Protein AF-D2VI15-F1 (afdb_monomer_lite)

Sequence (487 aa):
MPDLSQISKNSEQLMQEIFPANFMSKESIDTDSQDDSLWMDELLNYICVHLYPSFGLDERIPDGLSNHLPMVLSALFHIKANFEQPIINRKVYLENVNHHLKKLVPIDPNAKYQNTELRKWEEETYQPFLSQLKKDFSKERLDHFIKEELSWIFDKIFMGRISVNRPDFLFYRRFMHILVYLHVIQHDQSKVMNSSQQGDSEEEILPMHLEKELFENIMSHESVVELLSGISGGAFHPIILLGYSILQNFHTLMVVNSLAYQAYSYQNIEPKLESLGKKSLSDDSKPQSLLEILQRTEKNHPEYLTDEFRQDLLKKGGFLIHNLMREARDVIDQKEFAVQCSMILGDHNQLLFELEDLCQAALTLYLKCDKMDIATLHAITGCFAVRLVSEHVKNNVVKQSLIGYLWESVILMYIILGGTKALNQDFSDSIPDWKTIISHLEKDVEEHDIKLVYTCCEEAKVYPKLEHLYRKSAAKRLKLLNNKQSQ

Organism: Naegleria gruberi (NCBI:txid5762)

pLDDT: mean 76.87, std 15.11, range [37.09, 98.25]

InterPro domains:
  IPR025337 Questin oxidase-like [PF14027] (66-456)
  IPR025337 Questin oxidase-like [PTHR35870] (222-466)

Structure (mmCIF, N/CA/C/O backbone):
data_AF-D2VI15-F1
#
_entry.id   AF-D2VI15-F1
#
loop_
_atom_site.group_PDB
_atom_site.id
_atom_site.type_symbol
_atom_site.label_atom_id
_atom_site.label_alt_id
_atom_site.label_comp_id
_atom_site.label_asym_id
_atom_site.label_entity_id
_atom_site.label_seq_id
_atom_site.pdbx_PDB_ins_code
_atom_site.Cartn_x
_atom_site.Cartn_y
_atom_site.Cartn_z
_atom_site.occupancy
_atom_site.B_iso_or_equiv
_atom_site.auth_seq_id
_atom_site.auth_comp_id
_atom_site.auth_asym_id
_atom_site.auth_atom_id
_atom_site.pdbx_PDB_model_num
ATOM 1 N N . MET A 1 1 ? -1.165 -10.780 29.066 1.00 37.38 1 MET A N 1
ATOM 2 C CA . MET A 1 1 ? -0.400 -11.153 27.856 1.00 37.38 1 MET A CA 1
ATOM 3 C C . MET A 1 1 ? 0.423 -12.397 28.158 1.00 37.38 1 MET A C 1
ATOM 5 O O . MET A 1 1 ? 0.897 -12.488 29.288 1.00 37.38 1 MET A O 1
ATOM 9 N N . PRO A 1 2 ? 0.565 -13.350 27.220 1.00 41.47 2 PRO A N 1
ATOM 10 C CA . PRO A 1 2 ? 1.505 -14.461 27.365 1.00 41.47 2 PRO A CA 1
ATOM 11 C C . PRO A 1 2 ? 2.938 -13.930 27.509 1.00 41.47 2 PRO A C 1
ATOM 13 O O . PRO A 1 2 ? 3.290 -12.932 26.880 1.00 41.47 2 PRO A O 1
ATOM 16 N N . ASP A 1 3 ? 3.757 -14.577 28.337 1.00 49.28 3 ASP A N 1
ATOM 17 C CA . ASP A 1 3 ? 5.185 -14.272 28.446 1.00 49.28 3 ASP A CA 1
ATOM 18 C C . ASP A 1 3 ? 5.904 -14.756 27.177 1.00 49.28 3 ASP A C 1
ATOM 20 O O . ASP A 1 3 ? 6.244 -15.933 27.046 1.00 49.28 3 ASP A O 1
ATOM 24 N N . LEU A 1 4 ? 6.120 -13.838 26.227 1.00 45.97 4 LEU A N 1
ATOM 25 C CA . LEU A 1 4 ? 6.773 -14.127 24.945 1.00 45.97 4 LEU A CA 1
ATOM 26 C C . LEU A 1 4 ? 8.221 -14.628 25.111 1.00 45.97 4 LEU A C 1
ATOM 28 O O . LEU A 1 4 ? 8.778 -15.190 24.171 1.00 45.97 4 LEU A O 1
ATOM 32 N N . SER A 1 5 ? 8.832 -14.478 26.297 1.00 47.06 5 SER A N 1
ATOM 33 C CA . SER A 1 5 ? 10.175 -15.004 26.572 1.00 47.06 5 SER A CA 1
ATOM 34 C C . SER A 1 5 ? 10.215 -16.529 26.731 1.00 47.06 5 SER A C 1
ATOM 36 O O . SER A 1 5 ? 11.287 -17.125 26.612 1.00 47.06 5 SER A O 1
ATOM 38 N N . GLN A 1 6 ? 9.063 -17.173 26.959 1.00 48.28 6 GLN A N 1
ATOM 39 C CA . GLN A 1 6 ? 8.948 -18.632 27.086 1.00 48.28 6 GLN A CA 1
ATOM 40 C C . GLN A 1 6 ? 8.605 -19.341 25.777 1.00 48.28 6 GLN A C 1
ATOM 42 O O . GLN A 1 6 ? 8.463 -20.564 25.761 1.00 48.28 6 GLN A O 1
ATOM 47 N N . ILE A 1 7 ? 8.502 -18.585 24.687 1.00 53.50 7 ILE A N 1
ATOM 48 C CA . ILE A 1 7 ? 8.140 -19.113 23.384 1.00 53.50 7 ILE A CA 1
ATOM 49 C C . ILE A 1 7 ? 9.132 -20.192 22.929 1.00 53.50 7 ILE A C 1
ATOM 51 O O . ILE A 1 7 ? 10.349 -19.979 22.867 1.00 53.50 7 ILE A O 1
ATOM 55 N N . SER A 1 8 ? 8.606 -21.370 22.597 1.00 50.06 8 SER A N 1
ATOM 56 C CA . SER A 1 8 ? 9.431 -22.515 22.211 1.00 50.06 8 SER A CA 1
ATOM 57 C C . SER A 1 8 ? 10.117 -22.317 20.847 1.00 50.06 8 SER A C 1
ATOM 59 O O . SER A 1 8 ? 9.605 -21.646 19.953 1.00 50.06 8 SER A O 1
ATOM 61 N N . LYS A 1 9 ? 11.248 -23.005 20.623 1.00 56.72 9 LYS A N 1
ATOM 62 C CA . LYS A 1 9 ? 11.952 -23.031 19.322 1.00 56.72 9 LYS A CA 1
ATOM 63 C C . LYS A 1 9 ? 11.227 -23.824 18.217 1.00 56.72 9 LYS A C 1
ATOM 65 O O . LYS A 1 9 ? 11.743 -23.896 17.103 1.00 56.72 9 LYS A O 1
ATOM 70 N N . ASN A 1 10 ? 10.089 -24.461 18.501 1.00 62.09 10 ASN A N 1
ATOM 71 C CA . ASN A 1 10 ? 9.310 -25.209 17.513 1.00 62.09 10 ASN A CA 1
ATOM 72 C C . ASN A 1 10 ? 8.162 -24.340 16.970 1.00 62.09 10 ASN A C 1
ATOM 74 O O . ASN A 1 10 ? 7.312 -23.897 17.737 1.00 62.09 10 ASN A O 1
ATOM 78 N N . SER A 1 11 ? 8.104 -24.147 15.648 1.00 56.16 11 SER A N 1
ATOM 79 C CA . SER A 1 11 ? 7.070 -23.345 14.980 1.00 56.16 11 SER A CA 1
ATOM 80 C C . SER A 1 11 ? 5.643 -23.850 15.207 1.00 56.16 11 SER A C 1
ATOM 82 O O . SER A 1 11 ? 4.724 -23.044 15.252 1.00 56.16 11 SER A O 1
ATOM 84 N N . GLU A 1 12 ? 5.436 -25.161 15.367 1.00 60.59 12 GLU A N 1
ATOM 85 C CA . GLU A 1 12 ? 4.099 -25.707 15.655 1.00 60.59 12 GLU A CA 1
ATOM 86 C C . GLU A 1 12 ? 3.631 -25.354 17.066 1.00 60.59 12 GLU A C 1
ATOM 88 O O . GLU A 1 12 ? 2.471 -25.011 17.275 1.00 60.59 12 GLU A O 1
ATOM 93 N N . GLN A 1 13 ? 4.543 -25.398 18.033 1.00 65.81 13 GLN A N 1
ATOM 94 C CA . GLN A 1 13 ? 4.247 -25.006 19.403 1.00 65.81 13 GLN A CA 1
ATOM 95 C C . GLN A 1 13 ? 4.113 -23.479 19.511 1.00 65.81 13 GLN A C 1
ATOM 97 O O . GLN A 1 13 ? 3.199 -23.006 20.169 1.00 65.81 13 GLN A O 1
ATOM 102 N N . LEU A 1 14 ? 4.927 -22.712 18.777 1.00 61.41 14 LEU A N 1
ATOM 103 C CA . LEU A 1 14 ? 4.772 -21.263 18.617 1.00 61.41 14 LEU A CA 1
ATOM 104 C C . LEU A 1 14 ? 3.388 -20.906 18.056 1.00 61.41 14 LEU A C 1
ATOM 106 O O . LEU A 1 14 ? 2.740 -20.009 18.573 1.00 61.41 14 LEU A O 1
ATOM 110 N N . MET A 1 15 ? 2.898 -21.626 17.042 1.00 63.97 15 MET A N 1
ATOM 111 C CA . MET A 1 15 ? 1.531 -21.448 16.537 1.00 63.97 15 MET A CA 1
ATOM 112 C C . MET A 1 15 ? 0.474 -21.720 17.605 1.00 63.97 15 MET A C 1
ATOM 114 O O . MET A 1 15 ? -0.516 -21.006 17.648 1.00 63.97 15 MET A O 1
ATOM 118 N N . GLN A 1 16 ? 0.663 -22.740 18.444 1.00 68.25 16 GLN A N 1
ATOM 119 C CA . GLN A 1 16 ? -0.265 -23.077 19.532 1.00 68.25 16 GLN A CA 1
ATOM 120 C C . GLN A 1 16 ? -0.191 -22.092 20.711 1.00 68.25 16 GLN A C 1
ATOM 122 O O . GLN A 1 16 ? -1.171 -21.923 21.430 1.00 68.25 16 GLN A O 1
ATOM 127 N N . GLU A 1 17 ? 0.968 -21.467 20.924 1.00 65.44 17 GLU A N 1
ATOM 128 C CA . GLU A 1 17 ? 1.204 -20.454 21.959 1.00 65.44 17 GLU A CA 1
ATOM 129 C C . GLU A 1 17 ? 0.717 -19.067 21.519 1.00 65.44 17 GLU A C 1
ATOM 131 O O . GLU A 1 17 ? 0.203 -18.302 22.335 1.00 65.44 17 GLU A O 1
ATOM 136 N N . ILE A 1 18 ? 0.860 -18.751 20.228 1.00 64.00 18 ILE A N 1
ATOM 137 C CA . ILE A 1 18 ? 0.382 -17.513 19.613 1.00 64.00 18 ILE A CA 1
ATOM 138 C C . ILE A 1 18 ? -1.129 -17.614 19.381 1.00 64.00 18 ILE A C 1
ATOM 140 O O . ILE A 1 18 ? -1.898 -16.846 19.953 1.00 64.00 18 ILE A O 1
ATOM 144 N N . PHE A 1 19 ? -1.587 -18.574 18.582 1.00 66.81 19 PHE A N 1
ATOM 145 C CA . PHE A 1 19 ? -3.000 -18.690 18.238 1.00 66.81 19 PHE A CA 1
ATOM 146 C C . PHE A 1 19 ? -3.730 -19.571 19.249 1.00 66.81 19 PHE A C 1
ATOM 148 O O . PHE A 1 19 ? -3.300 -20.701 19.496 1.00 66.81 19 PHE A O 1
ATOM 155 N N . PRO A 1 20 ? -4.857 -19.109 19.821 1.00 66.19 20 PRO A N 1
ATOM 156 C CA . PRO A 1 20 ? -5.581 -19.929 20.774 1.00 66.19 20 PRO A CA 1
ATOM 157 C C . PRO A 1 20 ? -6.029 -21.251 20.127 1.00 66.19 20 PRO A C 1
ATOM 159 O O . PRO A 1 20 ? -6.328 -21.317 18.937 1.00 66.19 20 PRO A O 1
ATOM 162 N N . ALA A 1 21 ? -6.025 -22.344 20.898 1.00 66.31 21 ALA A N 1
ATOM 163 C CA . ALA A 1 21 ? -6.146 -23.712 20.369 1.00 66.31 21 ALA A CA 1
ATOM 164 C C . ALA A 1 21 ? -7.404 -23.952 19.507 1.00 66.31 21 ALA A C 1
ATOM 166 O O . ALA A 1 21 ? -7.398 -24.783 18.594 1.00 66.31 21 ALA A O 1
ATOM 167 N N . ASN A 1 22 ? -8.472 -23.189 19.756 1.00 63.31 22 ASN A N 1
ATOM 168 C CA . ASN A 1 22 ? -9.682 -23.180 18.937 1.00 63.31 22 ASN A CA 1
ATOM 169 C C . ASN A 1 22 ? -9.400 -22.758 17.482 1.00 63.31 22 ASN A C 1
ATOM 171 O O . ASN A 1 22 ? -9.955 -23.383 16.576 1.00 63.31 22 ASN A O 1
ATOM 175 N N . PHE A 1 23 ? -8.488 -21.805 17.241 1.00 64.50 23 PHE A N 1
ATOM 176 C CA . PHE A 1 23 ? -8.097 -21.376 15.895 1.00 64.50 23 PHE A CA 1
ATOM 177 C C . PHE A 1 23 ? -7.526 -22.515 15.085 1.00 64.50 23 PHE A C 1
ATOM 179 O O . PHE A 1 23 ? -7.847 -22.594 13.907 1.00 64.50 23 PHE A O 1
ATOM 186 N N . MET A 1 24 ? -6.722 -23.391 15.694 1.00 62.31 24 MET A N 1
ATOM 187 C CA . MET A 1 24 ? -5.947 -24.430 15.006 1.00 62.31 24 MET A CA 1
ATOM 188 C C . MET A 1 24 ? -6.732 -25.724 14.744 1.00 62.31 24 MET A C 1
ATOM 190 O O . MET A 1 24 ? -6.369 -26.471 13.841 1.00 62.31 24 MET A O 1
ATOM 194 N N . SER A 1 25 ? -7.828 -25.961 15.470 1.00 63.81 25 SER A N 1
ATOM 195 C CA . SER A 1 25 ? -8.539 -27.253 15.496 1.00 63.81 25 SER A CA 1
ATOM 196 C C . SER A 1 25 ? -9.538 -27.535 14.355 1.00 63.81 25 SER A C 1
ATOM 198 O O . SER A 1 25 ? -9.934 -28.685 14.183 1.00 63.81 25 SER A O 1
ATOM 200 N N . LYS A 1 26 ? -9.956 -26.538 13.558 1.00 59.00 26 LYS A N 1
ATOM 201 C CA . LYS A 1 26 ? -10.901 -26.742 12.435 1.00 59.00 26 LYS A CA 1
ATOM 202 C C . LYS A 1 26 ? -10.156 -27.130 11.144 1.00 59.00 26 LYS A C 1
ATOM 204 O O . LYS A 1 26 ? -9.446 -26.312 10.578 1.00 59.00 26 LYS A O 1
ATOM 209 N N . GLU A 1 27 ? -10.312 -28.352 10.635 1.00 56.88 27 GLU A N 1
ATOM 210 C CA . GLU A 1 27 ? -9.602 -28.800 9.414 1.00 56.88 27 GLU A CA 1
ATOM 211 C C . GLU A 1 27 ? -10.152 -28.206 8.095 1.00 56.88 27 GLU A C 1
ATOM 213 O O . GLU A 1 27 ? -9.442 -28.201 7.089 1.00 56.88 27 GLU A O 1
ATOM 218 N N . SER A 1 28 ? -11.366 -27.638 8.080 1.00 52.41 28 SER A N 1
ATOM 219 C CA . SER A 1 28 ? -11.993 -27.054 6.881 1.00 52.41 28 SER A CA 1
ATOM 220 C C . SER A 1 28 ? -12.557 -25.646 7.122 1.00 52.41 28 SER A C 1
ATOM 222 O O . SER A 1 28 ? -13.145 -25.388 8.167 1.00 52.41 28 SER A O 1
ATOM 224 N N . ILE A 1 29 ? -12.371 -24.767 6.130 1.00 53.38 29 ILE A N 1
ATOM 225 C CA . ILE A 1 29 ? -12.913 -23.396 6.021 1.00 53.38 29 ILE A CA 1
ATOM 226 C C . ILE A 1 29 ? -14.182 -23.514 5.150 1.00 53.38 29 ILE A C 1
ATOM 228 O O . ILE A 1 29 ? -14.063 -23.936 3.992 1.00 53.38 29 ILE A O 1
ATOM 232 N N . ASP A 1 30 ? -15.367 -23.232 5.695 1.00 58.25 30 ASP A N 1
ATOM 233 C CA . ASP A 1 30 ? -16.662 -23.198 4.983 1.00 58.25 30 ASP A CA 1
ATOM 234 C C . ASP A 1 30 ? -17.103 -21.744 4.712 1.00 58.25 30 ASP A C 1
ATOM 236 O O . ASP A 1 30 ? -17.633 -21.072 5.595 1.00 58.25 30 ASP A O 1
ATOM 240 N N . THR A 1 31 ? -16.856 -21.230 3.501 1.00 50.84 31 THR A N 1
ATOM 241 C CA . THR A 1 31 ? -16.953 -19.783 3.196 1.00 50.84 31 THR A CA 1
ATOM 242 C C . THR A 1 31 ? -18.372 -19.238 3.190 1.00 50.84 31 THR A C 1
ATOM 244 O O . THR A 1 31 ? -18.544 -18.026 3.294 1.00 50.84 31 THR A O 1
ATOM 247 N N . ASP A 1 32 ? -19.372 -20.113 3.081 1.00 53.25 32 ASP A N 1
ATOM 248 C CA . ASP A 1 32 ? -20.782 -19.732 3.184 1.00 53.25 32 ASP A CA 1
ATOM 249 C C . ASP A 1 32 ? -21.266 -19.750 4.641 1.00 53.25 32 ASP A C 1
ATOM 251 O O . ASP A 1 32 ? -22.370 -19.292 4.954 1.00 53.25 32 ASP A O 1
ATOM 255 N N . SER A 1 33 ? -20.436 -20.253 5.558 1.00 63.78 33 SER A N 1
ATOM 256 C CA . SER A 1 33 ? -20.698 -20.188 6.984 1.00 63.78 33 SER A CA 1
ATOM 257 C C . SER A 1 33 ? -20.245 -18.836 7.539 1.00 63.78 33 SER A C 1
ATOM 259 O O . SER A 1 33 ? -19.132 -18.367 7.297 1.00 63.78 33 SER A O 1
ATOM 261 N N . GLN A 1 34 ? -21.102 -18.211 8.348 1.00 68.94 34 GLN A N 1
ATOM 262 C CA . GLN A 1 34 ? -20.739 -17.025 9.134 1.00 68.94 34 GLN A CA 1
ATOM 263 C C . GLN A 1 34 ? -19.476 -17.250 9.994 1.00 68.94 34 GLN A C 1
ATOM 265 O O . GLN A 1 34 ? -18.797 -16.288 10.348 1.00 68.94 34 GLN A O 1
ATOM 270 N N . ASP A 1 35 ? -19.139 -18.510 10.285 1.00 74.12 35 ASP A N 1
ATOM 271 C CA . ASP A 1 35 ? -17.969 -18.911 11.063 1.00 74.12 35 ASP A CA 1
ATOM 272 C C . ASP A 1 35 ? -16.635 -18.515 10.409 1.00 74.12 35 ASP A C 1
ATOM 274 O O . ASP A 1 35 ? -15.681 -18.223 11.127 1.00 74.12 35 ASP A O 1
ATOM 278 N N . ASP A 1 36 ? -16.541 -18.497 9.077 1.00 72.81 36 ASP A N 1
ATOM 279 C CA . ASP A 1 36 ? -15.274 -18.240 8.379 1.00 72.81 36 ASP A CA 1
ATOM 280 C C . ASP A 1 36 ? -14.898 -16.759 8.341 1.00 72.81 36 ASP A C 1
ATOM 282 O O . ASP A 1 36 ? -13.731 -16.412 8.533 1.00 72.81 36 ASP A O 1
ATOM 286 N N . SER A 1 37 ? -15.881 -15.884 8.108 1.00 81.38 37 SER A N 1
ATOM 287 C CA . SER A 1 37 ? -15.672 -14.434 8.178 1.00 81.38 37 SER A CA 1
ATOM 288 C C . SER A 1 37 ? -15.279 -14.029 9.595 1.00 81.38 37 SER A C 1
ATOM 290 O O . SER A 1 37 ? -14.329 -13.273 9.771 1.00 81.38 37 SER A O 1
ATOM 292 N N . LEU A 1 38 ? -15.959 -14.586 10.605 1.00 83.50 38 LEU A N 1
ATOM 293 C CA . LEU A 1 38 ? -15.623 -14.340 12.005 1.00 83.50 38 LEU A CA 1
ATOM 294 C C . LEU A 1 38 ? -14.208 -14.835 12.330 1.00 83.50 38 LEU A C 1
ATOM 296 O O . LEU A 1 38 ? -13.431 -14.114 12.945 1.00 83.50 38 LEU A O 1
ATOM 300 N N . TRP A 1 39 ? -13.843 -16.037 11.875 1.00 83.06 39 TRP A N 1
ATOM 301 C CA . TRP A 1 39 ? -12.498 -16.577 12.073 1.00 83.06 39 TRP A CA 1
ATOM 302 C C . TRP A 1 39 ? -11.413 -15.703 11.431 1.00 83.06 39 TRP A C 1
ATOM 304 O O . TRP A 1 39 ? -10.368 -15.476 12.044 1.00 83.06 39 TRP A O 1
ATOM 314 N N . MET A 1 40 ? -11.652 -15.208 10.211 1.00 85.00 40 MET A N 1
ATOM 315 C CA . MET A 1 40 ? -10.742 -14.287 9.526 1.00 85.00 40 MET A CA 1
ATOM 316 C C . MET A 1 40 ? -10.567 -12.996 10.326 1.00 85.00 40 MET A C 1
ATOM 318 O O . MET A 1 40 ? -9.434 -12.583 10.572 1.00 85.00 40 MET A O 1
ATOM 322 N N . ASP A 1 41 ? -11.668 -12.398 10.778 1.00 87.56 41 ASP A N 1
ATOM 323 C CA . ASP A 1 41 ? -11.641 -11.160 11.551 1.00 87.56 41 ASP A CA 1
ATOM 324 C C . ASP A 1 41 ? -10.899 -11.327 12.879 1.00 87.56 41 ASP A C 1
ATOM 326 O O . ASP A 1 41 ? -10.020 -10.532 13.208 1.00 87.56 41 ASP A O 1
ATOM 330 N N . GLU A 1 42 ? -11.185 -12.386 13.639 1.00 84.94 42 GLU A N 1
ATOM 331 C CA . GLU A 1 42 ? -10.502 -12.617 14.910 1.00 84.94 42 GLU A CA 1
ATOM 332 C C . GLU A 1 42 ? -8.997 -12.871 14.711 1.00 84.94 42 GLU A C 1
ATOM 334 O O . GLU A 1 42 ? -8.172 -12.418 15.511 1.00 84.94 42 GLU A O 1
ATOM 339 N N . LEU A 1 43 ? -8.619 -13.557 13.628 1.00 83.19 43 LEU A N 1
ATOM 340 C CA . LEU A 1 43 ? -7.222 -13.788 13.277 1.00 83.19 43 LEU A CA 1
ATOM 341 C C . LEU A 1 43 ? -6.512 -12.487 12.870 1.00 83.19 43 LEU A C 1
ATOM 343 O O . LEU A 1 43 ? -5.399 -12.220 13.333 1.00 83.19 43 LEU A O 1
ATOM 347 N N . LEU A 1 44 ? -7.138 -11.667 12.023 1.00 87.31 44 LEU A N 1
ATOM 348 C CA . LEU A 1 44 ? -6.616 -10.356 11.637 1.00 87.31 44 LEU A CA 1
ATOM 349 C C . LEU A 1 44 ? -6.484 -9.437 12.850 1.00 87.31 44 LEU A C 1
ATOM 351 O O . LEU A 1 44 ? -5.456 -8.772 12.999 1.00 87.31 44 LEU A O 1
ATOM 355 N N . ASN A 1 45 ? -7.476 -9.442 13.740 1.00 85.88 45 ASN A N 1
ATOM 356 C CA . ASN A 1 45 ? -7.447 -8.718 15.001 1.00 85.88 45 ASN A CA 1
ATOM 357 C C . ASN A 1 45 ? -6.252 -9.164 15.851 1.00 85.88 45 ASN A C 1
ATOM 359 O O . ASN A 1 45 ? -5.429 -8.336 16.239 1.00 85.88 45 ASN A O 1
ATOM 363 N N . TYR A 1 46 ? -6.076 -10.474 16.041 1.00 82.69 46 TYR A N 1
ATOM 364 C CA . TYR A 1 46 ? -4.940 -11.027 16.772 1.00 82.69 46 TYR A CA 1
ATOM 365 C C . TYR A 1 46 ? -3.596 -10.558 16.184 1.00 82.69 46 TYR A C 1
ATOM 367 O O . TYR A 1 46 ? -2.736 -10.052 16.908 1.00 82.69 46 TYR A O 1
ATOM 375 N N . ILE A 1 47 ? -3.412 -10.673 14.864 1.00 81.88 47 ILE A N 1
ATOM 376 C CA . ILE A 1 47 ? -2.183 -10.241 14.179 1.00 81.88 47 ILE A CA 1
ATOM 377 C C . ILE A 1 47 ? -1.959 -8.737 14.380 1.00 81.88 47 ILE A C 1
ATOM 379 O O . ILE A 1 47 ? -0.860 -8.306 14.736 1.00 81.88 47 ILE A O 1
ATOM 383 N N . CYS A 1 48 ? -3.004 -7.929 14.207 1.00 82.31 48 CYS A N 1
ATOM 384 C CA . CYS A 1 48 ? -2.928 -6.480 14.347 1.00 82.31 48 CYS A CA 1
ATOM 385 C C . CYS A 1 48 ? -2.644 -6.017 15.784 1.00 82.31 48 CYS A C 1
ATOM 387 O O . CYS A 1 48 ? -2.037 -4.958 15.963 1.00 82.31 48 CYS A O 1
ATOM 389 N N . VAL A 1 49 ? -3.093 -6.769 16.793 1.00 77.88 49 VAL A N 1
ATOM 390 C CA . VAL A 1 49 ? -2.878 -6.463 18.216 1.00 77.88 49 VAL A CA 1
ATOM 391 C C . VAL A 1 49 ? -1.522 -6.943 18.703 1.00 77.88 49 VAL A C 1
ATOM 393 O O . VAL A 1 49 ? -0.881 -6.228 19.463 1.00 77.88 49 VAL A O 1
ATOM 396 N N . HIS A 1 50 ? -1.075 -8.127 18.291 1.00 73.38 50 HIS A N 1
ATOM 397 C CA . HIS A 1 50 ? 0.083 -8.776 18.909 1.00 73.38 50 HIS A CA 1
ATOM 398 C C . HIS A 1 50 ? 1.350 -8.738 18.058 1.00 73.38 50 HIS A C 1
ATOM 400 O O . HIS A 1 50 ? 2.446 -8.722 18.612 1.00 73.38 50 HIS A O 1
ATOM 406 N N . LEU A 1 51 ? 1.222 -8.703 16.729 1.00 72.19 51 LEU A N 1
ATOM 407 C CA . LEU A 1 51 ? 2.363 -8.785 15.809 1.00 72.19 51 LEU A CA 1
ATOM 408 C C . LEU A 1 51 ? 2.688 -7.443 15.156 1.00 72.19 51 LEU A C 1
ATOM 410 O O . LEU A 1 51 ? 3.844 -7.153 14.883 1.00 72.19 51 LEU A O 1
ATOM 414 N N . TYR A 1 52 ? 1.684 -6.604 14.912 1.00 69.25 52 TYR A N 1
ATOM 415 C CA . TYR A 1 52 ? 1.899 -5.274 14.341 1.00 69.25 52 TYR A CA 1
ATOM 416 C C . TYR A 1 52 ? 2.573 -4.248 15.273 1.00 69.25 52 TYR A C 1
ATOM 418 O O . TYR A 1 52 ? 3.376 -3.461 14.783 1.00 69.25 52 TYR A O 1
ATOM 426 N N . PRO A 1 53 ? 2.308 -4.207 16.596 1.00 62.81 53 PRO A N 1
ATOM 427 C CA . PRO A 1 53 ? 2.929 -3.213 17.467 1.00 62.81 53 PRO A CA 1
ATOM 428 C C . PRO A 1 53 ? 4.451 -3.330 17.541 1.00 62.81 53 PRO A C 1
ATOM 430 O O . PRO A 1 53 ? 5.103 -2.364 17.898 1.00 62.81 53 PRO A O 1
ATOM 433 N N . SER A 1 54 ? 5.012 -4.488 17.207 1.00 58.00 54 SER A N 1
ATOM 434 C CA . SER A 1 54 ? 6.450 -4.734 17.198 1.00 58.00 54 SER A CA 1
ATOM 435 C C . SER A 1 54 ? 7.115 -4.409 15.847 1.00 58.00 54 SER A C 1
ATOM 437 O O . SER A 1 54 ? 8.324 -4.579 15.680 1.00 58.00 54 SER A O 1
ATOM 439 N N . PHE A 1 55 ? 6.341 -3.883 14.892 1.00 58.47 55 PHE A N 1
ATOM 440 C CA . PHE A 1 55 ? 6.829 -3.386 13.613 1.00 58.47 55 PHE A CA 1
ATOM 441 C C . PHE A 1 55 ? 7.813 -2.218 13.785 1.00 58.47 55 PHE A C 1
ATOM 443 O O . PHE A 1 55 ? 7.574 -1.300 14.566 1.00 58.47 55 PHE A O 1
ATOM 450 N N . GLY A 1 56 ? 8.927 -2.242 13.044 1.00 52.88 56 GLY A N 1
ATOM 451 C CA . GLY A 1 56 ? 9.933 -1.167 13.033 1.00 52.88 56 GLY A CA 1
ATOM 452 C C . GLY A 1 56 ? 10.726 -0.997 14.337 1.00 52.88 56 GLY A C 1
ATOM 453 O O . GLY A 1 56 ? 11.641 -0.177 14.388 1.00 52.88 56 GLY A O 1
ATOM 454 N N . LEU A 1 57 ? 10.390 -1.768 15.372 1.00 46.88 57 LEU A N 1
ATOM 455 C CA . LEU A 1 57 ? 11.046 -1.758 16.677 1.00 46.88 57 LEU A CA 1
ATOM 456 C C . LEU A 1 57 ? 12.209 -2.724 16.792 1.00 46.88 57 LEU A C 1
ATOM 458 O O . LEU A 1 57 ? 13.103 -2.542 17.618 1.00 46.88 57 LEU A O 1
ATOM 462 N N . ASP A 1 58 ? 12.160 -3.778 15.993 1.00 51.06 58 ASP A N 1
ATOM 463 C CA . ASP A 1 58 ? 13.077 -4.884 16.096 1.00 51.06 58 ASP A CA 1
ATOM 464 C C . ASP A 1 58 ? 13.371 -5.418 14.699 1.00 51.06 58 ASP A C 1
ATOM 466 O O . ASP A 1 58 ? 12.492 -5.967 14.036 1.00 51.06 58 ASP A O 1
ATOM 470 N N . GLU A 1 59 ? 14.624 -5.286 14.257 1.00 52.31 59 GLU A N 1
ATOM 471 C CA . GLU A 1 59 ? 15.101 -5.855 12.987 1.00 52.31 59 GLU A CA 1
ATOM 472 C C . GLU A 1 59 ? 14.865 -7.374 12.904 1.00 52.31 59 GLU A C 1
ATOM 474 O O . GLU A 1 59 ? 14.905 -7.960 11.821 1.00 52.31 59 GLU A O 1
ATOM 479 N N . ARG A 1 60 ? 14.609 -8.025 14.048 1.00 50.50 60 ARG A N 1
ATOM 480 C CA . ARG A 1 60 ? 14.312 -9.452 14.153 1.00 50.50 60 ARG A CA 1
ATOM 481 C C . ARG A 1 60 ? 12.875 -9.826 13.796 1.00 50.50 60 ARG A C 1
ATOM 483 O O . ARG A 1 60 ? 12.595 -11.021 13.689 1.00 50.50 60 ARG A O 1
ATOM 490 N N . ILE A 1 61 ? 11.968 -8.862 13.638 1.00 55.75 61 ILE A N 1
ATOM 491 C CA . ILE A 1 61 ? 10.613 -9.115 13.141 1.00 55.75 61 ILE A CA 1
ATOM 492 C C . ILE A 1 61 ? 10.613 -8.765 11.663 1.00 55.75 61 ILE A C 1
ATOM 494 O O . ILE A 1 61 ? 10.672 -7.587 11.309 1.00 55.75 61 ILE A O 1
ATOM 498 N N . PRO A 1 62 ? 10.587 -9.773 10.778 1.00 60.16 62 PRO A N 1
ATOM 499 C CA . PRO A 1 62 ? 10.650 -9.515 9.355 1.00 60.16 62 PRO A CA 1
ATOM 500 C C . PRO A 1 62 ? 9.450 -8.673 8.931 1.00 60.16 62 PRO A C 1
ATOM 502 O O . PRO A 1 62 ? 8.320 -8.989 9.302 1.00 60.16 62 PRO A O 1
ATOM 505 N N . ASP A 1 63 ? 9.702 -7.685 8.072 1.00 64.81 63 ASP A N 1
ATOM 506 C CA . ASP A 1 63 ? 8.703 -6.852 7.378 1.00 64.81 63 ASP A CA 1
ATOM 507 C C . ASP A 1 63 ? 7.503 -7.687 6.870 1.00 64.81 63 ASP A C 1
ATOM 509 O O . ASP A 1 63 ? 6.336 -7.323 7.013 1.00 64.81 63 ASP A O 1
ATOM 513 N N . GLY A 1 64 ? 7.799 -8.906 6.400 1.00 64.19 64 GLY A N 1
ATOM 514 C CA . GLY A 1 64 ? 6.829 -9.906 5.959 1.00 64.19 64 GLY A CA 1
ATOM 515 C C . GLY A 1 64 ? 5.710 -10.233 6.957 1.00 64.19 64 GLY A C 1
ATOM 516 O O . GLY A 1 64 ? 4.579 -10.461 6.543 1.00 64.19 64 GLY A O 1
ATOM 517 N N . LEU A 1 65 ? 5.974 -10.272 8.265 1.00 67.00 65 LEU A N 1
ATOM 518 C CA . LEU A 1 65 ? 5.019 -10.862 9.208 1.00 67.00 65 LEU A CA 1
ATOM 519 C C . LEU A 1 65 ? 3.923 -9.893 9.658 1.00 67.00 65 LEU A C 1
ATOM 521 O O . LEU A 1 65 ? 2.753 -10.264 9.665 1.00 67.00 65 LEU A O 1
ATOM 525 N N . SER A 1 66 ? 4.279 -8.660 10.013 1.00 68.94 66 SER A N 1
ATOM 526 C CA . SER A 1 66 ? 3.297 -7.655 10.432 1.00 68.94 66 SER A CA 1
ATOM 527 C C . SER A 1 66 ? 2.567 -7.048 9.236 1.00 68.94 66 SER A C 1
ATOM 529 O O . SER A 1 66 ? 1.355 -6.852 9.297 1.00 68.94 66 SER A O 1
ATOM 531 N N . ASN A 1 67 ? 3.280 -6.792 8.134 1.00 76.44 67 ASN A N 1
ATOM 532 C CA . ASN A 1 67 ? 2.719 -6.068 6.999 1.00 76.44 67 ASN A CA 1
ATOM 533 C C . ASN A 1 67 ? 2.059 -7.006 5.993 1.00 76.44 67 ASN A C 1
ATOM 535 O O . ASN A 1 67 ? 0.922 -6.768 5.591 1.00 76.44 67 ASN A O 1
ATOM 539 N N . HIS A 1 68 ? 2.740 -8.075 5.570 1.00 84.19 68 HIS A N 1
ATOM 540 C CA . HIS A 1 68 ? 2.256 -8.887 4.448 1.00 84.19 68 HIS A CA 1
ATOM 541 C C . HIS A 1 68 ? 1.169 -9.846 4.885 1.00 84.19 68 HIS A C 1
ATOM 543 O O . HIS A 1 68 ? 0.246 -10.067 4.105 1.00 84.19 68 HIS A O 1
ATOM 549 N N . LEU A 1 69 ? 1.246 -10.378 6.109 1.00 84.94 69 LEU A N 1
ATOM 550 C CA . LEU A 1 69 ? 0.312 -11.403 6.544 1.00 84.94 69 LEU A CA 1
ATOM 551 C C . LEU A 1 69 ? -1.145 -10.923 6.424 1.00 84.94 69 LEU A C 1
ATOM 553 O O . LEU A 1 69 ? -1.850 -11.528 5.622 1.00 84.94 69 LEU A O 1
ATOM 557 N N . PRO A 1 70 ? -1.593 -9.800 7.027 1.00 88.81 70 PRO A N 1
ATOM 558 C CA . PRO A 1 70 ? -2.972 -9.326 6.852 1.00 88.81 70 PRO A CA 1
ATOM 559 C C . PRO A 1 70 ? -3.415 -9.185 5.385 1.00 88.81 70 PRO A C 1
ATOM 561 O O . PRO A 1 70 ? -4.539 -9.541 5.033 1.00 88.81 70 PRO A O 1
ATOM 564 N N . MET A 1 71 ? -2.521 -8.713 4.508 1.00 91.00 71 MET A N 1
ATOM 565 C CA . MET A 1 71 ? -2.806 -8.574 3.076 1.00 91.00 71 MET A CA 1
ATOM 566 C C . MET A 1 71 ? -2.975 -9.934 2.387 1.00 91.00 71 MET A C 1
ATOM 568 O O . MET A 1 71 ? -3.902 -10.117 1.607 1.00 91.00 71 MET A O 1
ATOM 572 N N . VAL A 1 72 ? -2.087 -10.893 2.670 1.00 88.56 72 VAL A N 1
ATOM 573 C CA . VAL A 1 72 ? -2.142 -12.254 2.117 1.00 88.56 72 VAL A CA 1
ATOM 574 C C . VAL A 1 72 ? -3.417 -12.945 2.562 1.00 88.56 72 VAL A C 1
ATOM 576 O O . VAL A 1 72 ? -4.127 -13.496 1.731 1.00 88.56 72 VAL A O 1
ATOM 579 N N . LEU A 1 73 ? -3.727 -12.886 3.857 1.00 87.06 73 LEU A N 1
ATOM 580 C CA . LEU A 1 73 ? -4.926 -13.503 4.415 1.00 87.06 73 LEU A CA 1
ATOM 581 C C . LEU A 1 73 ? -6.190 -12.969 3.733 1.00 87.06 73 LEU A C 1
ATOM 583 O O . LEU A 1 73 ? -7.035 -13.747 3.288 1.00 87.06 73 LEU A O 1
ATOM 587 N N . SER A 1 74 ? -6.248 -11.650 3.549 1.00 90.81 74 SER A N 1
ATOM 588 C CA . SER A 1 74 ? -7.328 -10.988 2.828 1.00 90.81 74 SER A CA 1
ATOM 589 C C . SER A 1 74 ? -7.378 -11.387 1.344 1.00 90.81 74 SER A C 1
ATOM 591 O O . SER A 1 74 ? -8.441 -11.760 0.851 1.00 90.81 74 SER A O 1
ATOM 593 N N . ALA A 1 75 ? -6.245 -11.413 0.633 1.00 91.19 75 ALA A N 1
ATOM 594 C CA . ALA A 1 75 ? -6.180 -11.872 -0.760 1.00 91.19 75 ALA A CA 1
ATOM 595 C C . ALA A 1 75 ? -6.672 -13.321 -0.916 1.00 91.19 75 ALA A C 1
ATOM 597 O O . ALA A 1 75 ? -7.465 -13.615 -1.807 1.00 91.19 75 ALA A O 1
ATOM 598 N N . LEU A 1 76 ? -6.235 -14.226 -0.035 1.00 86.56 76 LEU A N 1
ATOM 599 C CA . LEU A 1 76 ? -6.640 -15.633 -0.046 1.00 86.56 76 LEU A CA 1
ATOM 600 C C . LEU A 1 76 ? -8.143 -15.800 0.175 1.00 86.56 76 LEU A C 1
ATOM 602 O O . LEU A 1 76 ? -8.778 -16.585 -0.532 1.00 86.56 76 LEU A O 1
ATOM 606 N N . PHE A 1 77 ? -8.707 -15.048 1.123 1.00 87.12 77 PHE A N 1
ATOM 607 C CA . PHE A 1 77 ? -10.144 -15.034 1.390 1.00 87.12 77 PHE A CA 1
ATOM 608 C C . PHE A 1 77 ? -10.942 -14.659 0.134 1.00 87.12 77 PHE A C 1
ATOM 610 O O . PHE A 1 77 ? -11.863 -15.377 -0.260 1.00 87.12 77 PHE A O 1
ATOM 617 N N . HIS A 1 78 ? -10.527 -13.593 -0.554 1.00 89.31 78 HIS A N 1
ATOM 618 C CA . HIS A 1 78 ? -11.198 -13.111 -1.763 1.00 89.31 78 HIS A CA 1
ATOM 619 C C . HIS A 1 78 ? -10.957 -13.984 -2.996 1.00 89.31 78 HIS A C 1
ATOM 621 O O . HIS A 1 78 ? -11.871 -14.153 -3.801 1.00 89.31 78 HIS A O 1
ATOM 627 N N . ILE A 1 79 ? -9.777 -14.595 -3.153 1.00 87.62 79 ILE A N 1
ATOM 628 C CA . ILE A 1 79 ? -9.561 -15.602 -4.204 1.00 87.62 79 ILE A CA 1
ATOM 629 C C . ILE A 1 79 ? -10.527 -16.769 -3.987 1.00 87.62 79 ILE A C 1
ATOM 631 O O . ILE A 1 79 ? -11.225 -17.168 -4.913 1.00 87.62 79 ILE A O 1
ATOM 635 N N . LYS A 1 80 ? -10.622 -17.304 -2.766 1.00 82.00 80 LYS A N 1
ATOM 636 C CA . LYS A 1 80 ? -11.512 -18.438 -2.497 1.00 82.00 80 LYS A CA 1
ATOM 637 C C . LYS A 1 80 ? -12.977 -18.108 -2.814 1.00 82.00 80 LYS A C 1
ATOM 639 O O . LYS A 1 80 ? -13.654 -18.933 -3.417 1.00 82.00 80 LYS A O 1
ATOM 644 N N . ALA A 1 81 ? -13.448 -16.915 -2.448 1.00 82.00 81 ALA A N 1
ATOM 645 C CA . ALA A 1 81 ? -14.828 -16.493 -2.694 1.00 82.00 81 ALA A CA 1
ATOM 646 C C . ALA A 1 81 ? -15.185 -16.378 -4.191 1.00 82.00 81 ALA A C 1
ATOM 648 O O . ALA A 1 81 ? -16.344 -16.542 -4.562 1.00 82.00 81 ALA A O 1
ATOM 649 N N . ASN A 1 82 ? -14.202 -16.107 -5.055 1.00 83.06 82 ASN A N 1
ATOM 650 C CA . ASN A 1 82 ? -14.429 -15.805 -6.470 1.00 83.06 82 ASN A CA 1
ATOM 651 C C . ASN A 1 82 ? -14.167 -16.980 -7.434 1.00 83.06 82 ASN A C 1
ATOM 653 O O . ASN A 1 82 ? -14.435 -16.842 -8.629 1.00 83.06 82 ASN A O 1
ATOM 657 N N . PHE A 1 83 ? -13.647 -18.119 -6.962 1.00 80.94 83 PHE A N 1
ATOM 658 C CA . PHE A 1 83 ? -13.271 -19.254 -7.816 1.00 80.94 83 PHE A CA 1
ATOM 659 C C . PHE A 1 83 ? -13.853 -20.583 -7.295 1.00 80.94 83 PHE A C 1
ATOM 661 O O . PHE A 1 83 ? -13.613 -20.980 -6.157 1.00 80.94 83 PHE A O 1
ATOM 668 N N . GLU A 1 84 ? -14.619 -21.291 -8.138 1.00 70.12 84 GLU A N 1
ATOM 669 C CA . GLU A 1 84 ? -15.255 -22.573 -7.789 1.00 70.12 84 GLU A CA 1
ATOM 670 C C . GLU A 1 84 ? -14.221 -23.711 -7.615 1.00 70.12 84 GLU A C 1
ATOM 672 O O . GLU A 1 84 ? -13.592 -24.127 -8.588 1.00 70.12 84 GLU A O 1
ATOM 677 N N . GLN A 1 85 ? -14.147 -24.280 -6.399 1.00 58.22 85 GLN A N 1
ATOM 678 C CA . GLN A 1 85 ? -13.461 -25.542 -6.026 1.00 58.22 85 GLN A CA 1
ATOM 679 C C . GLN A 1 85 ? -11.913 -25.524 -6.071 1.00 58.22 85 GLN A C 1
ATOM 681 O O . GLN A 1 85 ? -11.302 -24.743 -6.792 1.00 58.22 85 GLN A O 1
ATOM 686 N N . PRO A 1 86 ? -11.253 -26.286 -5.171 1.00 53.47 86 PRO A N 1
ATOM 687 C CA . PRO A 1 86 ? -10.280 -25.725 -4.249 1.00 53.47 86 PRO A CA 1
ATOM 688 C C . PRO A 1 86 ? -8.954 -25.457 -4.939 1.00 53.47 86 PRO A C 1
ATOM 690 O O . PRO A 1 86 ? -8.274 -26.391 -5.343 1.00 53.47 86 PRO A O 1
ATOM 693 N N . ILE A 1 87 ? -8.560 -24.189 -4.962 1.00 60.53 87 ILE A N 1
ATOM 694 C CA . ILE A 1 87 ? -7.196 -23.809 -5.326 1.00 60.53 87 ILE A CA 1
ATOM 695 C C . ILE A 1 87 ? -6.411 -23.342 -4.093 1.00 60.53 87 ILE A C 1
ATOM 697 O O . ILE A 1 87 ? -5.197 -23.468 -4.017 1.00 60.53 87 ILE A O 1
ATOM 701 N N . ILE A 1 88 ? -7.085 -22.850 -3.053 1.00 65.81 88 ILE A N 1
ATOM 702 C CA . ILE A 1 88 ? -6.410 -22.425 -1.825 1.00 65.81 88 ILE A CA 1
ATOM 703 C C . ILE A 1 88 ? -7.196 -22.959 -0.637 1.00 65.81 88 ILE A C 1
ATOM 705 O O . ILE A 1 88 ? -8.290 -22.495 -0.320 1.00 65.81 88 ILE A O 1
ATOM 709 N N . ASN A 1 89 ? -6.644 -23.987 0.003 1.00 67.88 89 ASN A N 1
ATOM 710 C CA . ASN A 1 89 ? -7.189 -24.537 1.234 1.00 67.88 89 ASN A CA 1
ATOM 711 C C . ASN A 1 89 ? -6.481 -23.926 2.455 1.00 67.88 89 ASN A C 1
ATOM 713 O O . ASN A 1 89 ? -5.444 -23.267 2.360 1.00 67.88 89 ASN A O 1
ATOM 717 N N . ARG A 1 90 ? -7.037 -24.189 3.639 1.00 66.56 90 ARG A N 1
ATOM 718 C CA . ARG A 1 90 ? -6.489 -23.735 4.921 1.00 66.56 90 ARG A CA 1
ATOM 719 C C . ARG A 1 90 ? -5.031 -24.140 5.146 1.00 66.56 90 ARG A C 1
ATOM 721 O O . ARG A 1 90 ? -4.311 -23.454 5.863 1.00 66.56 90 ARG A O 1
ATOM 728 N N . LYS A 1 91 ? -4.581 -25.243 4.547 1.00 72.94 91 LYS A N 1
ATOM 729 C CA . LYS A 1 91 ? -3.196 -25.693 4.673 1.00 72.94 91 LYS A CA 1
ATOM 730 C C . LYS A 1 91 ? -2.233 -24.697 4.022 1.00 72.94 91 LYS A C 1
ATOM 732 O O . LYS A 1 91 ? -1.304 -24.292 4.705 1.00 72.94 91 LYS A O 1
ATOM 737 N N . VAL A 1 92 ? -2.500 -24.221 2.801 1.00 72.06 92 VAL A N 1
ATOM 738 C CA . VAL A 1 92 ? -1.676 -23.182 2.135 1.00 72.06 92 VAL A CA 1
ATOM 739 C C . VAL A 1 92 ? -1.575 -21.926 3.005 1.00 72.06 92 VAL A C 1
ATOM 741 O O . VAL A 1 92 ? -0.506 -21.337 3.173 1.00 72.06 92 VAL A O 1
ATOM 744 N N . TYR A 1 93 ? -2.694 -21.551 3.618 1.00 70.50 93 TYR A N 1
ATOM 745 C CA . TYR A 1 93 ? -2.794 -20.416 4.526 1.00 70.50 93 TYR A CA 1
ATOM 746 C C . TYR A 1 93 ? -1.917 -20.593 5.779 1.00 70.50 93 TYR A C 1
ATOM 748 O O . TYR A 1 93 ? -1.096 -19.736 6.106 1.00 70.50 93 TYR A O 1
ATOM 756 N N . LEU A 1 94 ? -2.041 -21.735 6.460 1.00 73.06 94 LEU A N 1
ATOM 757 C CA . LEU A 1 94 ? -1.250 -22.056 7.649 1.00 73.06 94 LEU A CA 1
ATOM 758 C C . LEU A 1 94 ? 0.230 -22.270 7.323 1.00 73.06 94 LEU A C 1
ATOM 760 O O . LEU A 1 94 ? 1.078 -21.937 8.142 1.00 73.06 94 LEU A O 1
ATOM 764 N N . GLU A 1 95 ? 0.563 -22.810 6.153 1.00 77.31 95 GLU A N 1
ATOM 765 C CA . GLU A 1 95 ? 1.944 -22.959 5.685 1.00 77.31 95 GLU A CA 1
ATOM 766 C C . GLU A 1 95 ? 2.611 -21.599 5.482 1.00 77.31 95 GLU A C 1
ATOM 768 O O . GLU A 1 95 ? 3.748 -21.426 5.919 1.00 77.31 95 GLU A O 1
ATOM 773 N N . ASN A 1 96 ? 1.889 -20.614 4.937 1.00 71.50 96 ASN A N 1
ATOM 774 C CA . ASN A 1 96 ? 2.366 -19.234 4.831 1.00 71.50 96 ASN A CA 1
ATOM 775 C C . ASN A 1 96 ? 2.580 -18.597 6.213 1.00 71.50 96 ASN A C 1
ATOM 777 O O . ASN A 1 96 ? 3.667 -18.091 6.495 1.00 71.50 96 ASN A O 1
ATOM 781 N N . VAL A 1 97 ? 1.596 -18.691 7.119 1.00 72.12 97 VAL A N 1
ATOM 782 C CA . VAL A 1 97 ? 1.746 -18.207 8.507 1.00 72.12 97 VAL A CA 1
ATOM 783 C C . VAL A 1 97 ? 2.962 -18.864 9.172 1.00 72.12 97 VAL A C 1
ATOM 785 O O . VAL A 1 97 ? 3.833 -18.176 9.700 1.00 72.12 97 VAL A O 1
ATOM 788 N N . ASN A 1 98 ? 3.076 -20.192 9.088 1.00 75.25 98 ASN A N 1
ATOM 789 C CA . ASN A 1 98 ? 4.187 -20.961 9.647 1.00 75.25 98 ASN A CA 1
ATOM 790 C C . ASN A 1 98 ? 5.539 -20.557 9.057 1.00 75.25 98 ASN A C 1
ATOM 792 O O . ASN A 1 98 ? 6.524 -20.448 9.789 1.00 75.25 98 ASN A O 1
ATOM 796 N N . HIS A 1 99 ? 5.606 -20.360 7.740 1.00 76.25 99 HIS A N 1
ATOM 797 C CA . HIS A 1 99 ? 6.815 -19.924 7.052 1.00 76.25 99 HIS A CA 1
ATOM 798 C C . HIS A 1 99 ? 7.307 -18.583 7.606 1.00 76.25 99 HIS A C 1
ATOM 800 O O . HIS A 1 99 ? 8.501 -18.426 7.868 1.00 76.25 99 HIS A O 1
ATOM 806 N N . HIS A 1 100 ? 6.392 -17.644 7.846 1.00 70.31 100 HIS A N 1
ATOM 807 C CA . HIS A 1 100 ? 6.713 -16.351 8.436 1.00 70.31 100 HIS A CA 1
ATOM 808 C C . HIS A 1 100 ? 7.076 -16.456 9.916 1.00 70.31 100 HIS A C 1
ATOM 810 O O . HIS A 1 100 ? 8.090 -15.898 10.331 1.00 70.31 100 HIS A O 1
ATOM 816 N N . LEU A 1 101 ? 6.320 -17.211 10.711 1.00 71.00 101 LEU A N 1
ATOM 817 C CA . LEU A 1 101 ? 6.597 -17.364 12.139 1.00 71.00 101 LEU A CA 1
ATOM 818 C C . LEU A 1 101 ? 7.954 -18.012 12.419 1.00 71.00 101 LEU A C 1
ATOM 820 O O . LEU A 1 101 ? 8.619 -17.637 13.377 1.00 71.00 101 LEU A O 1
ATOM 824 N N . LYS A 1 102 ? 8.415 -18.930 11.558 1.00 72.81 102 LYS A N 1
ATOM 825 C CA . LYS A 1 102 ? 9.772 -19.506 11.639 1.00 72.81 102 LYS A CA 1
ATOM 826 C C . LYS A 1 102 ? 10.884 -18.459 11.538 1.00 72.81 102 LYS A C 1
ATOM 828 O O . LYS A 1 102 ? 12.009 -18.742 11.942 1.00 72.81 102 LYS A O 1
ATOM 833 N N . LYS A 1 103 ? 10.592 -17.283 10.977 1.00 68.25 103 LYS A N 1
ATOM 834 C CA . LYS A 1 103 ? 11.533 -16.164 10.862 1.00 68.25 103 LYS A CA 1
ATOM 835 C C . LYS A 1 103 ? 11.517 -15.250 12.096 1.00 68.25 103 LYS A C 1
ATOM 837 O O . LYS A 1 103 ? 12.381 -14.384 12.183 1.00 68.25 103 LYS A O 1
ATOM 842 N N . LEU A 1 104 ? 10.577 -15.420 13.035 1.00 63.53 104 LEU A N 1
ATOM 843 C CA . LEU A 1 104 ? 10.560 -14.646 14.277 1.00 63.53 104 LEU A CA 1
ATOM 844 C C . LEU A 1 104 ? 11.693 -15.091 15.198 1.00 63.53 104 LEU A C 1
ATOM 846 O O . LEU A 1 104 ? 11.813 -16.267 15.546 1.00 63.53 104 LEU A O 1
ATOM 850 N N . VAL A 1 105 ? 12.487 -14.129 15.657 1.00 59.19 105 VAL A N 1
ATOM 851 C CA . VAL A 1 105 ? 13.310 -14.317 16.853 1.00 59.19 105 VAL A CA 1
ATOM 852 C C . VAL A 1 105 ? 12.466 -13.893 18.060 1.00 59.19 105 VAL A C 1
ATOM 854 O O . VAL A 1 105 ? 11.824 -12.844 17.985 1.00 59.19 105 VAL A O 1
ATOM 857 N N . PRO A 1 106 ? 12.452 -14.656 19.169 1.00 54.88 106 PRO A N 1
ATOM 858 C CA . PRO A 1 106 ? 11.733 -14.266 20.376 1.00 54.88 106 PRO A CA 1
ATOM 859 C C . PRO A 1 106 ? 12.111 -12.847 20.816 1.00 54.88 106 PRO A C 1
ATOM 861 O O . PRO A 1 106 ? 13.293 -12.522 20.980 1.00 54.88 106 PRO A O 1
ATOM 864 N N . ILE A 1 107 ? 11.094 -12.005 20.987 1.00 51.62 107 ILE A N 1
ATOM 865 C CA . ILE A 1 107 ? 11.234 -10.658 21.543 1.00 51.62 107 ILE A CA 1
ATOM 866 C C . ILE A 1 107 ? 11.457 -10.821 23.046 1.00 51.62 107 ILE A C 1
ATOM 868 O O . ILE A 1 107 ? 10.782 -11.632 23.676 1.00 51.62 107 ILE A O 1
ATOM 872 N N . ASP A 1 108 ? 12.377 -10.055 23.634 1.00 50.59 108 ASP A N 1
ATOM 873 C CA . ASP A 1 108 ? 12.441 -9.943 25.092 1.00 50.59 108 ASP A CA 1
ATOM 874 C C . ASP A 1 108 ? 11.297 -9.018 25.547 1.00 50.59 108 ASP A C 1
ATOM 876 O O . ASP A 1 108 ? 11.376 -7.812 25.304 1.00 50.59 108 ASP A O 1
ATOM 880 N N . PRO A 1 109 ? 10.235 -9.527 26.200 1.00 46.28 109 PRO A N 1
ATOM 881 C CA . PRO A 1 109 ? 9.143 -8.694 26.699 1.00 46.28 109 PRO A CA 1
ATOM 882 C C . PRO A 1 109 ? 9.608 -7.700 27.778 1.00 46.28 109 PRO A C 1
ATOM 884 O O . PRO A 1 109 ? 8.890 -6.749 28.082 1.00 46.28 109 PRO A O 1
ATOM 887 N N . ASN A 1 110 ? 10.810 -7.886 28.340 1.00 43.59 110 ASN A N 1
ATOM 888 C CA . ASN A 1 110 ? 11.450 -6.974 29.285 1.00 43.59 110 ASN A CA 1
ATOM 889 C C . ASN A 1 110 ? 12.443 -6.008 28.631 1.00 43.59 110 ASN A C 1
ATOM 891 O O . ASN A 1 110 ? 13.101 -5.257 29.363 1.00 43.59 110 ASN A O 1
ATOM 895 N N . ALA A 1 111 ? 12.558 -5.987 27.297 1.00 52.97 111 ALA A N 1
ATOM 896 C CA . ALA A 1 111 ? 13.264 -4.927 26.592 1.00 52.97 111 ALA A CA 1
ATOM 897 C C . ALA A 1 111 ? 12.564 -3.601 26.916 1.00 52.97 111 ALA A C 1
ATOM 899 O O . ALA A 1 111 ? 11.573 -3.213 26.302 1.00 52.97 111 ALA A O 1
ATOM 900 N N . LYS A 1 112 ? 13.031 -2.931 27.974 1.00 47.94 112 LYS A N 1
ATOM 901 C CA . LYS A 1 112 ? 12.463 -1.671 28.440 1.00 47.94 112 LYS A CA 1
ATOM 902 C C . LYS A 1 112 ? 12.594 -0.662 27.311 1.00 47.94 112 LYS A C 1
ATOM 904 O O . LYS A 1 112 ? 13.705 -0.237 27.005 1.00 47.94 112 LYS A O 1
ATOM 909 N N . TYR A 1 113 ? 11.460 -0.261 26.746 1.00 53.19 113 TYR A N 1
ATOM 910 C CA . TYR A 1 113 ? 11.331 0.914 25.894 1.00 53.19 113 TYR A CA 1
ATOM 911 C C . TYR A 1 113 ? 12.018 2.098 26.586 1.00 53.19 113 TYR A C 1
ATOM 913 O O . TYR A 1 113 ? 11.560 2.578 27.624 1.00 53.19 113 TYR A O 1
ATOM 921 N N . GLN A 1 114 ? 13.169 2.525 26.063 1.00 50.81 114 GLN A N 1
ATOM 922 C CA . GLN A 1 114 ? 13.983 3.575 26.686 1.00 50.81 114 GLN A CA 1
ATOM 923 C C . GLN A 1 114 ? 13.569 4.989 26.264 1.00 50.81 114 GLN A C 1
ATOM 925 O O . GLN A 1 114 ? 14.210 5.950 26.685 1.00 50.81 114 GLN A O 1
ATOM 930 N N . ASN A 1 115 ? 12.510 5.153 25.462 1.00 59.38 115 ASN A N 1
ATOM 931 C CA . ASN A 1 115 ? 12.050 6.483 25.078 1.00 59.38 115 ASN A CA 1
ATOM 932 C C . ASN A 1 115 ? 11.247 7.123 26.227 1.00 59.38 115 ASN A C 1
ATOM 934 O O . ASN A 1 115 ? 10.018 7.072 26.283 1.00 59.38 115 ASN A O 1
ATOM 938 N N . THR A 1 116 ? 11.977 7.680 27.191 1.00 65.69 116 THR A N 1
ATOM 939 C CA . THR A 1 116 ? 11.439 8.344 28.384 1.00 65.69 116 THR A CA 1
ATOM 940 C C . THR A 1 116 ? 10.565 9.549 28.047 1.00 65.69 116 THR A C 1
ATOM 942 O O . THR A 1 116 ? 9.634 9.831 28.795 1.00 65.69 116 THR A O 1
ATOM 945 N N . GLU A 1 117 ? 10.815 10.233 26.927 1.00 65.00 117 GLU A N 1
ATOM 946 C CA . GLU A 1 117 ? 10.007 11.373 26.476 1.00 65.00 117 GLU A CA 1
ATOM 947 C C . GLU A 1 117 ? 8.621 10.938 25.997 1.00 65.00 117 GLU A C 1
ATOM 949 O O . GLU A 1 117 ? 7.624 11.547 26.378 1.00 65.00 117 GLU A O 1
ATOM 954 N N . LEU A 1 118 ? 8.551 9.845 25.230 1.00 62.44 118 LEU A N 1
ATOM 955 C CA . LEU A 1 118 ? 7.290 9.267 24.770 1.00 62.44 118 LEU A CA 1
ATOM 956 C C . LEU A 1 118 ? 6.406 8.852 25.948 1.00 62.44 118 LEU A C 1
ATOM 958 O O . LEU A 1 118 ? 5.256 9.274 26.052 1.00 62.44 118 LEU A O 1
ATOM 962 N N . ARG A 1 119 ? 6.965 8.060 26.865 1.00 67.88 119 ARG A N 1
ATOM 963 C CA . ARG A 1 119 ? 6.240 7.608 28.054 1.00 67.88 119 ARG A CA 1
ATOM 964 C C . ARG A 1 119 ? 5.743 8.789 28.889 1.00 67.88 119 ARG A C 1
ATOM 966 O O . ARG A 1 119 ? 4.618 8.775 29.372 1.00 67.88 119 ARG A O 1
ATOM 973 N N . LYS A 1 120 ? 6.568 9.829 29.016 1.00 72.62 120 LYS A N 1
ATOM 974 C CA . LYS A 1 120 ? 6.202 11.059 29.713 1.00 72.62 120 LYS A CA 1
ATOM 975 C C . LYS A 1 120 ? 5.036 11.776 29.029 1.00 72.62 120 LYS A C 1
ATOM 977 O O . LYS A 1 120 ? 4.101 12.164 29.714 1.00 72.62 120 LYS A O 1
ATOM 982 N N . TRP A 1 121 ? 5.040 11.914 27.703 1.00 73.56 121 TRP A N 1
ATOM 983 C CA . TRP A 1 121 ? 3.897 12.483 26.977 1.00 73.56 121 TRP A CA 1
ATOM 984 C C . TRP A 1 121 ? 2.625 11.647 27.168 1.00 73.56 121 TRP A C 1
ATOM 986 O O . TRP A 1 121 ? 1.549 12.205 27.396 1.00 73.56 121 TRP A O 1
ATOM 996 N N . GLU A 1 122 ? 2.743 10.317 27.125 1.00 68.38 122 GLU A N 1
ATOM 997 C CA . GLU A 1 122 ? 1.602 9.428 27.340 1.00 68.38 122 GLU A CA 1
ATOM 998 C C . GLU A 1 122 ? 0.990 9.622 28.732 1.00 68.38 122 GLU A C 1
ATOM 1000 O O . GLU A 1 122 ? -0.221 9.782 28.871 1.00 68.38 122 GLU A O 1
ATOM 1005 N N . GLU A 1 123 ? 1.834 9.649 29.760 1.00 77.12 123 GLU A N 1
ATOM 1006 C CA . GLU A 1 123 ? 1.419 9.806 31.153 1.00 77.12 123 GLU A CA 1
ATOM 1007 C C . GLU A 1 123 ? 0.908 11.228 31.458 1.00 77.12 123 GLU A C 1
ATOM 1009 O O . GLU A 1 123 ? -0.067 11.384 32.192 1.00 77.12 123 GLU A O 1
ATOM 1014 N N . GLU A 1 124 ? 1.530 12.271 30.898 1.00 80.56 124 GLU A N 1
ATOM 1015 C CA . GLU A 1 124 ? 1.254 13.673 31.253 1.00 80.56 124 GLU A CA 1
ATOM 1016 C C . GLU A 1 124 ? 0.214 14.359 30.359 1.00 80.56 124 GLU A C 1
ATOM 1018 O O . GLU A 1 124 ? -0.427 15.312 30.798 1.00 80.56 124 GLU A O 1
ATOM 1023 N N . THR A 1 125 ? 0.041 13.911 29.113 1.00 72.12 125 THR A N 1
ATOM 1024 C CA . THR A 1 125 ? -0.853 14.556 28.132 1.00 72.12 125 THR A CA 1
ATOM 1025 C C . THR A 1 125 ? -1.976 13.622 27.706 1.00 72.12 125 THR A C 1
ATOM 1027 O O . THR A 1 125 ? -3.155 13.946 27.866 1.00 72.12 125 THR A O 1
ATOM 1030 N N . TYR A 1 126 ? -1.627 12.433 27.213 1.00 71.12 126 TYR A N 1
ATOM 1031 C CA . TYR A 1 126 ? -2.591 11.522 26.601 1.00 71.12 126 TYR A CA 1
ATOM 1032 C C . TYR A 1 126 ? -3.573 10.907 27.603 1.00 71.12 126 TYR A C 1
ATOM 1034 O O . TYR A 1 126 ? -4.788 11.065 27.460 1.00 71.12 126 TYR A O 1
ATOM 1042 N N . GLN A 1 127 ? -3.066 10.232 28.636 1.00 75.69 127 GLN A N 1
ATOM 1043 C CA . GLN A 1 127 ? -3.906 9.574 29.637 1.00 75.69 127 GLN A CA 1
ATOM 1044 C C . GLN A 1 127 ? -4.827 10.566 30.372 1.00 75.69 127 GLN A C 1
ATOM 1046 O O . GLN A 1 127 ? -6.015 10.263 30.551 1.00 75.69 127 GLN A O 1
ATOM 1051 N N . PRO A 1 128 ? -4.368 11.782 30.740 1.00 78.56 128 PRO A N 1
ATOM 1052 C CA . PRO A 1 128 ? -5.245 12.818 31.273 1.00 78.56 128 PRO A CA 1
ATOM 1053 C C . PRO A 1 128 ? -6.328 13.268 30.291 1.00 78.56 128 PRO A C 1
ATOM 1055 O O . PRO A 1 128 ? -7.477 13.420 30.710 1.00 78.56 128 PRO A O 1
ATOM 1058 N N . PHE A 1 129 ? -6.004 13.453 29.007 1.00 71.50 129 PHE A N 1
ATOM 1059 C CA . PHE A 1 129 ? -6.986 13.828 27.987 1.00 71.50 129 PHE A CA 1
ATOM 1060 C C . PHE A 1 129 ? -8.064 12.755 27.812 1.00 71.50 129 PHE A C 1
ATOM 1062 O O . PHE A 1 129 ? -9.250 13.074 27.902 1.00 71.50 129 PHE A O 1
ATOM 1069 N N . LEU A 1 130 ? -7.683 11.481 27.668 1.00 71.38 130 LEU A N 1
ATOM 1070 C CA . LEU A 1 130 ? -8.646 10.375 27.615 1.00 71.38 130 LEU A CA 1
ATOM 1071 C C . LEU A 1 130 ? -9.512 10.311 28.870 1.00 71.38 130 LEU A C 1
ATOM 1073 O O . LEU A 1 130 ? -10.732 10.173 28.790 1.00 71.38 130 LEU A O 1
ATOM 1077 N N . SER A 1 131 ? -8.893 10.446 30.042 1.00 76.12 131 SER A N 1
ATOM 1078 C CA . SER A 1 131 ? -9.608 10.466 31.318 1.00 76.12 131 SER A CA 1
ATOM 1079 C C . SER A 1 131 ? -10.609 11.620 31.399 1.00 76.12 131 SER A C 1
ATOM 1081 O O . SER A 1 131 ? -11.660 11.486 32.022 1.00 76.12 131 SER A O 1
ATOM 1083 N N . GLN A 1 132 ? -10.293 12.765 30.790 1.00 72.81 132 GLN A N 1
ATOM 1084 C CA . GLN A 1 132 ? -11.183 13.919 30.711 1.00 72.81 132 GLN A CA 1
ATOM 1085 C C . GLN A 1 132 ? -12.308 13.715 29.692 1.00 72.81 132 GLN A C 1
ATOM 1087 O O . GLN A 1 132 ? -13.454 13.997 30.030 1.00 72.81 132 GLN A O 1
ATOM 1092 N N . LEU A 1 133 ? -12.013 13.181 28.502 1.00 67.12 133 LEU A N 1
ATOM 1093 C CA . LEU A 1 133 ? -13.022 12.804 27.505 1.00 67.12 133 LEU A CA 1
ATOM 1094 C C . LEU A 1 133 ? -14.045 11.822 28.078 1.00 67.12 133 LEU A C 1
ATOM 1096 O O . LEU A 1 133 ? -15.238 11.979 27.848 1.00 67.12 133 LEU A O 1
ATOM 1100 N N . LYS A 1 134 ? -13.587 10.846 28.873 1.00 70.00 134 LYS A N 1
ATOM 1101 C CA . LYS A 1 134 ? -14.451 9.869 29.558 1.00 70.00 134 LYS A CA 1
ATOM 1102 C C . LYS A 1 134 ? -15.386 10.513 30.585 1.00 70.00 134 LYS A C 1
ATOM 1104 O O . LYS A 1 134 ? -16.460 9.984 30.846 1.00 70.00 134 LYS A O 1
ATOM 1109 N N . LYS A 1 135 ? -14.976 11.629 31.196 1.00 75.44 135 LYS A N 1
ATOM 1110 C CA . LYS A 1 135 ? -15.762 12.334 32.223 1.00 75.44 135 LYS A CA 1
ATOM 1111 C C . LYS A 1 135 ? -16.748 13.333 31.630 1.00 75.44 135 LYS A C 1
ATOM 1113 O O . LYS A 1 135 ? -17.822 13.509 32.194 1.00 75.44 135 LYS A O 1
ATOM 1118 N N . ASP A 1 136 ? -16.355 14.012 30.558 1.00 69.69 136 ASP A N 1
ATOM 1119 C CA . ASP A 1 136 ? -17.115 15.108 29.964 1.00 69.69 136 ASP A CA 1
ATOM 1120 C C . ASP A 1 136 ? -16.826 15.189 28.460 1.00 69.69 136 ASP A C 1
ATOM 1122 O O . ASP A 1 136 ? -15.869 15.840 28.012 1.00 69.69 136 ASP A O 1
ATOM 1126 N N . PHE A 1 137 ? -17.637 14.454 27.696 1.00 68.81 137 PHE A N 1
ATOM 1127 C CA . PHE A 1 137 ? -17.587 14.435 26.243 1.00 68.81 137 PHE A CA 1
ATOM 1128 C C . PHE A 1 137 ? -18.443 15.574 25.682 1.00 68.81 137 PHE A C 1
ATOM 1130 O O . PHE A 1 137 ? -19.672 15.495 25.674 1.00 68.81 137 PHE A O 1
ATOM 1137 N N . SER A 1 138 ? -17.794 16.617 25.163 1.00 75.12 138 SER A N 1
ATOM 1138 C CA . SER A 1 138 ? -18.447 17.633 24.338 1.00 75.12 138 SER A CA 1
ATOM 1139 C C . SER A 1 138 ? -17.808 17.687 22.956 1.00 75.12 138 SER A C 1
ATOM 1141 O O . SER A 1 138 ? -16.589 17.547 22.803 1.00 75.12 138 SER A O 1
ATOM 1143 N N . LYS A 1 139 ? -18.642 17.902 21.936 1.00 70.94 139 LYS A N 1
ATOM 1144 C CA . LYS A 1 139 ? -18.188 18.039 20.550 1.00 70.94 139 LYS A CA 1
ATOM 1145 C C . LYS A 1 139 ? -17.196 19.197 20.417 1.00 70.94 139 LYS A C 1
ATOM 1147 O O . LYS A 1 139 ? -16.190 19.064 19.739 1.00 70.94 139 LYS A O 1
ATOM 1152 N N . GLU A 1 140 ? -17.424 20.292 21.136 1.00 75.38 140 GLU A N 1
ATOM 1153 C CA . GLU A 1 140 ? -16.562 21.474 21.127 1.00 75.38 140 GLU A CA 1
ATOM 1154 C C . GLU A 1 140 ? -15.154 21.170 21.654 1.00 75.38 140 GLU A C 1
ATOM 1156 O O . GLU A 1 140 ? -14.166 21.669 21.115 1.00 75.38 140 GLU A O 1
ATOM 1161 N N . ARG A 1 141 ? -15.040 20.335 22.696 1.00 73.38 141 ARG A N 1
ATOM 1162 C CA . ARG A 1 141 ? -13.743 19.918 23.244 1.00 73.38 141 ARG A CA 1
ATOM 1163 C C . ARG A 1 141 ? -13.006 18.990 22.287 1.00 73.38 141 ARG A C 1
ATOM 1165 O O . ARG A 1 141 ? -11.789 19.098 22.156 1.00 73.38 141 ARG A O 1
ATOM 1172 N N . LEU A 1 142 ? -13.745 18.099 21.630 1.00 69.31 142 LEU A N 1
ATOM 1173 C CA . LEU A 1 142 ? -13.203 17.211 20.614 1.00 69.31 142 LEU A CA 1
ATOM 1174 C C . LEU A 1 142 ? -12.666 18.000 19.418 1.00 69.31 142 LEU A C 1
ATOM 1176 O O . LEU A 1 142 ? -11.516 17.816 19.035 1.00 69.31 142 LEU A O 1
ATOM 1180 N N . ASP A 1 143 ? -13.471 18.918 18.886 1.00 70.25 143 ASP A N 1
ATOM 1181 C CA . ASP A 1 143 ? -13.094 19.775 17.764 1.00 70.25 143 ASP A CA 1
ATOM 1182 C C . ASP A 1 143 ? -11.875 20.647 18.128 1.00 70.25 143 ASP A C 1
ATOM 1184 O O . ASP A 1 143 ? -10.969 20.812 17.314 1.00 70.25 143 ASP A O 1
ATOM 1188 N N . HIS A 1 144 ? -11.797 21.157 19.366 1.00 77.75 144 HIS A N 1
ATOM 1189 C CA . HIS A 1 144 ? -10.627 21.894 19.855 1.00 77.75 144 HIS A CA 1
ATOM 1190 C C . HIS A 1 144 ? -9.365 21.024 19.918 1.00 77.75 144 HIS A C 1
ATOM 1192 O O . HIS A 1 144 ? -8.321 21.442 19.424 1.00 77.75 144 HIS A O 1
ATOM 1198 N N . PHE A 1 145 ? -9.454 19.813 20.476 1.00 73.19 145 PHE A N 1
ATOM 1199 C CA . PHE A 1 145 ? -8.323 18.885 20.504 1.00 73.19 145 PHE A CA 1
ATOM 1200 C C . PHE A 1 145 ? -7.874 18.518 19.089 1.00 73.19 145 PHE A C 1
ATOM 1202 O O . PHE A 1 145 ? -6.681 18.543 18.798 1.00 73.19 145 PHE A O 1
ATOM 1209 N N . ILE A 1 146 ? -8.824 18.235 18.191 1.00 68.06 146 ILE A N 1
ATOM 1210 C CA . ILE A 1 146 ? -8.503 17.883 16.810 1.00 68.06 146 ILE A CA 1
ATOM 1211 C C . ILE A 1 146 ? -7.813 19.040 16.092 1.00 68.06 146 ILE A C 1
ATOM 1213 O O . ILE A 1 146 ? -6.842 18.846 15.366 1.00 68.06 146 ILE A O 1
ATOM 1217 N N . LYS A 1 147 ? -8.304 20.259 16.290 1.00 68.75 147 LYS A N 1
ATOM 1218 C CA . LYS A 1 147 ? -7.800 21.416 15.565 1.00 68.75 147 LYS A CA 1
ATOM 1219 C C . LYS A 1 147 ? -6.479 21.943 16.116 1.00 68.75 147 LYS A C 1
ATOM 1221 O O . LYS A 1 147 ? -5.613 22.306 15.334 1.00 68.75 147 LYS A O 1
ATOM 1226 N N . GLU A 1 148 ? -6.337 22.035 17.431 1.00 74.00 148 GLU A N 1
ATOM 1227 C CA . GLU A 1 148 ? -5.205 22.737 18.045 1.00 74.00 148 GLU A CA 1
ATOM 1228 C C . GLU A 1 148 ? -4.132 21.749 18.517 1.00 74.00 148 GLU A C 1
ATOM 1230 O O . GLU A 1 148 ? -2.971 21.863 18.130 1.00 74.00 148 GLU A O 1
ATOM 1235 N N . GLU A 1 149 ? -4.516 20.735 19.296 1.00 71.06 149 GLU A N 1
ATOM 1236 C CA . GLU A 1 149 ? -3.568 19.799 19.914 1.00 71.06 149 GLU A CA 1
ATOM 1237 C C . GLU A 1 149 ? -3.042 18.775 18.907 1.00 71.06 149 GLU A C 1
ATOM 1239 O O . GLU A 1 149 ? -1.832 18.587 18.800 1.00 71.06 149 GLU A O 1
ATOM 1244 N N . LEU A 1 150 ? -3.914 18.146 18.110 1.00 66.62 150 LEU A N 1
ATOM 1245 C CA . LEU A 1 150 ? -3.444 17.250 17.056 1.00 66.62 150 LEU A CA 1
ATOM 1246 C C . LEU A 1 150 ? -2.648 18.010 16.013 1.00 66.62 150 LEU A C 1
ATOM 1248 O O . LEU A 1 150 ? -1.572 17.550 15.669 1.00 66.62 150 LEU A O 1
ATOM 1252 N N . SER A 1 151 ? -3.128 19.158 15.525 1.00 64.88 151 SER A N 1
ATOM 1253 C CA . SER A 1 151 ? -2.364 19.936 14.543 1.00 64.88 151 SER A CA 1
ATOM 1254 C C . SER A 1 151 ? -0.985 20.299 15.090 1.00 64.88 151 SER A C 1
ATOM 1256 O O . SER A 1 151 ? 0.006 20.151 14.384 1.00 64.88 151 SER A O 1
ATOM 1258 N N . TRP A 1 152 ? -0.887 20.674 16.369 1.00 71.00 152 TRP A N 1
ATOM 1259 C CA . TRP A 1 152 ? 0.401 20.897 17.021 1.00 71.00 152 TRP A CA 1
ATOM 1260 C C . TRP A 1 152 ? 1.258 19.627 17.083 1.00 71.00 152 TRP A C 1
ATOM 1262 O O . TRP A 1 152 ? 2.450 19.686 16.786 1.00 71.00 152 TRP A O 1
ATOM 1272 N N . ILE A 1 153 ? 0.680 18.472 17.431 1.00 65.50 153 ILE A N 1
ATOM 1273 C CA . ILE A 1 153 ? 1.386 17.182 17.428 1.00 65.50 153 ILE A CA 1
ATOM 1274 C C . ILE A 1 153 ? 1.883 16.868 16.016 1.00 65.50 153 ILE A C 1
ATOM 1276 O O . ILE A 1 153 ? 3.047 16.511 15.848 1.00 65.50 153 ILE A O 1
ATOM 1280 N N . PHE A 1 154 ? 1.037 17.045 15.003 1.00 64.69 154 PHE A N 1
ATOM 1281 C CA . PHE A 1 154 ? 1.392 16.828 13.611 1.00 64.69 154 PHE A CA 1
ATOM 1282 C C . PHE A 1 154 ? 2.561 17.741 13.204 1.00 64.69 154 PHE A C 1
ATOM 1284 O O . PHE A 1 154 ? 3.585 17.263 12.717 1.00 64.69 154 PHE A O 1
ATOM 1291 N N . ASP A 1 155 ? 2.484 19.030 13.525 1.00 63.69 155 ASP A N 1
ATOM 1292 C CA . ASP A 1 155 ? 3.538 20.005 13.243 1.00 63.69 155 ASP A CA 1
ATOM 1293 C C . ASP A 1 155 ? 4.845 19.700 13.988 1.00 63.69 155 ASP A C 1
ATOM 1295 O O . ASP A 1 155 ? 5.939 19.910 13.463 1.00 63.69 155 ASP A O 1
ATOM 1299 N N . LYS A 1 156 ? 4.780 19.219 15.232 1.00 63.75 156 LYS A N 1
ATOM 1300 C CA . LYS A 1 156 ? 5.977 18.945 16.040 1.00 63.75 156 LYS A CA 1
ATOM 1301 C C . LYS A 1 156 ? 6.616 17.602 15.744 1.00 63.75 156 LYS A C 1
ATOM 1303 O O . LYS A 1 156 ? 7.839 17.518 15.809 1.00 63.75 156 LYS A O 1
ATOM 1308 N N . ILE A 1 157 ? 5.817 16.590 15.428 1.00 61.59 157 ILE A N 1
ATOM 1309 C CA . ILE A 1 157 ? 6.281 15.215 15.241 1.00 61.59 157 ILE A CA 1
ATOM 1310 C C . ILE A 1 157 ? 6.547 14.915 13.768 1.00 61.59 157 ILE A C 1
ATOM 1312 O O . ILE A 1 157 ? 7.557 14.283 13.465 1.00 61.59 157 ILE A O 1
ATOM 1316 N N . PHE A 1 158 ? 5.696 15.384 12.852 1.00 59.03 158 PHE A N 1
ATOM 1317 C CA . PHE A 1 158 ? 5.891 15.170 11.414 1.00 59.03 158 PHE A CA 1
ATOM 1318 C C . PHE A 1 158 ? 6.689 16.303 10.762 1.00 59.03 158 PHE A C 1
ATOM 1320 O O . PHE A 1 158 ? 7.574 16.033 9.950 1.00 59.03 158 PHE A O 1
ATOM 1327 N N . MET A 1 159 ? 6.444 17.569 11.131 1.00 55.09 159 MET A N 1
ATOM 1328 C CA . MET A 1 159 ? 7.132 18.718 10.508 1.00 55.09 159 MET A CA 1
ATOM 1329 C C . MET A 1 159 ? 8.337 19.246 11.313 1.00 55.09 159 MET A C 1
ATOM 1331 O O . MET A 1 159 ? 9.170 19.993 10.789 1.00 55.09 159 MET A O 1
ATOM 1335 N N . GLY A 1 160 ? 8.460 18.870 12.588 1.00 42.41 160 GLY A N 1
ATOM 1336 C CA . GLY A 1 160 ? 9.443 19.404 13.523 1.00 42.41 160 GLY A CA 1
ATOM 1337 C C . GLY A 1 160 ? 10.665 18.504 13.698 1.00 42.41 160 GLY A C 1
ATOM 1338 O O . GLY A 1 160 ? 10.544 17.391 14.174 1.00 42.41 160 GLY A O 1
ATOM 1339 N N . ARG A 1 161 ? 11.843 19.035 13.340 1.00 43.75 161 ARG A N 1
ATOM 1340 C CA . ARG A 1 161 ? 13.243 18.834 13.814 1.00 43.75 161 ARG A CA 1
ATOM 1341 C C . ARG A 1 161 ? 13.598 17.825 14.947 1.00 43.75 161 ARG A C 1
ATOM 1343 O O . ARG A 1 161 ? 14.600 18.040 15.623 1.00 43.75 161 ARG A O 1
ATOM 1350 N N . ILE A 1 162 ? 12.900 16.715 15.157 1.00 42.84 162 ILE A N 1
ATOM 1351 C CA . ILE A 1 162 ? 13.343 15.593 16.002 1.00 42.84 162 ILE A CA 1
ATOM 1352 C C . ILE A 1 162 ? 14.009 14.572 15.068 1.00 42.84 162 ILE A C 1
ATOM 1354 O O . ILE A 1 162 ? 13.560 13.449 14.870 1.00 42.84 162 ILE A O 1
ATOM 1358 N N . SER A 1 163 ? 15.065 15.016 14.382 1.00 40.69 163 SER A N 1
ATOM 1359 C CA . SER A 1 163 ? 15.626 14.344 13.204 1.00 40.69 163 SER A CA 1
ATOM 1360 C C . SER A 1 163 ? 16.620 13.218 13.512 1.00 40.69 163 SER A C 1
ATOM 1362 O O . SER A 1 163 ? 17.479 12.946 12.683 1.00 40.69 163 SER A O 1
ATOM 1364 N N . VAL A 1 164 ? 16.565 12.573 14.678 1.00 37.09 164 VAL A N 1
ATOM 1365 C CA . VAL A 1 164 ? 17.524 11.488 14.992 1.00 37.09 164 VAL A CA 1
ATOM 1366 C C . VAL A 1 164 ? 16.973 10.366 15.868 1.00 37.09 164 VAL A C 1
ATOM 1368 O O . VAL A 1 164 ? 17.513 9.270 15.816 1.00 37.09 164 VAL A O 1
ATOM 1371 N N . ASN A 1 165 ? 15.868 10.582 16.584 1.00 42.12 165 ASN A N 1
ATOM 1372 C CA . ASN A 1 165 ? 15.200 9.552 17.378 1.00 42.12 165 ASN A CA 1
ATOM 1373 C C . ASN A 1 165 ? 13.712 9.579 17.026 1.00 42.12 165 ASN A C 1
ATOM 1375 O O . ASN A 1 165 ? 12.936 10.259 17.698 1.00 42.12 165 ASN A O 1
ATOM 1379 N N . ARG A 1 166 ? 13.317 8.916 15.928 1.00 52.59 166 ARG A N 1
ATOM 1380 C CA . ARG A 1 166 ? 11.890 8.794 15.593 1.00 52.59 166 ARG A CA 1
ATOM 1381 C C . ARG A 1 166 ? 11.160 8.192 16.802 1.00 52.59 166 ARG A C 1
ATOM 1383 O O . ARG A 1 166 ? 11.691 7.249 17.398 1.00 52.59 166 ARG A O 1
ATOM 1390 N N . PRO A 1 167 ? 9.979 8.711 17.178 1.00 55.09 167 PRO A N 1
ATOM 1391 C CA . PRO A 1 167 ? 9.096 7.986 18.070 1.00 55.09 167 PRO A CA 1
ATOM 1392 C C . PRO A 1 167 ? 8.919 6.564 17.542 1.00 55.09 167 PRO A C 1
ATOM 1394 O O . PRO A 1 167 ? 8.863 6.330 16.332 1.00 55.09 167 PRO A O 1
ATOM 1397 N N . ASP A 1 168 ? 8.864 5.624 18.469 1.00 63.03 168 ASP A N 1
ATOM 1398 C CA . ASP A 1 168 ? 8.514 4.239 18.202 1.00 63.03 168 ASP A CA 1
ATOM 1399 C C . ASP A 1 168 ? 7.228 4.167 17.352 1.00 63.03 168 ASP A C 1
ATOM 1401 O O . ASP A 1 168 ? 6.299 4.951 17.560 1.00 63.03 168 ASP A O 1
ATOM 1405 N N . PHE A 1 169 ? 7.154 3.227 16.406 1.00 63.94 169 PHE A N 1
ATOM 1406 C CA . PHE A 1 169 ? 5.933 2.916 15.662 1.00 63.94 169 PHE A CA 1
ATOM 1407 C C . PHE A 1 169 ? 4.703 2.785 16.586 1.00 63.94 169 PHE A C 1
ATOM 1409 O O . PHE A 1 169 ? 3.612 3.247 16.239 1.00 63.94 169 PHE A O 1
ATOM 1416 N N . LEU A 1 170 ? 4.881 2.251 17.801 1.00 63.97 170 LEU A N 1
ATOM 1417 C CA . LEU A 1 170 ? 3.844 2.176 18.833 1.00 63.97 170 LEU A CA 1
ATOM 1418 C C . LEU A 1 170 ? 3.184 3.515 19.145 1.00 63.97 170 LEU A C 1
ATOM 1420 O O . LEU A 1 170 ? 1.973 3.553 19.369 1.00 63.97 170 LEU A O 1
ATOM 1424 N N . PHE A 1 171 ? 3.951 4.603 19.150 1.00 70.38 171 PHE A N 1
ATOM 1425 C CA . PHE A 1 171 ? 3.407 5.934 19.371 1.00 70.38 171 PHE A CA 1
ATOM 1426 C C . PHE A 1 171 ? 2.453 6.318 18.246 1.00 70.38 171 PHE A C 1
ATOM 1428 O O . PHE A 1 171 ? 1.315 6.687 18.515 1.00 70.38 171 PHE A O 1
ATOM 1435 N N . TYR A 1 172 ? 2.879 6.171 16.989 1.00 70.94 172 TYR A N 1
ATOM 1436 C CA . TYR A 1 172 ? 2.033 6.477 15.836 1.00 70.94 172 TYR A CA 1
ATOM 1437 C C . TYR A 1 172 ? 0.792 5.587 15.795 1.00 70.94 172 TYR A C 1
ATOM 1439 O O . TYR A 1 172 ? -0.294 6.062 15.474 1.00 70.94 172 TYR A O 1
ATOM 1447 N N . ARG A 1 173 ? 0.927 4.316 16.186 1.00 72.56 173 ARG A N 1
ATOM 1448 C CA . ARG A 1 173 ? -0.199 3.386 16.314 1.00 72.56 173 ARG A CA 1
ATOM 1449 C C . ARG A 1 173 ? -1.197 3.841 17.361 1.00 72.56 173 ARG A C 1
ATOM 1451 O O . ARG A 1 173 ? -2.380 3.933 17.055 1.00 72.56 173 ARG A O 1
ATOM 1458 N N . ARG A 1 174 ? -0.736 4.154 18.572 1.00 72.38 174 ARG A N 1
ATOM 1459 C CA . ARG A 1 174 ? -1.595 4.675 19.644 1.00 72.38 174 ARG A CA 1
ATOM 1460 C C . ARG A 1 174 ? -2.236 5.990 19.228 1.00 72.38 174 ARG A C 1
ATOM 1462 O O . ARG A 1 174 ? -3.439 6.146 19.370 1.00 72.38 174 ARG A O 1
ATOM 1469 N N . PHE A 1 175 ? -1.467 6.884 18.621 1.00 73.44 175 PHE A N 1
ATOM 1470 C CA . PHE A 1 175 ? -1.958 8.148 18.096 1.00 73.44 175 PHE A CA 1
ATOM 1471 C C . PHE A 1 175 ? -3.084 7.962 17.071 1.00 73.44 175 PHE A C 1
ATOM 1473 O O . PHE A 1 175 ? -4.153 8.546 17.214 1.00 73.44 175 PHE A O 1
ATOM 1480 N N . MET A 1 176 ? -2.902 7.085 16.084 1.00 80.88 176 MET A N 1
ATOM 1481 C CA . MET A 1 176 ? -3.932 6.805 15.078 1.00 80.88 176 MET A CA 1
ATOM 1482 C C . MET A 1 176 ? -5.124 6.046 15.645 1.00 80.88 176 MET A C 1
ATOM 1484 O O . MET A 1 176 ? -6.251 6.287 15.224 1.00 80.88 176 MET A O 1
ATOM 1488 N N . HIS A 1 177 ? -4.905 5.178 16.632 1.00 77.81 177 HIS A N 1
ATOM 1489 C CA . HIS A 1 177 ? -5.984 4.518 17.359 1.00 77.81 177 HIS A CA 1
ATOM 1490 C C . HIS A 1 177 ? -6.905 5.549 18.012 1.00 77.81 177 HIS A C 1
ATOM 1492 O O . HIS A 1 177 ? -8.119 5.480 17.846 1.00 77.81 177 HIS A O 1
ATOM 1498 N N . ILE A 1 178 ? -6.321 6.554 18.671 1.00 72.25 178 ILE A N 1
ATOM 1499 C CA . ILE A 1 178 ? -7.062 7.672 19.260 1.00 72.25 178 ILE A CA 1
ATOM 1500 C C . ILE A 1 178 ? -7.810 8.425 18.177 1.00 72.25 178 ILE A C 1
ATOM 1502 O O . ILE A 1 178 ? -8.993 8.671 18.334 1.00 72.25 178 ILE A O 1
ATOM 1506 N N . LEU A 1 179 ? -7.157 8.775 17.069 1.00 73.44 179 LEU A N 1
ATOM 1507 C CA . LEU A 1 179 ? -7.807 9.529 15.997 1.00 73.44 179 LEU A CA 1
ATOM 1508 C C . LEU A 1 179 ? -9.044 8.824 15.463 1.00 73.44 179 LEU A C 1
ATOM 1510 O O . LEU A 1 179 ? -10.114 9.425 15.371 1.00 73.44 179 LEU A O 1
ATOM 1514 N N . VAL A 1 180 ? -8.907 7.535 15.167 1.00 77.38 180 VAL A N 1
ATOM 1515 C CA . VAL A 1 180 ? -10.024 6.711 14.715 1.00 77.38 180 VAL A CA 1
ATOM 1516 C C . VAL A 1 180 ? -11.099 6.638 15.799 1.00 77.38 180 VAL A C 1
ATOM 1518 O O . VAL A 1 180 ? -12.269 6.858 15.503 1.00 77.38 180 VAL A O 1
ATOM 1521 N N . TYR A 1 181 ? -10.721 6.421 17.059 1.00 74.44 181 TYR A N 1
ATOM 1522 C CA . TYR A 1 181 ? -11.647 6.383 18.193 1.00 74.44 181 TYR A CA 1
ATOM 1523 C C . TYR A 1 181 ? -12.421 7.694 18.382 1.00 74.44 181 TYR A C 1
ATOM 1525 O O . TYR A 1 181 ? -13.640 7.688 18.532 1.00 74.44 181 TYR A O 1
ATOM 1533 N N . LEU A 1 182 ? -11.742 8.834 18.296 1.00 69.75 182 LEU A N 1
ATOM 1534 C CA . LEU A 1 182 ? -12.337 10.164 18.369 1.00 69.75 182 LEU A CA 1
ATOM 1535 C C . LEU A 1 182 ? -13.358 10.390 17.250 1.00 69.75 182 LEU A C 1
ATOM 1537 O O . LEU A 1 182 ? -14.460 10.873 17.517 1.00 69.75 182 LEU A O 1
ATOM 1541 N N . HIS A 1 183 ? -13.035 9.974 16.024 1.00 73.94 183 HIS A N 1
ATOM 1542 C CA . HIS A 1 183 ? -13.979 10.012 14.910 1.00 73.94 183 HIS A CA 1
ATOM 1543 C C . HIS A 1 183 ? -15.183 9.083 15.134 1.00 73.94 183 HIS A C 1
ATOM 1545 O O . HIS A 1 183 ? -16.311 9.491 14.851 1.00 73.94 183 HIS A O 1
ATOM 1551 N N . VAL A 1 184 ? -14.984 7.877 15.689 1.00 75.56 184 VAL A N 1
ATOM 1552 C CA . VAL A 1 184 ? -16.092 6.976 16.065 1.00 75.56 184 VAL A CA 1
ATOM 1553 C C . VAL A 1 184 ? -17.038 7.681 17.040 1.00 75.56 184 VAL A C 1
ATOM 1555 O O . VAL A 1 184 ? -18.243 7.701 16.796 1.00 75.56 184 VAL A O 1
ATOM 1558 N N . ILE A 1 185 ? -16.522 8.308 18.106 1.00 68.38 185 ILE A N 1
ATOM 1559 C CA . ILE A 1 185 ? -17.383 8.981 19.092 1.00 68.38 185 ILE A CA 1
ATOM 1560 C C . ILE A 1 185 ? -18.118 10.181 18.473 1.00 68.38 185 ILE A C 1
ATOM 1562 O O . ILE A 1 185 ? -19.290 10.407 18.779 1.00 68.38 185 ILE A O 1
ATOM 1566 N N . GLN A 1 186 ? -17.459 10.955 17.602 1.00 72.44 186 GLN A N 1
ATOM 1567 C CA . GLN A 1 186 ? -18.073 12.120 16.955 1.00 72.44 186 GLN A CA 1
ATOM 1568 C C . GLN A 1 186 ? -19.299 11.739 16.110 1.00 72.44 186 GLN A C 1
ATOM 1570 O O . GLN A 1 186 ? -20.261 12.507 16.055 1.00 72.44 186 GLN A O 1
ATOM 1575 N N . HIS A 1 187 ? -19.259 10.568 15.468 1.00 73.12 187 HIS A N 1
ATOM 1576 C CA . HIS A 1 187 ? -20.326 10.074 14.598 1.00 73.12 187 HIS A CA 1
ATOM 1577 C C . HIS A 1 187 ? -21.379 9.234 15.328 1.00 73.12 187 HIS A C 1
ATOM 1579 O O . HIS A 1 187 ? -22.559 9.342 14.999 1.00 73.12 187 HIS A O 1
ATOM 1585 N N . ASP A 1 188 ? -20.991 8.433 16.324 1.00 73.06 188 ASP A N 1
ATOM 1586 C CA . ASP A 1 188 ? -21.917 7.580 17.069 1.00 73.06 188 ASP A CA 1
ATOM 1587 C C . ASP A 1 188 ? -21.469 7.356 18.524 1.00 73.06 188 ASP A C 1
ATOM 1589 O O . ASP A 1 188 ? -20.810 6.374 18.878 1.00 73.06 188 ASP A O 1
ATOM 1593 N N . GLN A 1 189 ? -21.900 8.263 19.403 1.00 67.19 189 GLN A N 1
ATOM 1594 C CA . GLN A 1 189 ? -21.624 8.203 20.844 1.00 67.19 189 GLN A CA 1
ATOM 1595 C C . GLN A 1 189 ? -22.147 6.916 21.509 1.00 67.19 189 GLN A C 1
ATOM 1597 O O . GLN A 1 189 ? -21.605 6.476 22.526 1.00 67.19 189 GLN A O 1
ATOM 1602 N N . SER A 1 190 ? -23.201 6.301 20.959 1.00 66.56 190 SER A N 1
ATOM 1603 C CA . SER A 1 190 ? -23.867 5.151 21.579 1.00 66.56 190 SER A CA 1
ATOM 1604 C C . SER A 1 190 ? -23.031 3.872 21.497 1.00 66.56 190 SER A C 1
ATOM 1606 O O . SER A 1 190 ? -23.059 3.050 22.416 1.00 66.56 190 SER A O 1
ATOM 1608 N N . LYS A 1 191 ? -22.221 3.733 20.440 1.00 65.94 191 LYS A N 1
ATOM 1609 C CA . LYS A 1 191 ? -21.338 2.577 20.232 1.00 65.94 191 LYS A CA 1
ATOM 1610 C C . LYS A 1 191 ? -20.200 2.505 21.244 1.00 65.94 191 LYS A C 1
ATOM 1612 O O . LYS A 1 191 ? -19.765 1.412 21.587 1.00 65.94 191 LYS A O 1
ATOM 1617 N N . VAL A 1 192 ? -19.757 3.650 21.758 1.00 61.53 192 VAL A N 1
ATOM 1618 C CA . VAL A 1 192 ? -18.620 3.737 22.687 1.00 61.53 192 VAL A CA 1
ATOM 1619 C C . VAL A 1 192 ? -19.053 3.598 24.147 1.00 61.53 192 VAL A C 1
ATOM 1621 O O . VAL A 1 192 ? -18.365 2.978 24.953 1.00 61.53 192 VAL A O 1
ATOM 1624 N N . MET A 1 193 ? -20.238 4.099 24.499 1.00 56.53 193 MET A N 1
ATOM 1625 C CA . MET A 1 193 ? -20.769 3.978 25.862 1.00 56.53 193 MET A CA 1
ATOM 1626 C C . MET A 1 193 ? -21.027 2.515 26.270 1.00 56.53 193 MET A C 1
ATOM 1628 O O . MET A 1 193 ? -20.827 2.162 27.433 1.00 56.53 193 MET A O 1
ATOM 1632 N N . ASN A 1 194 ? -21.411 1.648 25.327 1.00 56.28 194 ASN A N 1
ATOM 1633 C CA . ASN A 1 194 ? -21.769 0.254 25.615 1.00 56.28 194 ASN A CA 1
ATOM 1634 C C . ASN A 1 194 ? -20.565 -0.677 25.871 1.00 56.28 194 ASN A C 1
ATOM 1636 O O . ASN A 1 194 ? -20.731 -1.681 26.560 1.00 56.28 194 ASN A O 1
ATOM 1640 N N . SER A 1 195 ? -19.362 -0.358 25.377 1.00 52.47 195 SER A N 1
ATOM 1641 C CA . SER A 1 195 ? -18.155 -1.177 25.605 1.00 52.47 195 SER A CA 1
ATOM 1642 C C . SER A 1 195 ? -17.511 -0.936 26.977 1.00 52.47 195 SER A C 1
ATOM 1644 O O . SER A 1 195 ? -16.838 -1.812 27.512 1.00 52.47 195 SER A O 1
ATOM 1646 N N . SER A 1 196 ? -17.780 0.216 27.601 1.00 49.34 196 SER A N 1
ATOM 1647 C CA . SER A 1 196 ? -17.195 0.620 28.890 1.00 49.34 196 SER A CA 1
ATOM 1648 C C . SER A 1 196 ? -17.679 -0.176 30.117 1.00 49.34 196 SER A C 1
ATOM 1650 O O . SER A 1 196 ? -17.117 -0.033 31.201 1.00 49.34 196 SER A O 1
ATOM 1652 N N . GLN A 1 197 ? -18.711 -1.020 29.977 1.00 50.88 197 GLN A N 1
ATOM 1653 C CA . GLN A 1 197 ? -19.299 -1.771 31.098 1.00 50.88 197 GLN A CA 1
ATOM 1654 C C . GLN A 1 197 ? -18.709 -3.179 31.302 1.00 50.88 197 GLN A C 1
ATOM 1656 O O . GLN A 1 197 ? -19.056 -3.842 32.280 1.00 50.88 197 GLN A O 1
ATOM 1661 N N . GLN A 1 198 ? -17.806 -3.644 30.432 1.00 47.38 198 GLN A N 1
ATOM 1662 C CA . GLN A 1 198 ? -17.167 -4.962 30.539 1.00 47.38 198 GLN A CA 1
ATOM 1663 C C . GLN A 1 198 ? -15.673 -4.846 30.903 1.00 47.38 198 GLN A C 1
ATOM 1665 O O . GLN A 1 198 ? -14.816 -4.885 30.038 1.00 47.38 198 GLN A O 1
ATOM 1670 N N . GLY A 1 199 ? -15.393 -4.718 32.206 1.00 46.09 199 GLY A N 1
ATOM 1671 C CA . GLY A 1 199 ? -14.179 -5.183 32.909 1.00 46.09 199 GLY A CA 1
ATOM 1672 C C . GLY A 1 199 ? -12.771 -4.872 32.357 1.00 46.09 199 GLY A C 1
ATOM 1673 O O . GLY A 1 199 ? -12.291 -5.542 31.454 1.00 46.09 199 GLY A O 1
ATOM 1674 N N . ASP A 1 200 ? -12.071 -3.969 33.055 1.00 40.34 200 ASP A N 1
ATOM 1675 C CA . ASP A 1 200 ? -10.626 -3.877 33.375 1.00 40.34 200 ASP A CA 1
ATOM 1676 C C . ASP A 1 200 ? -9.506 -4.030 32.321 1.00 40.34 200 ASP A C 1
ATOM 1678 O O . ASP A 1 200 ? -8.351 -3.775 32.668 1.00 40.34 200 ASP A O 1
ATOM 1682 N N . SER A 1 201 ? -9.751 -4.352 31.049 1.00 49.09 201 SER A N 1
ATOM 1683 C CA . SER A 1 201 ? -8.708 -4.161 30.025 1.00 49.09 201 SER A CA 1
ATOM 1684 C C . SER A 1 201 ? -8.798 -2.751 29.439 1.00 49.09 201 SER A C 1
ATOM 1686 O O . SER A 1 201 ? -9.722 -2.446 28.695 1.00 49.09 201 SER A O 1
ATOM 1688 N N . GLU A 1 202 ? -7.825 -1.894 29.768 1.00 49.50 202 GLU A N 1
ATOM 1689 C CA . GLU A 1 202 ? -7.717 -0.484 29.342 1.00 49.50 202 GLU A CA 1
ATOM 1690 C C . GLU A 1 202 ? -7.595 -0.255 27.818 1.00 49.50 202 GLU A C 1
ATOM 1692 O O . GLU A 1 202 ? -7.537 0.896 27.382 1.00 49.50 202 GLU A O 1
ATOM 1697 N N . GLU A 1 203 ? -7.562 -1.305 26.991 1.00 55.25 203 GLU A N 1
ATOM 1698 C CA . GLU A 1 203 ? -7.595 -1.149 25.536 1.00 55.25 203 GLU A CA 1
ATOM 1699 C C . GLU A 1 203 ? -9.029 -0.846 25.086 1.00 55.25 203 GLU A C 1
ATOM 1701 O O . GLU A 1 203 ? -9.906 -1.706 25.054 1.00 55.25 203 GLU A O 1
ATOM 1706 N N . GLU A 1 204 ? -9.259 0.432 24.784 1.00 59.28 204 GLU A N 1
ATOM 1707 C CA . GLU A 1 204 ? -10.508 0.968 24.251 1.00 59.28 204 GLU A CA 1
ATOM 1708 C C . GLU A 1 204 ? -10.955 0.142 23.038 1.00 59.28 204 GLU A C 1
ATOM 1710 O O . GLU A 1 204 ? -10.282 0.116 22.009 1.00 59.28 204 GLU A O 1
ATOM 1715 N N . ILE A 1 205 ? -12.081 -0.564 23.173 1.00 64.81 205 ILE A N 1
ATOM 1716 C CA . ILE A 1 205 ? -12.551 -1.499 22.150 1.00 64.81 205 ILE A CA 1
ATOM 1717 C C . ILE A 1 205 ? -13.161 -0.687 21.006 1.00 64.81 205 ILE A C 1
ATOM 1719 O O . ILE A 1 205 ? -14.345 -0.343 21.022 1.00 64.81 205 ILE A O 1
ATOM 1723 N N . LEU A 1 206 ? -12.337 -0.358 20.012 1.00 74.50 206 LEU A N 1
ATOM 1724 C CA . LEU A 1 206 ? -12.829 0.029 18.697 1.00 74.50 206 LEU A CA 1
ATOM 1725 C C . LEU A 1 206 ? -13.719 -1.092 18.134 1.00 74.50 206 LEU A C 1
ATOM 1727 O O . LEU A 1 206 ? -13.444 -2.271 18.382 1.00 74.50 206 LEU A O 1
ATOM 1731 N N . PRO A 1 207 ? -14.775 -0.766 17.363 1.00 81.38 207 PRO A N 1
ATOM 1732 C CA . PRO A 1 207 ? -15.526 -1.800 16.667 1.00 81.38 207 PRO A CA 1
ATOM 1733 C C . PRO A 1 207 ? -14.577 -2.570 15.747 1.00 81.38 207 PRO A C 1
ATOM 1735 O O . PRO A 1 207 ? -13.640 -1.993 15.200 1.00 81.38 207 PRO A O 1
ATOM 1738 N N . MET A 1 208 ? -14.827 -3.862 15.547 1.00 86.00 208 MET A N 1
ATOM 1739 C CA . MET A 1 208 ? -13.995 -4.702 14.675 1.00 86.00 208 MET A CA 1
ATOM 1740 C C . MET A 1 208 ? -13.923 -4.154 13.240 1.00 86.00 208 MET A C 1
ATOM 1742 O O . MET A 1 208 ? -12.868 -4.181 12.613 1.00 86.00 208 MET A O 1
ATOM 1746 N N . HIS A 1 209 ? -15.029 -3.560 12.784 1.00 91.81 209 HIS A N 1
ATOM 1747 C CA . HIS A 1 209 ? -15.193 -2.945 11.470 1.00 91.81 209 HIS A CA 1
ATOM 1748 C C . HIS A 1 209 ? -15.639 -1.493 11.614 1.00 91.81 209 HIS A C 1
ATOM 1750 O O . HIS A 1 209 ? -16.555 -1.203 12.392 1.00 91.81 209 HIS A O 1
ATOM 1756 N N . LEU A 1 210 ? -15.025 -0.584 10.857 1.00 90.25 210 LEU A N 1
ATOM 1757 C CA . LEU A 1 210 ? -15.518 0.785 10.743 1.00 90.25 210 LEU A CA 1
ATOM 1758 C C . LEU A 1 210 ? -16.752 0.819 9.842 1.00 90.25 210 LEU A C 1
ATOM 1760 O O . LEU A 1 210 ? -16.865 0.087 8.861 1.00 90.25 210 LEU A O 1
ATOM 1764 N N . GLU A 1 211 ? -17.670 1.734 10.131 1.00 91.75 211 GLU A N 1
ATOM 1765 C CA . GLU A 1 211 ? -18.707 2.052 9.157 1.00 91.75 211 GLU A CA 1
ATOM 1766 C C . GLU A 1 211 ? -18.078 2.720 7.936 1.00 91.75 211 GLU A C 1
ATOM 1768 O O . GLU A 1 211 ? -17.198 3.575 8.061 1.00 91.75 211 GLU A O 1
ATOM 1773 N N . LYS A 1 212 ? -18.572 2.374 6.744 1.00 94.44 212 LYS A N 1
ATOM 1774 C CA . LYS A 1 212 ? -18.107 2.967 5.485 1.00 94.44 212 LYS A CA 1
ATOM 1775 C C . LYS A 1 212 ? -18.106 4.497 5.540 1.00 94.44 212 LYS A C 1
ATOM 1777 O O . LYS A 1 212 ? -17.114 5.112 5.175 1.00 94.44 212 LYS A O 1
ATOM 1782 N N . GLU A 1 213 ? -19.187 5.115 6.020 1.00 91.19 213 GLU A N 1
ATOM 1783 C CA . GLU A 1 213 ? -19.284 6.579 6.114 1.00 91.19 213 GLU A CA 1
ATOM 1784 C C . GLU A 1 213 ? -18.194 7.172 7.016 1.00 91.19 213 GLU A C 1
ATOM 1786 O O . GLU A 1 213 ? -17.597 8.192 6.679 1.00 91.19 213 GLU A O 1
ATOM 1791 N N . LEU A 1 214 ? -17.890 6.505 8.130 1.00 88.75 214 LEU A N 1
ATOM 1792 C CA . LEU A 1 214 ? -16.840 6.926 9.045 1.00 88.75 214 LEU A CA 1
ATOM 1793 C C . LEU A 1 214 ? -15.458 6.856 8.384 1.00 88.75 214 LEU A C 1
ATOM 1795 O O . LEU A 1 214 ? -14.691 7.814 8.468 1.00 88.75 214 LEU A O 1
ATOM 1799 N N . PHE A 1 215 ? -15.160 5.755 7.690 1.00 92.88 215 PHE A N 1
ATOM 1800 C CA . PHE A 1 215 ? -13.932 5.621 6.907 1.00 92.88 215 PHE A CA 1
ATOM 1801 C C . PHE A 1 215 ? -13.822 6.717 5.840 1.00 92.88 215 PHE A C 1
ATOM 1803 O O . PHE A 1 215 ? -12.782 7.364 5.724 1.00 92.88 215 PHE A O 1
ATOM 1810 N N . GLU A 1 216 ? -14.902 6.967 5.094 1.00 93.38 216 GLU A N 1
ATOM 1811 C CA . GLU A 1 216 ? -14.952 8.025 4.082 1.00 93.38 216 GLU A CA 1
ATOM 1812 C C . GLU A 1 216 ? -14.677 9.400 4.695 1.00 93.38 216 GLU A C 1
ATOM 1814 O O . GLU A 1 216 ? -13.970 10.205 4.093 1.00 93.38 216 GLU A O 1
ATOM 1819 N N . ASN A 1 217 ? -15.196 9.679 5.892 1.00 86.75 217 ASN A N 1
ATOM 1820 C CA . ASN A 1 217 ? -14.978 10.952 6.576 1.00 86.75 217 ASN A CA 1
ATOM 1821 C C . ASN A 1 217 ? -13.528 11.108 7.042 1.00 86.75 217 ASN A C 1
ATOM 1823 O O . ASN A 1 217 ? -12.943 12.165 6.807 1.00 86.75 217 ASN A O 1
ATOM 1827 N N . ILE A 1 218 ? -12.931 10.055 7.616 1.00 87.12 218 ILE A N 1
ATOM 1828 C CA . ILE A 1 218 ? -11.505 10.033 7.977 1.00 87.12 218 ILE A CA 1
ATOM 1829 C C . ILE A 1 218 ? -10.665 10.307 6.729 1.00 87.12 218 ILE A C 1
ATOM 1831 O O . ILE A 1 218 ? -9.914 11.276 6.687 1.00 87.12 218 ILE A O 1
ATOM 1835 N N . MET A 1 219 ? -10.852 9.512 5.673 1.00 92.25 219 MET A N 1
ATOM 1836 C CA . MET A 1 219 ? -10.048 9.595 4.452 1.00 92.25 219 MET A CA 1
ATOM 1837 C C . MET A 1 219 ? -10.326 10.836 3.600 1.00 92.25 219 MET A C 1
ATOM 1839 O O . MET A 1 219 ? -9.572 11.115 2.675 1.00 92.25 219 MET A O 1
ATOM 1843 N N . SER A 1 220 ? -11.387 11.592 3.883 1.00 90.38 220 SER A N 1
ATOM 1844 C CA . SER A 1 220 ? -11.682 12.863 3.207 1.00 90.38 220 SER A CA 1
ATOM 1845 C C . SER A 1 220 ? -11.195 14.087 3.978 1.00 90.38 220 SER A C 1
ATOM 1847 O O . SER A 1 220 ? -11.311 15.205 3.467 1.00 90.38 220 SER A O 1
ATOM 1849 N N . HIS A 1 221 ? -10.684 13.900 5.195 1.00 85.00 221 HIS A N 1
ATOM 1850 C CA . HIS A 1 221 ? -10.194 14.992 6.018 1.00 85.00 221 HIS A CA 1
ATOM 1851 C C . HIS A 1 221 ? -8.883 15.554 5.449 1.00 85.00 221 HIS A C 1
ATOM 1853 O O . HIS A 1 221 ? -7.991 14.805 5.0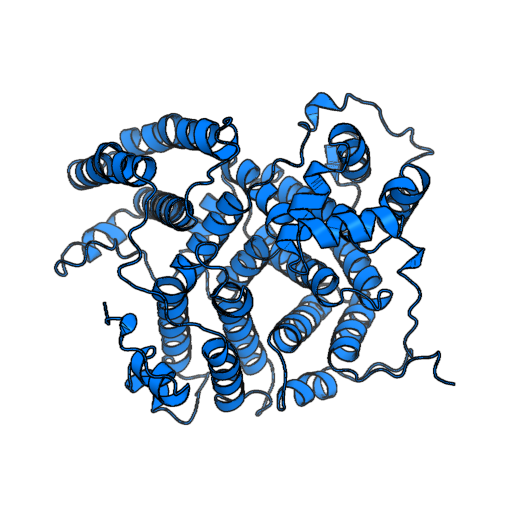59 1.00 85.00 221 HIS A O 1
ATOM 1859 N N . GLU A 1 222 ? -8.739 16.880 5.411 1.00 81.31 222 GLU A N 1
ATOM 1860 C CA . GLU A 1 222 ? -7.581 17.539 4.781 1.00 81.31 222 GLU A CA 1
ATOM 1861 C C . GLU A 1 222 ? -6.253 17.184 5.460 1.00 81.31 222 GLU A C 1
ATOM 1863 O O . GLU A 1 222 ? -5.239 17.047 4.783 1.00 81.31 222 GLU A O 1
ATOM 1868 N N . SER A 1 223 ? -6.256 16.933 6.774 1.00 76.44 223 SER A N 1
ATOM 1869 C CA . SER A 1 223 ? -5.047 16.498 7.493 1.00 76.44 223 SER A CA 1
ATOM 1870 C C . SER A 1 223 ? -4.514 15.135 7.042 1.00 76.44 223 SER A C 1
ATOM 1872 O O . SER A 1 223 ? -3.355 14.825 7.309 1.00 76.44 223 SER A O 1
ATOM 1874 N N . VAL A 1 224 ? -5.324 14.316 6.355 1.00 82.81 224 VAL A N 1
ATOM 1875 C CA . VAL A 1 224 ? -4.840 13.057 5.778 1.00 82.81 224 VAL A CA 1
ATOM 1876 C C . VAL A 1 224 ? -3.823 13.324 4.678 1.00 82.81 224 VAL A C 1
ATOM 1878 O O . VAL A 1 224 ? -2.905 12.525 4.550 1.00 82.81 224 VAL A O 1
ATOM 1881 N N . VAL A 1 225 ? -3.918 14.444 3.945 1.00 81.94 225 VAL A N 1
ATOM 1882 C CA . VAL A 1 225 ? -2.962 14.795 2.877 1.00 81.94 225 VAL A CA 1
ATOM 1883 C C . VAL A 1 225 ? -1.523 14.734 3.380 1.00 81.94 225 VAL A C 1
ATOM 1885 O O . VAL A 1 225 ? -0.684 14.125 2.725 1.00 81.94 225 VAL A O 1
ATOM 1888 N N . GLU A 1 226 ? -1.265 15.262 4.575 1.00 77.75 226 GLU A N 1
ATOM 1889 C CA . GLU A 1 226 ? 0.065 15.240 5.192 1.00 77.75 226 GLU A CA 1
ATOM 1890 C C . GLU A 1 226 ? 0.574 13.799 5.385 1.00 77.75 226 GLU A C 1
ATOM 1892 O O . GLU A 1 226 ? 1.728 13.480 5.094 1.00 77.75 226 GLU A O 1
ATOM 1897 N N . LEU A 1 227 ? -0.302 12.878 5.802 1.00 81.44 227 LEU A N 1
ATOM 1898 C CA . LEU A 1 227 ? 0.047 11.466 5.997 1.00 81.44 227 LEU A CA 1
ATOM 1899 C C . LEU A 1 227 ? 0.352 10.741 4.686 1.00 81.44 227 LEU A C 1
ATOM 1901 O O . LEU A 1 227 ? 1.160 9.810 4.684 1.00 81.44 227 LEU A O 1
ATOM 1905 N N . LEU A 1 228 ? -0.250 11.167 3.572 1.00 85.31 228 LEU A N 1
ATOM 1906 C CA . LEU A 1 228 ? -0.093 10.492 2.284 1.00 85.31 228 LEU A CA 1
ATOM 1907 C C . LEU A 1 228 ? 1.344 10.555 1.749 1.00 85.31 228 LEU A C 1
ATOM 1909 O O . LEU A 1 228 ? 1.749 9.671 0.997 1.00 85.31 228 LEU A O 1
ATOM 1913 N N . SER A 1 229 ? 2.155 11.511 2.202 1.00 79.69 229 SER A N 1
ATOM 1914 C CA . SER A 1 229 ? 3.598 11.532 1.921 1.00 79.69 229 SER A CA 1
ATOM 1915 C C . SER A 1 229 ? 4.328 10.270 2.426 1.00 79.69 229 SER A C 1
ATOM 1917 O O . SER A 1 229 ? 5.352 9.844 1.883 1.00 79.69 229 SER A O 1
ATOM 1919 N N . GLY A 1 230 ? 3.753 9.584 3.421 1.00 81.44 230 GLY A N 1
ATOM 1920 C CA . GLY A 1 230 ? 4.204 8.284 3.910 1.00 81.44 230 GLY A CA 1
ATOM 1921 C C . GLY A 1 230 ? 4.035 7.128 2.918 1.00 81.44 230 GLY A C 1
ATOM 1922 O O . GLY A 1 230 ? 4.633 6.073 3.129 1.00 81.44 230 GLY A O 1
ATOM 1923 N N . ILE A 1 231 ? 3.276 7.298 1.826 1.00 87.88 231 ILE A N 1
ATOM 1924 C CA . ILE A 1 231 ? 3.138 6.290 0.759 1.00 87.88 231 ILE A CA 1
ATOM 1925 C C . ILE A 1 231 ? 4.506 5.976 0.152 1.00 87.88 231 ILE A C 1
ATOM 1927 O O . ILE A 1 231 ? 4.905 4.807 0.093 1.00 87.88 231 ILE A O 1
ATOM 1931 N N . SER A 1 232 ? 5.245 7.025 -0.214 1.00 80.44 232 SER A N 1
ATOM 1932 C CA . SER A 1 232 ? 6.596 6.922 -0.762 1.00 80.44 232 SER A CA 1
ATOM 1933 C C . SER A 1 232 ? 7.561 6.353 0.269 1.00 80.44 232 SER A C 1
ATOM 1935 O O . SER A 1 232 ? 8.287 5.397 -0.001 1.00 80.44 232 SER A O 1
ATOM 1937 N N . GLY A 1 233 ? 7.525 6.876 1.495 1.00 79.00 233 GLY A N 1
ATOM 1938 C CA . GLY A 1 233 ? 8.464 6.458 2.530 1.00 79.00 233 GLY A CA 1
ATOM 1939 C C . GLY A 1 233 ? 8.249 5.050 3.082 1.00 79.00 233 GLY A C 1
ATOM 1940 O O . GLY A 1 233 ? 9.180 4.446 3.617 1.00 79.00 233 GLY A O 1
ATOM 1941 N N . GLY A 1 234 ? 7.037 4.513 2.958 1.00 80.81 234 GLY A N 1
ATOM 1942 C CA . GLY A 1 234 ? 6.684 3.152 3.356 1.00 80.81 234 GLY A CA 1
ATOM 1943 C C . GLY A 1 234 ? 6.814 2.134 2.230 1.00 80.81 234 GLY A C 1
ATOM 1944 O O . GLY A 1 234 ? 6.394 0.991 2.405 1.00 80.81 234 GLY A O 1
ATOM 1945 N N . ALA A 1 235 ? 7.353 2.531 1.071 1.00 85.25 235 ALA A N 1
ATOM 1946 C CA . ALA A 1 235 ? 7.392 1.701 -0.128 1.00 85.25 235 ALA A CA 1
ATOM 1947 C C . ALA A 1 235 ? 6.032 1.053 -0.419 1.00 85.25 235 ALA A C 1
ATOM 1949 O O . ALA A 1 235 ? 5.925 -0.162 -0.569 1.00 85.25 235 ALA A O 1
ATOM 1950 N N . PHE A 1 236 ? 4.982 1.876 -0.444 1.00 91.88 236 PHE A N 1
ATOM 1951 C CA . PHE A 1 236 ? 3.590 1.490 -0.680 1.00 91.88 236 PHE A CA 1
ATOM 1952 C C . PHE A 1 236 ? 2.932 0.613 0.402 1.00 91.88 236 PHE A C 1
ATOM 1954 O O . PHE A 1 236 ? 1.706 0.568 0.446 1.00 91.88 236 PHE A O 1
ATOM 1961 N N . HIS A 1 237 ? 3.660 -0.050 1.310 1.00 90.44 237 HIS A N 1
ATOM 1962 C CA . HIS A 1 237 ? 3.051 -0.945 2.310 1.00 90.44 237 HIS A CA 1
ATOM 1963 C C . HIS A 1 237 ? 1.913 -0.309 3.117 1.00 90.44 237 HIS A C 1
ATOM 1965 O O . HIS A 1 237 ? 0.875 -0.963 3.249 1.00 90.44 237 HIS A O 1
ATOM 1971 N N . PRO A 1 238 ? 2.030 0.944 3.607 1.00 90.38 238 PRO A N 1
ATOM 1972 C CA . PRO A 1 238 ? 0.948 1.554 4.364 1.00 90.38 238 PRO A CA 1
ATOM 1973 C C . PRO A 1 238 ? -0.333 1.703 3.537 1.00 90.38 238 PRO A C 1
ATOM 1975 O O . PRO A 1 238 ? -1.414 1.374 4.015 1.00 90.38 238 PRO A O 1
ATOM 1978 N N . ILE A 1 239 ? -0.231 2.151 2.278 1.00 95.25 239 ILE A N 1
ATOM 1979 C CA . ILE A 1 239 ? -1.414 2.296 1.421 1.00 95.25 239 ILE A CA 1
ATOM 1980 C C . ILE A 1 239 ? -1.957 0.940 0.989 1.00 95.25 239 ILE A C 1
ATOM 1982 O O . ILE A 1 239 ? -3.171 0.769 0.957 1.00 95.25 239 ILE A O 1
ATOM 1986 N N . ILE A 1 240 ? -1.088 -0.046 0.743 1.00 95.81 240 ILE A N 1
ATOM 1987 C CA . ILE A 1 240 ? -1.513 -1.409 0.426 1.00 95.81 240 ILE A CA 1
ATOM 1988 C C . ILE A 1 240 ? -2.324 -1.980 1.590 1.00 95.81 240 ILE A C 1
ATOM 1990 O O . ILE A 1 240 ? -3.452 -2.415 1.378 1.00 95.81 240 ILE A O 1
ATOM 1994 N N . LEU A 1 241 ? -1.814 -1.909 2.823 1.00 94.25 241 LEU A N 1
ATOM 1995 C CA . LEU A 1 241 ? -2.544 -2.376 4.002 1.00 94.25 241 LEU A CA 1
ATOM 1996 C C . LEU A 1 241 ? -3.899 -1.667 4.160 1.00 94.25 241 LEU A C 1
ATOM 1998 O O . LEU A 1 241 ? -4.898 -2.329 4.444 1.00 94.25 241 LEU A O 1
ATOM 2002 N N . LEU A 1 242 ? -3.950 -0.353 3.916 1.00 95.69 242 LEU A N 1
ATOM 2003 C CA . LEU A 1 242 ? -5.196 0.417 3.931 1.00 95.69 242 LEU A CA 1
ATOM 2004 C C . LEU A 1 242 ? -6.185 -0.087 2.865 1.00 95.69 242 LEU A C 1
ATOM 2006 O O . LEU A 1 242 ? -7.351 -0.317 3.178 1.00 95.69 242 LEU A O 1
ATOM 2010 N N . GLY A 1 243 ? -5.734 -0.344 1.635 1.00 97.19 243 GLY A N 1
ATOM 2011 C CA . GLY A 1 243 ? -6.569 -0.929 0.581 1.00 97.19 243 GLY A CA 1
ATOM 2012 C C . GLY A 1 243 ? -7.120 -2.307 0.963 1.00 97.19 243 GLY A C 1
ATOM 2013 O O . GLY A 1 243 ? -8.310 -2.574 0.806 1.00 97.19 243 GLY A O 1
ATOM 2014 N N . TYR A 1 244 ? -6.289 -3.168 1.554 1.00 96.12 244 TYR A N 1
ATOM 2015 C CA . TYR A 1 244 ? -6.727 -4.482 2.033 1.00 96.12 244 TYR A CA 1
ATOM 2016 C C . TYR A 1 244 ? -7.668 -4.409 3.244 1.00 96.12 244 TYR A C 1
ATOM 2018 O O . TYR A 1 244 ? -8.476 -5.321 3.417 1.00 96.12 244 TYR A O 1
ATOM 2026 N N . SER A 1 245 ? -7.624 -3.336 4.041 1.00 95.69 245 SER A N 1
ATOM 2027 C CA . SER A 1 245 ? -8.606 -3.113 5.111 1.00 95.69 245 SER A CA 1
ATOM 2028 C C . SER A 1 245 ? -10.018 -2.900 4.556 1.00 95.69 245 SER A C 1
ATOM 2030 O O . SER A 1 245 ? -10.972 -3.414 5.126 1.00 95.69 245 SER A O 1
ATOM 2032 N N . ILE A 1 246 ? -10.154 -2.232 3.401 1.00 97.25 246 ILE A N 1
ATOM 2033 C CA . ILE A 1 246 ? -11.442 -2.032 2.714 1.00 97.25 246 ILE A CA 1
ATOM 2034 C C . ILE A 1 246 ? -12.001 -3.377 2.244 1.00 97.25 246 ILE A C 1
ATOM 2036 O O . ILE A 1 246 ? -13.181 -3.660 2.436 1.00 97.25 246 ILE A O 1
ATOM 2040 N N . LEU A 1 247 ? -11.141 -4.239 1.692 1.00 95.56 247 LEU A N 1
ATOM 2041 C CA . LEU A 1 247 ? -11.520 -5.600 1.297 1.00 95.56 247 LEU A CA 1
ATOM 2042 C C . LEU A 1 247 ? -11.980 -6.450 2.488 1.00 95.56 247 LEU A C 1
ATOM 2044 O O . LEU A 1 247 ? -12.793 -7.352 2.312 1.00 95.56 247 LEU A O 1
ATOM 2048 N N . GLN A 1 248 ? -11.483 -6.161 3.689 1.00 94.56 248 GLN A N 1
ATOM 2049 C CA . GLN A 1 248 ? -11.923 -6.778 4.942 1.00 94.56 248 GLN A CA 1
ATOM 2050 C C . GLN A 1 248 ? -12.980 -5.923 5.640 1.00 94.56 248 GLN A C 1
ATOM 2052 O O . GLN A 1 248 ? -12.930 -5.727 6.846 1.00 94.56 248 GLN A O 1
ATOM 2057 N N . ASN A 1 249 ? -13.912 -5.366 4.861 1.00 95.06 249 ASN A N 1
ATOM 2058 C CA . ASN A 1 249 ? -15.049 -4.600 5.364 1.00 95.06 249 ASN A CA 1
ATOM 2059 C C . ASN A 1 249 ? -14.650 -3.458 6.324 1.00 95.06 249 ASN A C 1
ATOM 2061 O O . ASN A 1 249 ? -15.287 -3.228 7.347 1.00 95.06 249 ASN A O 1
ATOM 2065 N N . PHE A 1 250 ? -13.596 -2.719 5.970 1.00 95.38 250 PHE A N 1
ATOM 2066 C CA . PHE A 1 250 ? -13.035 -1.629 6.774 1.00 95.38 250 PHE A CA 1
ATOM 2067 C C . PHE A 1 250 ? -12.528 -2.088 8.153 1.00 95.38 250 PHE A C 1
ATOM 2069 O O . PHE A 1 250 ? -12.731 -1.392 9.151 1.00 95.38 250 PHE A O 1
ATOM 2076 N N . HIS A 1 251 ? -11.846 -3.242 8.207 1.00 93.81 251 HIS A N 1
ATOM 2077 C CA . HIS A 1 251 ? -11.290 -3.813 9.438 1.00 93.81 251 HIS A CA 1
ATOM 2078 C C . HIS A 1 251 ? -10.468 -2.775 10.218 1.00 93.81 251 HIS A C 1
ATOM 2080 O O . HIS A 1 251 ? -9.393 -2.329 9.789 1.00 93.81 251 HIS A O 1
ATOM 2086 N N . THR A 1 252 ? -10.955 -2.403 11.400 1.00 90.88 252 THR A N 1
ATOM 2087 C CA . THR A 1 252 ? -10.559 -1.168 12.081 1.00 90.88 252 THR A CA 1
ATOM 2088 C C . THR A 1 252 ? -9.083 -1.131 12.433 1.00 90.88 252 THR A C 1
ATOM 2090 O O . THR A 1 252 ? -8.409 -0.129 12.193 1.00 90.88 252 THR A O 1
ATOM 2093 N N . LEU A 1 253 ? -8.532 -2.228 12.954 1.00 88.19 253 LEU A N 1
ATOM 2094 C CA . LEU A 1 253 ? -7.116 -2.233 13.312 1.00 88.19 253 LEU A CA 1
ATOM 2095 C C . LEU A 1 253 ? -6.192 -2.205 12.097 1.00 88.19 253 LEU A C 1
ATOM 2097 O O . LEU A 1 253 ? -5.084 -1.695 12.214 1.00 88.19 253 LEU A O 1
ATOM 2101 N N . MET A 1 254 ? -6.631 -2.693 10.933 1.00 92.38 254 MET A N 1
ATOM 2102 C CA . MET A 1 254 ? -5.836 -2.568 9.709 1.00 92.38 254 MET A CA 1
ATOM 2103 C C . MET A 1 254 ? -5.824 -1.111 9.244 1.00 92.38 254 MET A C 1
ATOM 2105 O O . MET A 1 254 ? -4.762 -0.609 8.885 1.00 92.38 254 MET A O 1
ATOM 2109 N N . VAL A 1 255 ? -6.960 -0.407 9.340 1.00 92.56 255 VAL A N 1
ATOM 2110 C CA . VAL A 1 255 ? -7.035 1.044 9.098 1.00 92.56 255 VAL A CA 1
ATOM 2111 C C . VAL A 1 255 ? -6.085 1.786 10.040 1.00 92.56 255 VAL A C 1
ATOM 2113 O O . VAL A 1 255 ? -5.185 2.478 9.572 1.00 92.56 255 VAL A O 1
ATOM 2116 N N . VAL A 1 256 ? -6.202 1.579 11.356 1.00 88.81 256 VAL A N 1
ATOM 2117 C CA . VAL A 1 256 ? -5.335 2.216 12.366 1.00 88.81 256 VAL A CA 1
ATOM 2118 C C . VAL A 1 256 ? -3.859 1.937 12.091 1.00 88.81 256 VAL A C 1
ATOM 2120 O O . VAL A 1 256 ? -3.057 2.866 12.025 1.00 88.81 256 VAL A O 1
ATOM 2123 N N . ASN A 1 257 ? -3.497 0.669 11.892 1.00 87.25 257 ASN A N 1
ATOM 2124 C CA . ASN A 1 257 ? -2.120 0.255 11.647 1.00 87.25 257 ASN A CA 1
ATOM 2125 C C . ASN A 1 257 ? -1.570 0.836 10.340 1.00 87.25 257 ASN A C 1
ATOM 2127 O O . ASN A 1 257 ? -0.409 1.235 10.291 1.00 87.25 257 ASN A O 1
ATOM 2131 N N . SER A 1 258 ? -2.395 0.936 9.298 1.00 90.75 258 SER A N 1
ATOM 2132 C CA . SER A 1 258 ? -1.999 1.521 8.018 1.00 90.75 258 SER A CA 1
ATOM 2133 C C . SER A 1 258 ? -1.760 3.030 8.109 1.00 90.75 258 SER A C 1
ATOM 2135 O O . SER A 1 258 ? -0.733 3.503 7.629 1.00 90.75 258 SER A O 1
ATOM 2137 N N . LEU A 1 259 ? -2.633 3.784 8.787 1.00 89.25 259 LEU A N 1
ATOM 2138 C CA . LEU A 1 259 ? -2.451 5.221 9.016 1.00 89.25 259 LEU A CA 1
ATOM 2139 C C . LEU A 1 259 ? -1.255 5.486 9.938 1.00 89.25 259 LEU A C 1
ATOM 2141 O O . LEU A 1 259 ? -0.474 6.409 9.713 1.00 89.25 259 LEU A O 1
ATOM 2145 N N . ALA A 1 260 ? -1.062 4.630 10.942 1.00 84.31 260 ALA A N 1
ATOM 2146 C CA . ALA A 1 260 ? 0.093 4.684 11.829 1.00 84.31 260 ALA A CA 1
ATOM 2147 C C . ALA A 1 260 ? 1.384 4.413 11.075 1.00 84.31 260 ALA A C 1
ATOM 2149 O O . ALA A 1 260 ? 2.401 5.053 11.326 1.00 84.31 260 ALA A O 1
ATOM 2150 N N . TYR A 1 261 ? 1.336 3.481 10.127 1.00 84.19 261 TYR A N 1
ATOM 2151 C CA . TYR A 1 261 ? 2.473 3.186 9.286 1.00 84.19 261 TYR A CA 1
ATOM 2152 C C . TYR A 1 261 ? 2.738 4.338 8.312 1.00 84.19 261 TYR A C 1
ATOM 2154 O O . TYR A 1 261 ? 3.885 4.738 8.185 1.00 84.19 261 TYR A O 1
ATOM 2162 N N . GLN A 1 262 ? 1.718 4.967 7.719 1.00 86.06 262 GLN A N 1
ATOM 2163 C CA . GLN A 1 262 ? 1.901 6.188 6.917 1.00 86.06 262 GLN A CA 1
ATOM 2164 C C . GLN A 1 262 ? 2.601 7.285 7.726 1.00 86.06 262 GLN A C 1
ATOM 2166 O O . GLN A 1 262 ? 3.578 7.864 7.265 1.00 86.06 262 GLN A O 1
ATOM 2171 N N . ALA A 1 263 ? 2.164 7.499 8.965 1.00 81.69 263 ALA A N 1
ATOM 2172 C CA . ALA A 1 263 ? 2.783 8.430 9.898 1.00 81.69 263 ALA A CA 1
ATOM 2173 C C . ALA A 1 263 ? 4.230 8.052 10.270 1.00 81.69 263 ALA A C 1
ATOM 2175 O O . ALA A 1 263 ? 5.126 8.890 10.235 1.00 81.69 263 ALA A O 1
ATOM 2176 N N . TYR A 1 264 ? 4.495 6.788 10.592 1.00 76.62 264 TYR A N 1
ATOM 2177 C CA . TYR A 1 264 ? 5.842 6.308 10.918 1.00 76.62 264 TYR A CA 1
ATOM 2178 C C . TYR A 1 264 ? 6.801 6.409 9.725 1.00 76.62 264 TYR A C 1
ATOM 2180 O O . TYR A 1 264 ? 7.965 6.801 9.857 1.00 76.62 264 TYR A O 1
ATOM 2188 N N . SER A 1 265 ? 6.293 6.072 8.543 1.00 75.06 265 SER A N 1
ATOM 2189 C CA . SER A 1 265 ? 6.980 6.173 7.263 1.00 75.06 265 SER A CA 1
ATOM 2190 C C . SER A 1 265 ? 6.906 7.559 6.654 1.00 75.06 265 SER A C 1
ATOM 2192 O O . SER A 1 265 ? 7.371 7.720 5.526 1.00 75.06 265 SER A O 1
ATOM 2194 N N . TYR A 1 266 ? 6.381 8.546 7.385 1.00 72.44 266 TYR A N 1
ATOM 2195 C CA . TYR A 1 266 ? 6.252 9.907 6.904 1.00 72.44 266 TYR A CA 1
ATOM 2196 C C . TYR A 1 266 ? 7.593 10.378 6.358 1.00 72.44 266 TYR A C 1
ATOM 2198 O O . TYR A 1 266 ? 8.640 10.349 7.023 1.00 72.44 266 TYR A O 1
ATOM 2206 N N . GLN A 1 267 ? 7.553 10.769 5.096 1.00 69.25 267 GLN A N 1
ATOM 2207 C CA . GLN A 1 267 ? 8.682 11.316 4.388 1.00 69.25 267 GLN A CA 1
ATOM 2208 C C . GLN A 1 267 ? 8.154 12.497 3.614 1.00 69.25 267 GLN A C 1
ATOM 2210 O O . GLN A 1 267 ? 7.469 12.335 2.614 1.00 69.25 267 GLN A O 1
ATOM 2215 N N . ASN A 1 268 ? 8.506 13.692 4.072 1.00 65.69 268 ASN A N 1
ATOM 2216 C CA . ASN A 1 268 ? 8.212 14.882 3.304 1.00 65.69 268 ASN A CA 1
ATOM 2217 C C . ASN A 1 268 ? 9.146 14.922 2.085 1.00 65.69 268 ASN A C 1
ATOM 2219 O O . ASN A 1 268 ? 10.281 15.400 2.180 1.00 65.69 268 ASN A O 1
ATOM 2223 N N . ILE A 1 269 ? 8.733 14.297 0.988 1.00 62.22 269 ILE A N 1
ATOM 2224 C CA . ILE A 1 269 ? 9.458 14.352 -0.284 1.00 62.22 269 ILE A CA 1
ATOM 2225 C C . ILE A 1 269 ? 9.071 15.622 -1.064 1.00 62.22 269 ILE A C 1
ATOM 2227 O O . ILE A 1 269 ? 9.804 16.043 -1.958 1.00 62.22 269 ILE A O 1
ATOM 2231 N N . GLU A 1 270 ? 8.007 16.316 -0.648 1.00 56.12 270 GLU A N 1
ATOM 2232 C CA . GLU A 1 270 ? 7.647 17.616 -1.196 1.00 56.12 270 GLU A CA 1
ATOM 2233 C C . GLU A 1 270 ? 8.649 18.715 -0.799 1.00 56.12 270 GLU A C 1
ATOM 2235 O O . GLU A 1 270 ? 8.878 19.001 0.379 1.00 56.12 270 GLU A O 1
ATOM 2240 N N . PRO A 1 271 ? 9.108 19.523 -1.754 1.00 48.12 271 PRO A N 1
ATOM 2241 C CA . PRO A 1 271 ? 8.964 20.953 -1.653 1.00 48.12 271 PRO A CA 1
ATOM 2242 C C . PRO A 1 271 ? 7.518 21.272 -2.030 1.00 48.12 271 PRO A C 1
ATOM 2244 O O . PRO A 1 271 ? 7.072 20.940 -3.128 1.00 48.12 271 PRO A O 1
ATOM 2247 N N . LYS A 1 272 ? 6.789 21.908 -1.108 1.00 53.25 272 LYS A N 1
ATOM 2248 C CA . LYS A 1 272 ? 5.407 22.374 -1.309 1.00 53.25 272 LYS A CA 1
ATOM 2249 C C . LYS A 1 272 ? 5.203 22.791 -2.763 1.00 53.25 272 LYS A C 1
ATOM 2251 O O . LYS A 1 272 ? 5.938 23.666 -3.224 1.00 53.25 272 LYS A O 1
ATOM 2256 N N . LEU A 1 273 ? 4.250 22.198 -3.482 1.00 48.78 273 LEU A N 1
ATOM 2257 C CA . LEU A 1 273 ? 3.987 22.484 -4.907 1.00 48.78 273 LEU A CA 1
ATOM 2258 C C . LEU A 1 273 ? 3.881 23.995 -5.203 1.00 48.78 273 LEU A C 1
ATOM 2260 O O . LEU A 1 273 ? 4.301 24.478 -6.253 1.00 48.78 273 LEU A O 1
ATOM 2264 N N . GLU A 1 274 ? 3.412 24.764 -4.221 1.00 50.12 274 GLU A N 1
ATOM 2265 C CA . GLU A 1 274 ? 3.358 26.231 -4.202 1.00 50.12 274 GLU A CA 1
ATOM 2266 C C . GLU A 1 274 ? 4.723 26.921 -4.423 1.00 50.12 274 GLU A C 1
ATOM 2268 O O . GLU A 1 274 ? 4.792 28.029 -4.957 1.00 50.12 274 GLU A O 1
ATOM 2273 N N . SER A 1 275 ? 5.821 26.271 -4.031 1.00 44.56 275 SER A N 1
ATOM 2274 C CA . SER A 1 275 ? 7.196 26.782 -4.087 1.00 44.56 275 SER A CA 1
ATOM 2275 C C . SER A 1 275 ? 7.898 26.565 -5.430 1.00 44.56 275 SER A C 1
ATOM 2277 O O . SER A 1 275 ? 8.900 27.229 -5.704 1.00 44.56 275 SER A O 1
ATOM 22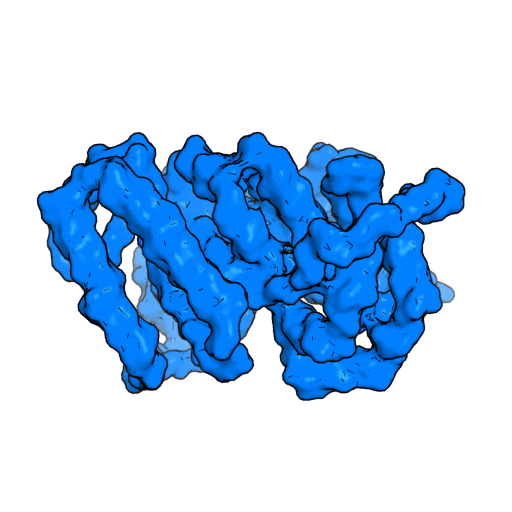79 N N . LEU A 1 276 ? 7.371 25.690 -6.296 1.00 51.06 276 LEU A N 1
ATOM 2280 C CA . LEU A 1 276 ? 7.985 25.388 -7.595 1.00 51.06 276 LEU A CA 1
ATOM 2281 C C . LEU A 1 276 ? 7.824 26.523 -8.617 1.00 51.06 276 LEU A C 1
ATOM 2283 O O . LEU A 1 276 ? 8.521 26.549 -9.634 1.00 51.06 276 LEU A O 1
ATOM 2287 N N . GLY A 1 277 ? 6.981 27.517 -8.315 1.00 47.06 277 GLY A N 1
ATOM 2288 C CA . GLY A 1 277 ? 6.693 28.631 -9.208 1.00 47.06 277 GLY A CA 1
ATOM 2289 C C . GLY A 1 277 ? 5.987 28.162 -10.483 1.00 47.06 277 GLY A C 1
ATOM 2290 O O . GLY A 1 277 ? 6.085 27.019 -10.912 1.00 47.06 277 GLY A O 1
ATOM 2291 N N . LYS A 1 278 ? 5.252 29.060 -11.137 1.00 50.72 278 LYS A N 1
ATOM 2292 C CA . LYS A 1 278 ? 4.575 28.772 -12.411 1.00 50.72 278 LYS A CA 1
ATOM 2293 C C . LYS A 1 278 ? 5.570 28.639 -13.574 1.00 50.72 278 LYS A C 1
ATOM 2295 O O . LYS A 1 278 ? 5.468 29.378 -14.553 1.00 50.72 278 LYS A O 1
ATOM 2300 N N . LYS A 1 279 ? 6.543 27.728 -13.514 1.00 53.62 279 LYS A N 1
ATOM 2301 C CA . LYS A 1 279 ? 7.193 27.249 -14.737 1.00 53.62 279 LYS A CA 1
ATOM 2302 C C . LYS A 1 279 ? 6.197 26.330 -15.436 1.00 53.62 279 LYS A C 1
ATOM 2304 O O . LYS A 1 279 ? 6.283 25.116 -15.349 1.00 53.62 279 LYS A O 1
ATOM 2309 N N . SER A 1 280 ? 5.220 26.956 -16.092 1.00 50.41 280 SER A N 1
ATOM 2310 C CA . SER A 1 280 ? 4.362 26.309 -17.077 1.00 50.41 280 SER A CA 1
ATOM 2311 C C . SER A 1 280 ? 5.272 25.543 -18.028 1.00 50.41 280 SER A C 1
ATOM 2313 O O . SER A 1 280 ? 6.097 26.158 -18.710 1.00 50.41 280 SER A O 1
ATOM 2315 N N . LEU A 1 281 ? 5.148 24.217 -18.063 1.00 55.72 281 LEU A N 1
ATOM 2316 C CA . LEU A 1 281 ? 5.590 23.451 -19.220 1.00 55.72 281 LEU A CA 1
ATOM 2317 C C . LEU A 1 281 ? 4.889 24.111 -20.417 1.00 55.72 281 LEU A C 1
ATOM 2319 O O . LEU A 1 281 ? 3.664 24.219 -20.422 1.00 55.72 281 LEU A O 1
ATOM 2323 N N . SER A 1 282 ? 5.637 24.683 -21.362 1.00 53.62 282 SER A N 1
ATOM 2324 C CA . SER A 1 282 ? 5.038 25.239 -22.583 1.00 53.62 282 SER A CA 1
ATOM 2325 C C . SER A 1 282 ? 4.252 24.137 -23.299 1.00 53.62 282 SER A C 1
ATOM 2327 O O . SER A 1 282 ? 4.670 22.982 -23.223 1.00 53.62 282 SER A O 1
ATOM 2329 N N . ASP A 1 283 ? 3.165 24.456 -24.009 1.00 56.16 283 ASP A N 1
ATOM 2330 C CA . ASP A 1 283 ? 2.283 23.445 -24.628 1.00 56.16 283 ASP A CA 1
ATOM 2331 C C . ASP A 1 283 ? 3.028 22.417 -25.509 1.00 56.16 283 ASP A C 1
ATOM 2333 O O . ASP A 1 283 ? 2.711 21.232 -25.455 1.00 56.16 283 ASP A O 1
ATOM 2337 N N . ASP A 1 284 ? 4.104 22.813 -26.202 1.00 56.50 284 ASP A N 1
ATOM 2338 C CA . ASP A 1 284 ? 4.955 21.910 -27.007 1.00 56.50 284 ASP A CA 1
ATOM 2339 C C . ASP A 1 284 ? 5.853 20.956 -26.179 1.00 56.50 284 ASP A C 1
ATOM 2341 O O . ASP A 1 284 ? 6.635 20.182 -26.728 1.00 56.50 284 ASP A O 1
ATOM 2345 N N . SER A 1 285 ? 5.777 21.012 -24.846 1.00 70.12 285 SER A N 1
ATOM 2346 C CA . SER A 1 285 ? 6.603 20.236 -23.910 1.00 70.12 285 SER A CA 1
ATOM 2347 C C . SER A 1 285 ? 5.802 19.339 -22.964 1.00 70.12 285 SER A C 1
ATOM 2349 O O . SER A 1 285 ? 6.409 18.683 -22.113 1.00 70.12 285 SER A O 1
ATOM 2351 N N . LYS A 1 286 ? 4.471 19.253 -23.097 1.00 78.50 286 LYS A N 1
ATOM 2352 C CA . LYS A 1 286 ? 3.661 18.343 -22.271 1.00 78.50 286 LYS A CA 1
ATOM 2353 C C . LYS A 1 286 ? 4.032 16.879 -22.583 1.00 78.50 286 LYS A C 1
ATOM 2355 O O . LYS A 1 286 ? 4.084 16.514 -23.757 1.00 78.50 286 LYS A O 1
ATOM 2360 N N . PRO A 1 287 ? 4.367 16.057 -21.574 1.00 83.12 287 PRO A N 1
ATOM 2361 C CA . PRO A 1 287 ? 4.665 14.645 -21.795 1.00 83.12 287 PRO A CA 1
ATOM 2362 C C . PRO A 1 287 ? 3.417 13.909 -22.303 1.00 83.12 287 PRO A C 1
ATOM 2364 O O . PRO A 1 287 ? 2.307 14.184 -21.860 1.00 83.12 287 PRO A O 1
ATOM 2367 N N . GLN A 1 288 ? 3.601 12.965 -23.223 1.00 86.06 288 GLN A N 1
ATOM 2368 C CA . GLN A 1 288 ? 2.537 12.140 -23.802 1.00 86.06 288 GLN A CA 1
ATOM 2369 C C . GLN A 1 288 ? 2.264 10.868 -22.993 1.00 86.06 288 GLN A C 1
ATOM 2371 O O . GLN A 1 288 ? 1.242 10.219 -23.187 1.00 86.06 288 GLN A O 1
ATOM 2376 N N . SER A 1 289 ? 3.190 10.477 -22.114 1.00 86.69 289 SER A N 1
ATOM 2377 C CA . SER A 1 289 ? 3.038 9.319 -21.232 1.00 86.69 289 SER A CA 1
ATOM 2378 C C . SER A 1 289 ? 3.880 9.470 -19.968 1.00 86.69 289 SER A C 1
ATOM 2380 O O . SER A 1 289 ? 4.894 10.172 -19.964 1.00 86.69 289 SER A O 1
ATOM 2382 N N . LEU A 1 290 ? 3.527 8.729 -18.917 1.00 87.44 290 LEU A N 1
ATOM 2383 C CA . LEU A 1 290 ? 4.362 8.626 -17.716 1.00 87.44 290 LEU A CA 1
ATOM 2384 C C . LEU A 1 290 ? 5.754 8.060 -18.020 1.00 87.44 290 LEU A C 1
ATOM 2386 O O . LEU A 1 290 ? 6.738 8.493 -17.426 1.00 87.44 290 LEU A O 1
ATOM 2390 N N . LEU A 1 291 ? 5.869 7.139 -18.984 1.00 83.88 291 LEU A N 1
ATOM 2391 C CA . LEU A 1 291 ? 7.166 6.602 -19.402 1.00 83.88 291 LEU A CA 1
ATOM 2392 C C . LEU A 1 291 ? 8.057 7.688 -20.017 1.00 83.88 291 LEU A C 1
ATOM 2394 O O . LEU A 1 291 ? 9.265 7.688 -19.792 1.00 83.88 291 LEU A O 1
ATOM 2398 N N . GLU A 1 292 ? 7.470 8.633 -20.752 1.00 86.06 292 GLU A N 1
ATOM 2399 C CA . GLU A 1 292 ? 8.205 9.789 -21.258 1.00 86.06 292 GLU A CA 1
ATOM 2400 C C . GLU A 1 292 ? 8.719 10.666 -20.109 1.00 86.06 292 GLU A C 1
ATOM 2402 O O . GLU A 1 292 ? 9.856 11.130 -20.167 1.00 86.06 292 GLU A O 1
ATOM 2407 N N . ILE A 1 293 ? 7.934 10.854 -19.039 1.00 86.56 293 ILE A N 1
ATOM 2408 C CA . ILE A 1 293 ? 8.408 11.580 -17.852 1.00 86.56 293 ILE A CA 1
ATOM 2409 C C . ILE A 1 293 ? 9.611 10.862 -17.235 1.00 86.56 293 ILE A C 1
ATOM 2411 O O . ILE A 1 293 ? 10.640 11.496 -17.017 1.00 86.56 293 ILE A O 1
ATOM 2415 N N . LEU A 1 294 ? 9.538 9.542 -17.044 1.00 87.69 294 LEU A N 1
ATOM 2416 C CA . LEU A 1 294 ? 10.657 8.755 -16.511 1.00 87.69 294 LEU A CA 1
ATOM 2417 C C . LEU A 1 294 ? 11.921 8.880 -17.384 1.00 87.69 294 LEU A C 1
ATOM 2419 O O . LEU A 1 294 ? 13.027 9.069 -16.876 1.00 87.69 294 LEU A O 1
ATOM 2423 N N . GLN A 1 295 ? 11.770 8.848 -18.710 1.00 86.25 295 GLN A N 1
ATOM 2424 C CA . GLN A 1 295 ? 12.879 9.043 -19.653 1.00 86.25 295 GLN A CA 1
ATOM 2425 C C . GLN A 1 295 ? 13.458 10.463 -19.600 1.00 86.25 295 GLN A C 1
ATOM 2427 O O . GLN A 1 295 ? 14.671 10.649 -19.724 1.00 86.25 295 GLN A O 1
ATOM 2432 N N . ARG A 1 296 ? 12.614 11.481 -19.402 1.00 87.25 296 ARG A N 1
ATOM 2433 C CA . ARG A 1 296 ? 13.062 12.863 -19.188 1.00 87.25 296 ARG A CA 1
ATOM 2434 C C . ARG A 1 296 ? 13.827 12.991 -17.874 1.00 87.25 296 ARG A C 1
ATOM 2436 O O . ARG A 1 296 ? 14.882 13.619 -17.878 1.00 87.25 296 ARG A O 1
ATOM 2443 N N . THR A 1 297 ? 13.361 12.360 -16.796 1.00 84.50 297 THR A N 1
ATOM 2444 C CA . THR A 1 297 ? 14.093 12.289 -15.523 1.00 84.50 297 THR A CA 1
ATOM 2445 C C . THR A 1 297 ? 15.475 11.673 -15.722 1.00 84.50 297 THR A C 1
ATOM 2447 O O . THR A 1 297 ? 16.462 12.251 -15.280 1.00 84.50 297 THR A O 1
ATOM 2450 N N . GLU A 1 298 ? 15.575 10.576 -16.477 1.00 88.69 298 GLU A N 1
ATOM 2451 C CA . GLU A 1 298 ? 16.860 9.952 -16.817 1.00 88.69 298 GLU A CA 1
ATOM 2452 C C . GLU A 1 298 ? 17.790 10.868 -17.616 1.00 88.69 298 GLU A C 1
ATOM 2454 O O . GLU A 1 298 ? 18.982 10.951 -17.327 1.00 88.69 298 GLU A O 1
ATOM 2459 N N . LYS A 1 299 ? 17.254 11.585 -18.605 1.00 88.19 299 LYS A N 1
ATOM 2460 C CA . LYS A 1 299 ? 18.036 12.534 -19.404 1.00 88.19 299 LYS A CA 1
ATOM 2461 C C . LYS A 1 299 ? 18.543 13.714 -18.571 1.00 88.19 299 LYS A C 1
ATOM 2463 O O . LYS A 1 299 ? 19.644 14.198 -18.824 1.00 88.19 299 LYS A O 1
ATOM 2468 N N . ASN A 1 300 ? 17.724 14.198 -17.641 1.00 85.00 300 ASN A N 1
ATOM 2469 C CA . ASN A 1 300 ? 18.023 15.374 -16.831 1.00 85.00 300 ASN A CA 1
ATOM 2470 C C . ASN A 1 300 ? 18.944 15.052 -15.647 1.00 85.00 300 ASN A C 1
ATOM 2472 O O . ASN A 1 300 ? 19.725 15.916 -15.264 1.00 85.00 300 ASN A O 1
ATOM 2476 N N . HIS A 1 301 ? 18.873 13.825 -15.119 1.00 85.81 301 HIS A N 1
ATOM 2477 C CA . HIS A 1 301 ? 19.619 13.385 -13.936 1.00 85.81 301 HIS A CA 1
ATOM 2478 C C . HIS A 1 301 ? 20.311 12.025 -14.136 1.00 85.81 301 HIS A C 1
ATOM 2480 O O . HIS A 1 301 ? 20.025 11.059 -13.415 1.00 85.81 301 HIS A O 1
ATOM 2486 N N . PRO A 1 302 ? 21.224 11.895 -15.116 1.00 90.19 302 PRO A N 1
ATOM 2487 C CA . PRO A 1 302 ? 21.937 10.641 -15.355 1.00 90.19 302 PRO A CA 1
ATOM 2488 C C . PRO A 1 302 ? 22.795 10.196 -14.155 1.00 90.19 302 PRO A C 1
ATOM 2490 O O . PRO A 1 302 ? 23.087 9.006 -14.022 1.00 90.19 302 PRO A O 1
ATOM 2493 N N . GLU A 1 303 ? 23.186 11.117 -13.270 1.00 89.62 303 GLU A N 1
ATOM 2494 C CA . GLU A 1 303 ? 23.958 10.853 -12.053 1.00 89.62 303 GLU A CA 1
ATOM 2495 C C . GLU A 1 303 ? 23.243 9.907 -11.075 1.00 89.62 303 GLU A C 1
ATOM 2497 O O . GLU A 1 303 ? 23.895 9.045 -10.477 1.00 89.62 303 GLU A O 1
ATOM 2502 N N . TYR A 1 304 ? 21.910 9.984 -10.981 1.00 87.25 304 TYR A N 1
ATOM 2503 C CA . TYR A 1 304 ? 21.106 9.117 -10.109 1.00 87.25 304 TYR A CA 1
ATOM 2504 C C . TYR A 1 304 ? 20.909 7.703 -10.673 1.00 87.25 304 TYR A C 1
ATOM 2506 O O . TYR A 1 304 ? 20.346 6.837 -10.011 1.00 87.25 304 TYR A O 1
ATOM 2514 N N . LEU A 1 305 ? 21.377 7.442 -11.897 1.00 87.25 305 LEU A N 1
ATOM 2515 C CA . LEU A 1 305 ? 21.178 6.172 -12.604 1.00 87.25 305 LEU A CA 1
ATOM 2516 C C . LEU A 1 305 ? 22.480 5.387 -12.796 1.00 87.25 305 LEU A C 1
ATOM 2518 O O . LEU A 1 305 ? 22.533 4.409 -13.547 1.00 87.25 305 LEU A O 1
ATOM 2522 N N . THR A 1 306 ? 23.551 5.815 -12.130 1.00 87.19 306 THR A N 1
ATOM 2523 C CA . THR A 1 306 ? 24.842 5.128 -12.162 1.00 87.19 306 THR A CA 1
ATOM 2524 C C . THR A 1 306 ? 24.833 3.875 -11.278 1.00 87.19 306 THR A C 1
ATOM 2526 O O . THR A 1 306 ? 24.098 3.776 -10.292 1.00 87.19 306 THR A O 1
ATOM 2529 N N . ASP A 1 307 ? 25.664 2.885 -11.617 1.00 87.12 307 ASP A N 1
ATOM 2530 C CA . ASP A 1 307 ? 25.873 1.712 -10.754 1.00 87.12 307 ASP A CA 1
ATOM 2531 C C . ASP A 1 307 ? 26.443 2.112 -9.388 1.00 87.12 307 ASP A C 1
ATOM 2533 O O . ASP A 1 307 ? 26.066 1.530 -8.375 1.00 87.12 307 ASP A O 1
ATOM 2537 N N . GLU A 1 308 ? 27.312 3.125 -9.365 1.00 89.06 308 GLU A N 1
ATOM 2538 C CA . GLU A 1 308 ? 27.926 3.668 -8.152 1.00 89.06 308 GLU A CA 1
ATOM 2539 C C . GLU A 1 308 ? 26.875 4.251 -7.202 1.00 89.06 308 GLU A C 1
ATOM 2541 O O . GLU A 1 308 ? 26.797 3.822 -6.052 1.00 89.06 308 GLU A O 1
ATOM 2546 N N . PHE A 1 309 ? 25.993 5.124 -7.704 1.00 87.88 309 PHE A N 1
ATOM 2547 C CA . PHE A 1 309 ? 24.897 5.690 -6.915 1.00 87.88 309 PHE A CA 1
ATOM 2548 C C . PHE A 1 309 ? 24.028 4.597 -6.279 1.00 87.88 309 PHE A C 1
ATOM 2550 O O . PHE A 1 309 ? 23.740 4.632 -5.083 1.00 87.88 309 PHE A O 1
ATOM 2557 N N . ARG A 1 310 ? 23.661 3.568 -7.053 1.00 84.06 310 ARG A N 1
ATOM 2558 C CA . ARG A 1 310 ? 22.852 2.448 -6.547 1.00 84.06 310 ARG A CA 1
ATOM 2559 C C . ARG A 1 310 ? 23.586 1.610 -5.513 1.00 84.06 310 ARG A C 1
ATOM 2561 O O . ARG A 1 310 ? 22.985 1.212 -4.520 1.00 84.06 310 ARG A O 1
ATOM 2568 N N . GLN A 1 311 ? 24.867 1.325 -5.732 1.00 85.12 311 GLN A N 1
ATOM 2569 C CA . GLN A 1 311 ? 25.675 0.613 -4.746 1.00 85.12 311 GLN A CA 1
ATOM 2570 C C . GLN A 1 311 ? 25.773 1.404 -3.445 1.00 85.12 311 GLN A C 1
ATOM 2572 O O . GLN A 1 311 ? 25.713 0.804 -2.377 1.00 85.12 311 GLN A O 1
ATOM 2577 N N . ASP A 1 312 ? 25.877 2.726 -3.514 1.00 86.12 312 ASP A N 1
ATOM 2578 C CA . ASP A 1 312 ? 25.920 3.571 -2.327 1.00 86.12 312 ASP A CA 1
ATOM 2579 C C . ASP A 1 312 ? 24.576 3.625 -1.597 1.00 86.12 312 ASP A C 1
ATOM 2581 O O . ASP A 1 312 ? 24.558 3.535 -0.368 1.00 86.12 312 ASP A O 1
ATOM 2585 N N . LEU A 1 313 ? 23.454 3.659 -2.322 1.00 82.81 313 LEU A N 1
ATOM 2586 C CA . LEU A 1 313 ? 22.129 3.483 -1.722 1.00 82.81 313 LEU A CA 1
ATOM 2587 C C . LEU A 1 313 ? 21.985 2.113 -1.049 1.00 82.81 313 LEU A C 1
ATOM 2589 O O . LEU A 1 313 ? 21.568 2.045 0.104 1.00 82.81 313 LEU A O 1
ATOM 2593 N N . LEU A 1 314 ? 22.385 1.030 -1.721 1.00 81.38 314 LEU A N 1
ATOM 2594 C CA . LEU A 1 314 ? 22.334 -0.331 -1.172 1.00 81.38 314 LEU A CA 1
ATOM 2595 C C . LEU A 1 314 ? 23.229 -0.499 0.060 1.00 81.38 314 LEU A C 1
ATOM 2597 O O . LEU A 1 314 ? 22.836 -1.173 1.009 1.00 81.38 314 LEU A O 1
ATOM 2601 N N . LYS A 1 315 ? 24.409 0.131 0.086 1.00 81.50 315 LYS A N 1
ATOM 2602 C CA . LYS A 1 315 ? 25.292 0.127 1.264 1.00 81.50 315 LYS A CA 1
ATOM 2603 C C . LYS A 1 315 ? 24.657 0.835 2.462 1.00 81.50 315 LYS A C 1
ATOM 2605 O O . LYS A 1 315 ? 24.882 0.399 3.586 1.00 81.50 315 LYS A O 1
ATOM 2610 N N . LYS A 1 316 ? 23.908 1.920 2.235 1.00 74.81 316 LYS A N 1
ATOM 2611 C CA . LYS A 1 316 ? 23.281 2.719 3.302 1.00 74.81 316 LYS A CA 1
ATOM 2612 C C . LYS A 1 316 ? 21.959 2.125 3.790 1.00 74.81 316 LYS A C 1
ATOM 2614 O O . LYS A 1 316 ? 21.751 2.010 4.991 1.00 74.81 316 LYS A O 1
ATOM 2619 N N . GLY A 1 317 ? 21.078 1.739 2.868 1.00 64.94 317 GLY A N 1
ATOM 2620 C CA . GLY A 1 317 ? 19.720 1.283 3.176 1.00 64.94 317 GLY A CA 1
ATOM 2621 C C . GLY A 1 317 ? 19.586 -0.233 3.337 1.00 64.94 317 GLY A C 1
ATOM 2622 O O . GLY A 1 317 ? 18.574 -0.724 3.840 1.00 64.94 317 GLY A O 1
ATOM 2623 N N . GLY A 1 318 ? 20.592 -1.000 2.918 1.00 71.25 318 GLY A N 1
ATOM 2624 C CA . GLY A 1 318 ? 20.474 -2.448 2.788 1.00 71.25 318 GLY A CA 1
ATOM 2625 C C . GLY A 1 318 ? 19.541 -2.845 1.639 1.00 71.25 318 GLY A C 1
ATOM 2626 O O . GLY A 1 318 ? 19.313 -2.084 0.702 1.00 71.25 318 GLY A O 1
ATOM 2627 N N . PHE A 1 319 ? 18.999 -4.063 1.700 1.00 64.88 319 PHE A N 1
ATOM 2628 C CA . PHE A 1 319 ? 18.132 -4.614 0.646 1.00 64.88 319 PHE A CA 1
ATOM 2629 C C . PHE A 1 319 ? 16.634 -4.357 0.867 1.00 64.88 319 PHE A C 1
ATOM 2631 O O . PHE A 1 319 ? 15.823 -4.695 0.006 1.00 64.88 319 PHE A O 1
ATOM 2638 N N . LEU A 1 320 ? 16.253 -3.771 2.006 1.00 71.75 320 LEU A N 1
ATOM 2639 C CA . LEU A 1 320 ? 14.856 -3.467 2.308 1.00 71.75 320 LEU A CA 1
ATOM 2640 C C . LEU A 1 320 ? 14.410 -2.232 1.523 1.00 71.75 320 LEU A C 1
ATOM 2642 O O . LEU A 1 320 ? 15.006 -1.160 1.629 1.00 71.75 320 LEU A O 1
ATOM 2646 N N . ILE A 1 321 ? 13.341 -2.374 0.740 1.00 73.31 321 ILE A N 1
ATOM 2647 C CA . ILE A 1 321 ? 12.904 -1.331 -0.194 1.00 73.31 321 ILE A CA 1
ATOM 2648 C C . ILE A 1 321 ? 12.494 -0.029 0.509 1.00 73.31 321 ILE A C 1
ATOM 2650 O O . ILE A 1 321 ? 12.818 1.047 0.017 1.00 73.31 321 ILE A O 1
ATOM 2654 N N . HIS A 1 322 ? 11.869 -0.099 1.687 1.00 73.88 322 HIS A N 1
ATOM 2655 C CA . HIS A 1 322 ? 11.503 1.097 2.452 1.00 73.88 322 HIS A CA 1
ATOM 2656 C C . HIS A 1 322 ? 12.742 1.876 2.928 1.00 73.88 322 HIS A C 1
ATOM 2658 O O . HIS A 1 322 ? 12.750 3.106 2.902 1.00 73.88 322 HIS A O 1
ATOM 2664 N N . ASN A 1 323 ? 13.826 1.177 3.289 1.00 74.69 323 ASN A N 1
ATOM 2665 C CA . ASN A 1 323 ? 15.094 1.824 3.610 1.00 74.69 323 ASN A CA 1
ATOM 2666 C C . ASN A 1 323 ? 15.708 2.445 2.357 1.00 74.69 323 ASN A C 1
ATOM 2668 O O . ASN A 1 323 ? 16.157 3.578 2.413 1.00 74.69 323 ASN A O 1
ATOM 2672 N N . LEU A 1 324 ? 15.683 1.754 1.216 1.00 75.88 324 LEU A N 1
ATOM 2673 C CA . LEU A 1 324 ? 16.206 2.306 -0.036 1.00 75.88 324 LEU A CA 1
ATOM 2674 C C . LEU A 1 324 ? 15.464 3.563 -0.483 1.00 75.88 324 LEU A C 1
ATOM 2676 O O . LEU A 1 324 ? 16.111 4.532 -0.862 1.00 75.88 324 LEU A O 1
ATOM 2680 N N . MET A 1 325 ? 14.132 3.574 -0.406 1.00 79.81 325 MET A N 1
ATOM 2681 C CA . MET A 1 325 ? 13.338 4.767 -0.717 1.00 79.81 325 MET A CA 1
ATOM 2682 C C . MET A 1 325 ? 13.652 5.909 0.256 1.00 79.81 325 MET A C 1
ATOM 2684 O O . MET A 1 325 ? 13.815 7.050 -0.171 1.00 79.81 325 MET A O 1
ATOM 2688 N N . ARG A 1 326 ? 13.856 5.597 1.543 1.00 76.00 326 ARG A N 1
ATOM 2689 C CA . ARG A 1 326 ? 14.309 6.576 2.539 1.00 76.00 326 ARG A CA 1
ATOM 2690 C C . ARG A 1 326 ? 15.688 7.154 2.212 1.00 76.00 326 ARG A C 1
ATOM 2692 O O . ARG A 1 326 ? 15.833 8.369 2.173 1.00 76.00 326 ARG A O 1
ATOM 2699 N N . GLU A 1 327 ? 16.686 6.310 1.967 1.00 80.19 327 GLU A N 1
ATOM 2700 C CA . GLU A 1 327 ? 18.047 6.771 1.674 1.00 80.19 327 GLU A CA 1
ATOM 2701 C C . GLU A 1 327 ? 18.110 7.528 0.342 1.00 80.19 327 GLU A C 1
ATOM 2703 O O . GLU A 1 327 ? 18.838 8.508 0.220 1.00 80.19 327 GLU A O 1
ATOM 2708 N N . ALA A 1 328 ? 17.330 7.108 -0.661 1.00 77.69 328 ALA A N 1
ATOM 2709 C CA . ALA A 1 328 ? 17.280 7.777 -1.955 1.00 77.69 328 ALA A CA 1
ATOM 2710 C C . ALA A 1 328 ? 16.821 9.234 -1.813 1.00 77.69 328 ALA A C 1
ATOM 2712 O O . ALA A 1 328 ? 17.420 10.118 -2.422 1.00 77.69 328 ALA A O 1
ATOM 2713 N N . ARG A 1 329 ? 15.844 9.511 -0.943 1.00 74.31 329 ARG A N 1
ATOM 2714 C CA . ARG A 1 329 ? 15.410 10.880 -0.626 1.00 74.31 329 ARG A CA 1
ATOM 2715 C C . ARG A 1 329 ? 16.540 11.752 -0.075 1.00 74.31 329 ARG A C 1
ATOM 2717 O O . ARG A 1 329 ? 16.620 12.922 -0.430 1.00 74.31 329 ARG A O 1
ATOM 2724 N N . ASP A 1 330 ? 17.381 11.213 0.803 1.00 74.88 330 ASP A N 1
ATOM 2725 C CA . ASP A 1 330 ? 18.428 11.996 1.472 1.00 74.88 330 ASP A CA 1
ATOM 2726 C C . ASP A 1 330 ? 19.619 12.301 0.546 1.00 74.88 330 ASP A C 1
ATOM 2728 O O . ASP A 1 330 ? 20.414 13.201 0.827 1.00 74.88 330 ASP A O 1
ATOM 2732 N N . VAL A 1 331 ? 19.754 11.559 -0.558 1.00 80.00 331 VAL A N 1
ATOM 2733 C CA . VAL A 1 331 ? 20.834 11.741 -1.541 1.00 80.00 331 VAL A CA 1
ATOM 2734 C C . VAL A 1 331 ? 20.366 12.509 -2.784 1.00 80.00 331 VAL A C 1
ATOM 2736 O O . VAL A 1 331 ? 21.173 13.194 -3.415 1.00 80.00 331 VAL A O 1
ATOM 2739 N N . ILE A 1 332 ? 19.086 12.420 -3.146 1.00 82.00 332 ILE A N 1
ATOM 2740 C CA . ILE A 1 332 ? 18.517 13.150 -4.283 1.00 82.00 332 ILE A CA 1
ATOM 2741 C C . ILE A 1 332 ? 18.257 14.611 -3.887 1.00 82.00 332 ILE A C 1
ATOM 2743 O O . ILE A 1 332 ? 17.766 14.904 -2.797 1.00 82.00 332 ILE A O 1
ATOM 2747 N N . ASP A 1 333 ? 18.554 15.547 -4.792 1.00 82.62 333 ASP A N 1
ATOM 2748 C CA . ASP A 1 333 ? 18.200 16.952 -4.595 1.00 82.62 333 ASP A CA 1
ATOM 2749 C C . ASP A 1 333 ? 16.669 17.093 -4.582 1.00 82.62 333 ASP A C 1
ATOM 2751 O O . ASP A 1 333 ? 15.998 16.883 -5.593 1.00 82.62 333 ASP A O 1
ATOM 2755 N N . GLN A 1 334 ? 16.109 17.444 -3.421 1.00 77.44 334 GLN A N 1
ATOM 2756 C CA . GLN A 1 334 ? 14.658 17.521 -3.211 1.00 77.44 334 GLN A CA 1
ATOM 2757 C C . GLN A 1 334 ? 13.977 18.532 -4.138 1.00 77.44 334 GLN A C 1
ATOM 2759 O O . GLN A 1 334 ? 12.833 18.331 -4.544 1.00 77.44 334 GLN A O 1
ATOM 2764 N N . LYS A 1 335 ? 14.669 19.618 -4.499 1.00 77.25 335 LYS A N 1
ATOM 2765 C CA . LYS A 1 335 ? 14.117 20.634 -5.392 1.00 77.25 335 LYS A CA 1
ATOM 2766 C C . LYS A 1 335 ? 14.027 20.094 -6.814 1.00 77.25 335 LYS A C 1
ATOM 2768 O O . LYS A 1 335 ? 12.994 20.264 -7.455 1.00 77.25 335 LYS A O 1
ATOM 2773 N N . GLU A 1 336 ? 15.077 19.434 -7.290 1.00 77.81 336 GLU A N 1
ATOM 2774 C CA . GLU A 1 336 ? 15.081 18.819 -8.621 1.00 77.81 336 GLU A CA 1
ATOM 2775 C C . GLU A 1 336 ? 14.113 17.632 -8.705 1.00 77.81 336 GLU A C 1
ATOM 2777 O O . GLU A 1 336 ? 13.348 17.528 -9.664 1.00 77.81 336 GLU A O 1
ATOM 2782 N N . PHE A 1 337 ? 14.057 16.782 -7.675 1.00 78.69 337 PHE A N 1
ATOM 2783 C CA . PHE A 1 337 ? 13.109 15.667 -7.611 1.00 78.69 337 PHE A CA 1
ATOM 2784 C C . PHE A 1 337 ? 11.664 16.136 -7.755 1.00 78.69 337 PHE A C 1
ATOM 2786 O O . PHE A 1 337 ? 10.872 15.553 -8.494 1.00 78.69 337 PHE A O 1
ATOM 2793 N N . ALA A 1 338 ? 11.322 17.240 -7.109 1.00 77.00 338 ALA A N 1
ATOM 2794 C CA . ALA A 1 338 ? 9.984 17.788 -7.199 1.00 77.00 338 ALA A CA 1
ATOM 2795 C C . ALA A 1 338 ? 9.666 18.436 -8.538 1.00 77.00 338 ALA A C 1
ATOM 2797 O O . ALA A 1 338 ? 8.523 18.378 -8.990 1.00 77.00 338 ALA A O 1
ATOM 2798 N N . VAL A 1 339 ? 10.668 19.003 -9.217 1.00 77.44 339 VAL A N 1
ATOM 2799 C CA . VAL A 1 339 ? 10.506 19.410 -10.616 1.00 77.44 339 VAL A CA 1
ATOM 2800 C C . VAL A 1 339 ? 10.111 18.197 -11.463 1.00 77.44 339 VAL A C 1
ATOM 2802 O O . VAL A 1 339 ? 9.205 18.316 -12.281 1.00 77.44 339 VAL A O 1
ATOM 2805 N N . GLN A 1 340 ? 10.697 17.019 -11.232 1.00 78.25 340 GLN A N 1
ATOM 2806 C CA . GLN A 1 340 ? 10.280 15.791 -11.927 1.00 78.25 340 GLN A CA 1
ATOM 2807 C C . GLN A 1 340 ? 8.865 15.347 -11.534 1.00 78.25 340 GLN A C 1
ATOM 2809 O O . GLN A 1 340 ? 8.046 15.050 -12.403 1.00 78.25 340 GLN A O 1
ATOM 2814 N N . CYS A 1 341 ? 8.543 15.344 -10.240 1.00 78.06 341 CYS A N 1
ATOM 2815 C CA . CYS A 1 341 ? 7.231 14.914 -9.753 1.00 78.06 341 CYS A CA 1
ATOM 2816 C C . CYS A 1 341 ? 6.106 15.818 -10.265 1.00 78.06 341 CYS A C 1
ATOM 2818 O O . CYS A 1 341 ? 5.079 15.322 -10.720 1.00 78.06 341 CYS A O 1
ATOM 2820 N N . SER A 1 342 ? 6.340 17.131 -10.315 1.00 77.44 342 SER A N 1
ATOM 2821 C CA . SER A 1 342 ? 5.394 18.111 -10.860 1.00 77.44 342 SER A CA 1
ATOM 2822 C C . SER A 1 342 ? 5.134 17.976 -12.362 1.00 77.44 342 SER A C 1
ATOM 2824 O O . SER A 1 342 ? 4.169 18.557 -12.846 1.00 77.44 342 SER A O 1
ATOM 2826 N N . MET A 1 343 ? 5.907 17.175 -13.110 1.00 78.50 343 MET A N 1
ATOM 2827 C CA . MET A 1 343 ? 5.620 16.923 -14.530 1.00 78.50 343 MET A CA 1
ATOM 2828 C C . MET A 1 343 ? 4.317 16.149 -14.758 1.00 78.50 343 MET A C 1
ATOM 2830 O O . MET A 1 343 ? 3.819 16.145 -15.881 1.00 78.50 343 MET A O 1
ATOM 2834 N N . ILE A 1 344 ? 3.767 15.499 -13.724 1.00 80.00 344 ILE A N 1
ATOM 2835 C CA . ILE A 1 344 ? 2.431 14.892 -13.789 1.00 80.00 344 ILE A CA 1
ATOM 2836 C C . ILE A 1 344 ? 1.316 15.937 -13.662 1.00 80.00 344 ILE A C 1
ATOM 2838 O O . ILE A 1 344 ? 0.159 15.627 -13.922 1.00 80.00 344 ILE A O 1
ATOM 2842 N N . LEU A 1 345 ? 1.637 17.165 -13.252 1.00 77.38 345 LEU A N 1
ATOM 2843 C CA . LEU A 1 345 ? 0.667 18.236 -13.082 1.00 77.38 345 LEU A CA 1
ATOM 2844 C C . LEU A 1 345 ? 0.554 19.060 -14.364 1.00 77.38 345 LEU A C 1
ATOM 2846 O O . LEU A 1 345 ? 1.538 19.446 -14.994 1.00 77.38 345 LEU A O 1
ATOM 2850 N N . GLY A 1 346 ? -0.685 19.321 -14.743 1.00 69.50 346 GLY A N 1
ATOM 2851 C CA . GLY A 1 346 ? -1.081 20.152 -15.857 1.00 69.50 346 GLY A CA 1
ATOM 2852 C C . GLY A 1 346 ? -1.418 21.561 -15.406 1.00 69.50 346 GLY A C 1
ATOM 2853 O O . GLY A 1 346 ? -1.057 22.021 -14.317 1.00 69.50 346 GLY A O 1
ATOM 2854 N N . ASP A 1 347 ? -2.152 22.258 -16.265 1.00 66.31 347 ASP A N 1
ATOM 2855 C CA . ASP A 1 347 ? -2.619 23.602 -15.966 1.00 66.31 347 ASP A CA 1
ATOM 2856 C C . ASP A 1 347 ? -3.497 23.584 -14.702 1.00 66.31 347 ASP A C 1
ATOM 2858 O O . ASP A 1 347 ? -4.289 22.669 -14.477 1.00 66.31 347 ASP A O 1
ATOM 2862 N N . HIS A 1 348 ? -3.344 24.599 -13.849 1.00 65.94 348 HIS A N 1
ATOM 2863 C CA . HIS A 1 348 ? -4.084 24.724 -12.584 1.00 65.94 348 HIS A CA 1
ATOM 2864 C C . HIS A 1 348 ? -3.840 23.606 -11.549 1.00 65.94 348 HIS A C 1
ATOM 2866 O O . HIS A 1 348 ? -4.695 23.395 -10.692 1.00 65.94 348 HIS A O 1
ATOM 2872 N N . ASN A 1 349 ? -2.682 22.934 -11.585 1.00 67.94 349 ASN A N 1
ATOM 2873 C CA . ASN A 1 349 ? -2.314 21.847 -10.662 1.00 67.94 349 ASN A CA 1
ATOM 2874 C C . ASN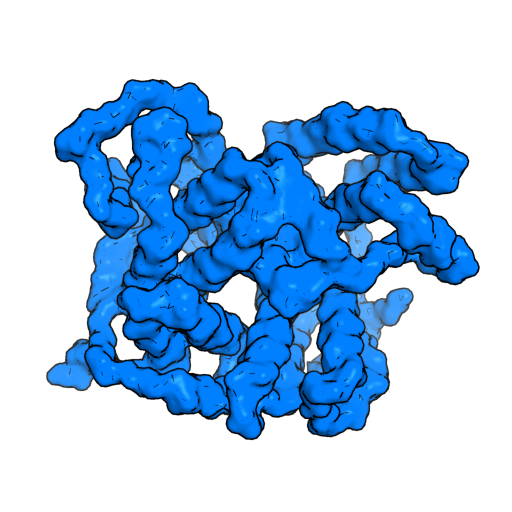 A 1 349 ? -3.246 20.622 -10.735 1.00 67.94 349 ASN A C 1
ATOM 2876 O O . ASN A 1 349 ? -3.352 19.870 -9.770 1.00 67.94 349 ASN A O 1
ATOM 2880 N N . GLN A 1 350 ? -3.929 20.410 -11.861 1.00 75.25 350 GLN A N 1
ATOM 2881 C CA . GLN A 1 350 ? -4.681 19.176 -12.099 1.00 75.25 350 GLN A CA 1
ATOM 2882 C C . GLN A 1 350 ? -3.749 18.084 -12.622 1.00 75.25 350 GLN A C 1
ATOM 2884 O O . GLN A 1 350 ? -2.774 18.388 -13.296 1.00 75.25 350 GLN A O 1
ATOM 2889 N N . LEU A 1 351 ? -4.033 16.816 -12.341 1.00 81.38 351 LEU A N 1
ATOM 2890 C CA . LEU A 1 351 ? -3.243 15.709 -12.883 1.00 81.38 351 LEU A CA 1
ATOM 2891 C C . LEU A 1 351 ? -3.425 15.617 -14.408 1.00 81.38 351 LEU A C 1
ATOM 2893 O O . LEU A 1 351 ? -4.543 15.705 -14.908 1.00 81.38 351 LEU A O 1
ATOM 2897 N N . LEU A 1 352 ? -2.323 15.450 -15.143 1.00 83.38 352 LEU A N 1
ATOM 2898 C CA . LEU A 1 352 ? -2.312 15.181 -16.588 1.00 83.38 352 LEU A CA 1
ATOM 2899 C C . LEU A 1 352 ? -2.667 13.731 -16.914 1.00 83.38 352 LEU A C 1
ATOM 2901 O O . LEU A 1 352 ? -3.103 13.450 -18.028 1.00 83.38 352 LEU A O 1
ATOM 2905 N N . PHE A 1 353 ? -2.419 12.830 -15.965 1.00 87.69 353 PHE A N 1
ATOM 2906 C CA . PHE A 1 353 ? -2.548 11.390 -16.124 1.00 87.69 353 PHE A CA 1
ATOM 2907 C C . PHE A 1 353 ? -3.467 10.825 -15.049 1.00 87.69 353 PHE A C 1
ATOM 2909 O O . PHE A 1 353 ? -3.452 11.273 -13.899 1.00 87.69 353 PHE A O 1
ATOM 2916 N N . GLU A 1 354 ? -4.243 9.824 -15.436 1.00 91.31 354 GLU A N 1
ATOM 2917 C CA . GLU A 1 354 ? -5.181 9.131 -14.564 1.00 91.31 354 GLU A CA 1
ATOM 2918 C C . GLU A 1 354 ? -4.504 7.933 -13.886 1.00 91.31 354 GLU A C 1
ATOM 2920 O O . GLU A 1 354 ? -3.414 7.496 -14.261 1.00 91.31 354 GLU A O 1
ATOM 2925 N N . LEU A 1 355 ? -5.175 7.336 -12.898 1.00 94.31 355 LEU A N 1
ATOM 2926 C CA . LEU A 1 355 ? -4.654 6.148 -12.215 1.00 94.31 355 LEU A CA 1
ATOM 2927 C C . LEU A 1 355 ? -4.391 4.971 -13.179 1.00 94.31 355 LEU A C 1
ATOM 2929 O O . LEU A 1 355 ? -3.434 4.228 -12.973 1.00 94.31 355 LEU A O 1
ATOM 2933 N N . GLU A 1 356 ? -5.182 4.823 -14.252 1.00 95.62 356 GLU A N 1
ATOM 2934 C CA . GLU A 1 356 ? -4.966 3.794 -15.289 1.00 95.62 356 GLU A CA 1
ATOM 2935 C C . GLU A 1 356 ? -3.585 3.943 -15.964 1.00 95.62 356 GLU A C 1
ATOM 2937 O O . GLU A 1 356 ? -2.906 2.942 -16.209 1.00 95.62 356 GLU A O 1
ATOM 2942 N N . ASP A 1 357 ? -3.118 5.176 -16.190 1.00 93.81 357 ASP A N 1
ATOM 2943 C CA . ASP A 1 357 ? -1.791 5.435 -16.760 1.00 93.81 357 ASP A CA 1
ATOM 2944 C C . ASP A 1 357 ? -0.681 4.994 -15.792 1.00 93.81 357 ASP A C 1
ATOM 2946 O O . ASP A 1 357 ? 0.306 4.372 -16.204 1.00 93.81 357 ASP A O 1
ATOM 2950 N N . LEU A 1 358 ? -0.852 5.262 -14.489 1.00 94.12 358 LEU A N 1
ATOM 2951 C CA . LEU A 1 358 ? 0.085 4.830 -13.443 1.00 94.12 358 LEU A CA 1
ATOM 2952 C C . LEU A 1 358 ? 0.125 3.304 -13.339 1.00 94.12 358 LEU A C 1
ATOM 2954 O O . LEU A 1 358 ? 1.215 2.730 -13.261 1.00 94.12 358 LEU A O 1
ATOM 2958 N N . CYS A 1 359 ? -1.033 2.641 -13.410 1.00 96.00 359 CYS A N 1
ATOM 2959 C CA . CYS A 1 359 ? -1.121 1.186 -13.481 1.00 96.00 359 CYS A CA 1
ATOM 2960 C C . CYS A 1 359 ? -0.310 0.644 -14.664 1.00 96.00 359 CYS A C 1
ATOM 2962 O O . CYS A 1 359 ? 0.503 -0.270 -14.496 1.00 96.00 359 CYS A O 1
ATOM 2964 N N . GLN A 1 360 ? -0.477 1.225 -15.857 1.00 95.25 360 GLN A N 1
ATOM 2965 C CA . GLN A 1 360 ? 0.269 0.812 -17.045 1.00 95.25 360 GLN A CA 1
ATOM 2966 C C . GLN A 1 360 ? 1.783 1.013 -16.876 1.00 95.25 360 GLN A C 1
ATOM 2968 O O . GLN A 1 360 ? 2.566 0.139 -17.270 1.00 95.25 360 GLN A O 1
ATOM 2973 N N . ALA A 1 361 ? 2.209 2.126 -16.273 1.00 92.88 361 ALA A N 1
ATOM 2974 C CA . ALA A 1 361 ? 3.615 2.381 -15.974 1.00 92.88 361 ALA A CA 1
ATOM 2975 C C . ALA A 1 361 ? 4.177 1.347 -14.984 1.00 92.88 361 ALA A C 1
ATOM 2977 O O . ALA A 1 361 ? 5.197 0.722 -15.279 1.00 92.88 361 ALA A O 1
ATOM 2978 N N . ALA A 1 362 ? 3.490 1.091 -13.866 1.00 94.50 362 ALA A N 1
ATOM 2979 C CA . ALA A 1 362 ? 3.897 0.107 -12.862 1.00 94.50 362 ALA A CA 1
ATOM 2980 C C . ALA A 1 362 ? 4.003 -1.313 -13.448 1.00 94.50 362 ALA A C 1
ATOM 2982 O O . ALA A 1 362 ? 5.011 -1.992 -13.248 1.00 94.50 362 ALA A O 1
ATOM 2983 N N . LEU A 1 363 ? 3.015 -1.732 -14.246 1.00 95.50 363 LEU A N 1
ATOM 2984 C CA . LEU A 1 363 ? 3.032 -3.009 -14.969 1.00 95.50 363 LEU A CA 1
ATOM 2985 C C . LEU A 1 363 ? 4.206 -3.098 -15.943 1.00 95.50 363 LEU A C 1
ATOM 2987 O O . LEU A 1 363 ? 4.881 -4.123 -16.019 1.00 95.50 363 LEU A O 1
ATOM 2991 N N . THR A 1 364 ? 4.478 -2.019 -16.678 1.00 92.31 364 THR A N 1
ATOM 2992 C CA . THR A 1 364 ? 5.597 -1.969 -17.626 1.00 92.31 364 THR A CA 1
ATOM 2993 C C . THR A 1 364 ? 6.936 -2.093 -16.907 1.00 92.31 364 THR A C 1
ATOM 2995 O O . THR A 1 364 ? 7.788 -2.861 -17.352 1.00 92.31 364 THR A O 1
ATOM 2998 N N . LEU A 1 365 ? 7.118 -1.383 -15.789 1.00 91.81 365 LEU A N 1
ATOM 2999 C CA . LEU A 1 365 ? 8.324 -1.479 -14.965 1.00 91.81 365 LEU A CA 1
ATOM 3000 C C . LEU A 1 365 ? 8.503 -2.896 -14.420 1.00 91.81 365 LEU A C 1
ATOM 3002 O O . LEU A 1 365 ? 9.570 -3.481 -14.598 1.00 91.81 365 LEU A O 1
ATOM 3006 N N . TYR A 1 366 ? 7.452 -3.474 -13.834 1.00 93.94 366 TYR A N 1
ATOM 3007 C CA . TYR A 1 366 ? 7.487 -4.836 -13.312 1.00 93.94 366 TYR A CA 1
ATOM 3008 C C . TYR A 1 366 ? 7.815 -5.855 -14.393 1.00 93.94 366 TYR A C 1
ATOM 3010 O O . TYR A 1 366 ? 8.676 -6.704 -14.192 1.00 93.94 366 TYR A O 1
ATOM 3018 N N . LEU A 1 367 ? 7.171 -5.780 -15.560 1.00 93.31 367 LEU A N 1
ATOM 3019 C CA . LEU A 1 367 ? 7.420 -6.716 -16.649 1.00 93.31 367 LEU A CA 1
ATOM 3020 C C . LEU A 1 367 ? 8.836 -6.559 -17.195 1.00 93.31 367 LEU A C 1
ATOM 3022 O O . LEU A 1 367 ? 9.526 -7.561 -17.327 1.00 93.31 367 LEU A O 1
ATOM 3026 N N . LYS A 1 368 ? 9.304 -5.339 -17.458 1.00 90.56 368 LYS A N 1
ATOM 3027 C CA . LYS A 1 368 ? 10.594 -5.124 -18.126 1.00 90.56 368 LYS A CA 1
ATOM 3028 C C . LYS A 1 368 ? 11.811 -5.230 -17.212 1.00 90.56 368 LYS A C 1
ATOM 3030 O O . LYS A 1 368 ? 12.918 -5.365 -17.731 1.00 90.56 368 LYS A O 1
ATOM 3035 N N . CYS A 1 369 ? 11.629 -5.178 -15.894 1.00 86.25 369 CYS A N 1
ATOM 3036 C CA . CYS A 1 369 ? 12.729 -5.279 -14.947 1.00 86.25 369 CYS A CA 1
ATOM 3037 C C . CYS A 1 369 ? 12.951 -6.718 -14.461 1.00 86.25 369 CYS A C 1
ATOM 3039 O O . CYS A 1 369 ? 12.010 -7.430 -14.108 1.00 86.25 369 CYS A O 1
ATOM 3041 N N . ASP A 1 370 ? 14.212 -7.148 -14.448 1.00 77.19 370 ASP A N 1
ATOM 3042 C CA . ASP A 1 370 ? 14.644 -8.440 -13.887 1.00 77.19 370 ASP A CA 1
ATOM 3043 C C . ASP A 1 370 ? 15.148 -8.305 -12.441 1.00 77.19 370 ASP A C 1
ATOM 3045 O O . ASP A 1 370 ? 15.100 -9.239 -11.647 1.00 77.19 370 ASP A O 1
ATOM 3049 N N . LYS A 1 371 ? 15.633 -7.110 -12.082 1.00 68.44 371 LYS A N 1
ATOM 3050 C CA . LYS A 1 371 ? 16.179 -6.801 -10.759 1.00 68.44 371 LYS A CA 1
ATOM 3051 C C . LYS A 1 371 ? 15.090 -6.164 -9.897 1.00 68.44 371 LYS A C 1
ATOM 3053 O O . LYS A 1 371 ? 14.363 -5.303 -10.371 1.00 68.44 371 LYS A O 1
ATOM 3058 N N . MET A 1 372 ? 15.026 -6.529 -8.617 1.00 68.94 372 MET A N 1
ATOM 3059 C CA . MET A 1 372 ? 14.085 -5.936 -7.650 1.00 68.94 372 MET A CA 1
ATOM 3060 C C . MET A 1 372 ? 12.609 -6.088 -8.065 1.00 68.94 372 MET A C 1
ATOM 3062 O O . MET A 1 372 ? 11.816 -5.144 -8.005 1.00 68.94 372 MET A O 1
ATOM 3066 N N . ASP A 1 373 ? 12.231 -7.303 -8.458 1.00 77.31 373 ASP A N 1
ATOM 3067 C CA . ASP A 1 373 ? 10.840 -7.691 -8.714 1.00 77.31 373 ASP A CA 1
ATOM 3068 C C . ASP A 1 373 ? 9.916 -7.368 -7.523 1.00 77.31 373 ASP A C 1
ATOM 3070 O O . ASP A 1 373 ? 8.791 -6.915 -7.721 1.00 77.31 373 ASP A O 1
ATOM 3074 N N . ILE A 1 374 ? 10.425 -7.487 -6.291 1.00 83.44 374 ILE A N 1
ATOM 3075 C CA . ILE A 1 374 ? 9.721 -7.104 -5.060 1.00 83.44 374 ILE A CA 1
ATOM 3076 C C . ILE A 1 374 ? 9.420 -5.602 -5.001 1.00 83.44 374 ILE A C 1
ATOM 3078 O O . ILE A 1 374 ? 8.357 -5.209 -4.538 1.00 83.44 374 ILE A O 1
ATOM 3082 N N . ALA A 1 375 ? 10.307 -4.724 -5.466 1.00 84.44 375 ALA A N 1
ATOM 3083 C CA . ALA A 1 375 ? 10.016 -3.288 -5.451 1.00 84.44 375 ALA A CA 1
ATOM 3084 C C . ALA A 1 375 ? 8.922 -2.950 -6.474 1.00 84.44 375 ALA A C 1
ATOM 3086 O O . ALA A 1 375 ? 7.922 -2.311 -6.153 1.00 84.44 375 ALA A O 1
ATOM 3087 N N . THR A 1 376 ? 9.084 -3.452 -7.698 1.00 90.38 376 THR A N 1
ATOM 3088 C CA . THR A 1 376 ? 8.172 -3.159 -8.810 1.00 90.38 376 THR A CA 1
ATOM 3089 C C . THR A 1 376 ? 6.784 -3.770 -8.637 1.00 90.38 376 THR A C 1
ATOM 3091 O O . THR A 1 376 ? 5.805 -3.139 -9.037 1.00 90.38 376 THR A O 1
ATOM 3094 N N . LEU A 1 377 ? 6.655 -4.931 -7.982 1.00 93.19 377 LEU A N 1
ATOM 3095 C CA . LEU A 1 377 ? 5.333 -5.472 -7.652 1.00 93.19 377 LEU A CA 1
ATOM 3096 C C . LEU A 1 377 ? 4.592 -4.586 -6.644 1.00 93.19 377 LEU A C 1
ATOM 3098 O O . LEU A 1 377 ? 3.373 -4.459 -6.751 1.00 93.19 377 LEU A O 1
ATOM 3102 N N . HIS A 1 378 ? 5.302 -3.933 -5.711 1.00 92.75 378 HIS A N 1
ATOM 3103 C CA . HIS A 1 378 ? 4.665 -3.048 -4.734 1.00 92.75 378 HIS A CA 1
ATOM 3104 C C . HIS A 1 378 ? 4.032 -1.821 -5.384 1.00 92.75 378 HIS A C 1
ATOM 3106 O O . HIS A 1 378 ? 2.985 -1.379 -4.919 1.00 92.75 378 HIS A O 1
ATOM 3112 N N . ALA A 1 379 ? 4.577 -1.331 -6.500 1.00 94.69 379 ALA A N 1
ATOM 3113 C CA . ALA A 1 379 ? 3.918 -0.287 -7.277 1.00 94.69 379 ALA A CA 1
ATOM 3114 C C . ALA A 1 379 ? 2.595 -0.773 -7.891 1.00 94.69 379 ALA A C 1
ATOM 3116 O O . ALA A 1 379 ? 1.606 -0.047 -7.831 1.00 94.69 379 ALA A O 1
ATOM 3117 N N . ILE A 1 380 ? 2.532 -2.008 -8.411 1.00 96.94 380 ILE A N 1
ATOM 3118 C CA . ILE A 1 380 ? 1.278 -2.588 -8.930 1.00 96.94 380 ILE A CA 1
ATOM 3119 C C . ILE A 1 380 ? 0.251 -2.721 -7.799 1.00 96.94 380 ILE A C 1
ATOM 3121 O O . ILE A 1 380 ? -0.881 -2.253 -7.926 1.00 96.94 380 ILE A O 1
ATOM 3125 N N . THR A 1 381 ? 0.641 -3.319 -6.671 1.00 96.81 381 THR A N 1
ATOM 3126 C CA . THR A 1 381 ? -0.260 -3.472 -5.518 1.00 96.81 381 THR A CA 1
ATOM 3127 C C . THR A 1 381 ? -0.621 -2.133 -4.874 1.00 96.81 381 THR A C 1
ATOM 3129 O O . THR A 1 381 ? -1.714 -1.989 -4.336 1.00 96.81 381 THR A O 1
ATOM 3132 N N . GLY A 1 382 ? 0.265 -1.139 -4.956 1.00 96.69 382 GLY A N 1
ATOM 3133 C CA . GLY A 1 382 ? 0.023 0.231 -4.515 1.00 96.69 382 GLY A CA 1
ATOM 3134 C C . GLY A 1 382 ? -1.014 0.936 -5.384 1.00 96.69 382 GLY A C 1
ATOM 3135 O O . GLY A 1 382 ? -1.921 1.556 -4.839 1.00 96.69 382 GLY A O 1
ATOM 3136 N N . CYS A 1 383 ? -0.953 0.773 -6.712 1.00 97.81 383 CYS A N 1
ATOM 3137 C CA . CYS A 1 383 ? -1.977 1.294 -7.625 1.00 97.81 383 CYS A CA 1
ATOM 3138 C C . CYS A 1 383 ? -3.358 0.698 -7.316 1.00 97.81 383 CYS A C 1
ATOM 3140 O O . CYS A 1 383 ? -4.331 1.438 -7.176 1.00 97.81 383 CYS A O 1
ATOM 3142 N N . PHE A 1 384 ? -3.425 -0.623 -7.122 1.00 98.19 384 PHE A N 1
ATOM 3143 C CA . PHE A 1 384 ? -4.646 -1.317 -6.703 1.00 98.19 384 PHE A CA 1
ATOM 3144 C C . PHE A 1 384 ? -5.218 -0.747 -5.404 1.00 98.19 384 PHE A C 1
ATOM 3146 O O . PHE A 1 384 ? -6.406 -0.443 -5.312 1.00 98.19 384 PHE A O 1
ATOM 3153 N N . ALA A 1 385 ? -4.364 -0.556 -4.401 1.00 98.00 385 ALA A N 1
ATOM 3154 C CA . ALA A 1 385 ? -4.790 -0.034 -3.116 1.00 98.00 385 ALA A CA 1
ATOM 3155 C C . ALA A 1 385 ? -5.247 1.429 -3.191 1.00 98.00 385 ALA A C 1
ATOM 3157 O O . ALA A 1 385 ? -6.267 1.776 -2.600 1.00 98.00 385 ALA A O 1
ATOM 3158 N N . VAL A 1 386 ? -4.550 2.272 -3.961 1.00 97.62 386 VAL A N 1
ATOM 3159 C CA . VAL A 1 386 ? -4.978 3.653 -4.220 1.00 97.62 386 VAL A CA 1
ATOM 3160 C C . VAL A 1 386 ? -6.329 3.679 -4.922 1.00 97.62 386 VAL A C 1
ATOM 3162 O O . VAL A 1 386 ? -7.167 4.485 -4.525 1.00 97.62 386 VAL A O 1
ATOM 3165 N N . ARG A 1 387 ? -6.596 2.781 -5.884 1.00 97.88 387 ARG A N 1
ATOM 3166 C CA . ARG A 1 387 ? -7.927 2.682 -6.499 1.00 97.88 387 ARG A CA 1
ATOM 3167 C C . ARG A 1 387 ? -8.991 2.436 -5.434 1.00 97.88 387 ARG A C 1
ATOM 3169 O O . ARG A 1 387 ? -9.904 3.250 -5.312 1.00 97.88 387 ARG A O 1
ATOM 3176 N N . LEU A 1 388 ? -8.830 1.375 -4.639 1.00 98.06 388 LEU A N 1
ATOM 3177 C CA . LEU A 1 388 ? -9.777 1.013 -3.580 1.00 98.06 388 LEU A CA 1
ATOM 3178 C C . LEU A 1 388 ? -10.020 2.179 -2.616 1.00 98.06 388 LEU A C 1
ATOM 3180 O O . LEU A 1 388 ? -11.160 2.532 -2.343 1.00 98.06 388 LEU A O 1
ATOM 3184 N N . VAL A 1 389 ? -8.955 2.823 -2.137 1.00 97.75 389 VAL A N 1
ATOM 3185 C CA . VAL A 1 389 ? -9.069 3.952 -1.205 1.00 97.75 389 VAL A CA 1
ATOM 3186 C C . VAL A 1 389 ? -9.747 5.155 -1.865 1.00 97.75 389 VAL A C 1
ATOM 3188 O O . VAL A 1 389 ? -10.634 5.762 -1.269 1.00 97.75 389 VAL A O 1
ATOM 3191 N N . SER A 1 390 ? -9.384 5.488 -3.104 1.00 96.38 390 SER A N 1
AT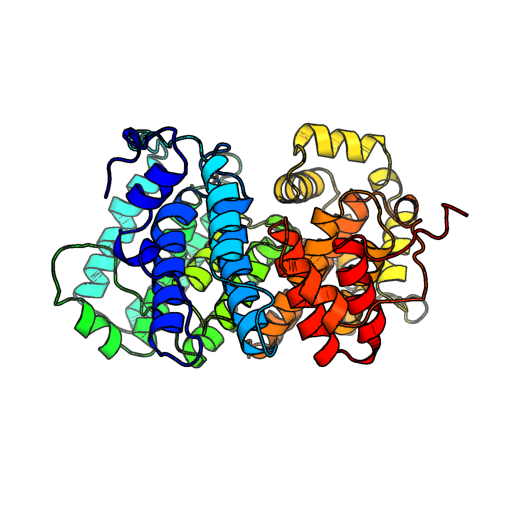OM 3192 C CA . SER A 1 390 ? -9.892 6.670 -3.815 1.00 96.38 390 SER A CA 1
ATOM 3193 C C . SER A 1 390 ? -11.401 6.634 -4.095 1.00 96.38 390 SER A C 1
ATOM 3195 O O . SER A 1 390 ? -12.026 7.695 -4.209 1.00 96.38 390 SER A O 1
ATOM 3197 N N . GLU A 1 391 ? -12.009 5.444 -4.153 1.00 96.50 391 GLU A N 1
ATOM 3198 C CA . GLU A 1 391 ? -13.464 5.257 -4.270 1.00 96.50 391 GLU A CA 1
ATOM 3199 C C . GLU A 1 391 ? -14.217 5.733 -3.016 1.00 96.50 391 GLU A C 1
ATOM 3201 O O . GLU A 1 391 ? -15.385 6.112 -3.102 1.00 96.50 391 GLU A O 1
ATOM 3206 N N . HIS A 1 392 ? -13.528 5.788 -1.874 1.00 97.00 392 HIS A N 1
ATOM 3207 C CA . HIS A 1 392 ? -14.063 6.201 -0.575 1.00 97.00 392 HIS A CA 1
ATOM 3208 C C . HIS A 1 392 ? -13.600 7.593 -0.128 1.00 97.00 392 HIS A C 1
ATOM 3210 O O . HIS A 1 392 ? -14.007 8.092 0.918 1.00 97.00 392 HIS A O 1
ATOM 3216 N N . VAL A 1 393 ? -12.771 8.268 -0.915 1.00 95.94 393 VAL A N 1
ATOM 3217 C CA . VAL A 1 393 ? -12.421 9.664 -0.650 1.00 95.94 393 VAL A CA 1
ATOM 3218 C C . VAL A 1 393 ? -13.484 10.559 -1.296 1.00 95.94 393 VAL A C 1
ATOM 3220 O O . VAL A 1 393 ? -13.834 10.385 -2.458 1.00 95.94 393 VAL A O 1
ATOM 3223 N N . LYS A 1 394 ? -14.026 11.536 -0.571 1.00 94.44 394 LYS A N 1
ATOM 3224 C CA . LYS A 1 394 ? -14.967 12.546 -1.099 1.00 94.44 394 LYS A CA 1
ATOM 3225 C C . LYS A 1 394 ? -14.253 13.844 -1.466 1.00 94.44 394 LYS A C 1
ATOM 3227 O O . LYS A 1 394 ? -14.694 14.562 -2.360 1.00 94.44 394 LYS A O 1
ATOM 3232 N N . ASN A 1 395 ? -13.145 14.139 -0.792 1.00 91.62 395 ASN A N 1
ATOM 3233 C CA . ASN A 1 395 ? -12.350 15.336 -1.030 1.00 91.62 395 ASN A CA 1
ATOM 3234 C C . ASN A 1 395 ? -11.434 15.161 -2.256 1.00 91.62 395 ASN A C 1
ATOM 3236 O O . ASN A 1 395 ? -10.522 14.335 -2.255 1.00 91.62 395 ASN A O 1
ATOM 3240 N N . ASN A 1 396 ? -11.655 15.963 -3.301 1.00 89.44 396 ASN A N 1
ATOM 3241 C CA . ASN A 1 396 ? -10.864 15.897 -4.534 1.00 89.44 396 ASN A CA 1
ATOM 3242 C C . ASN A 1 396 ? -9.388 16.253 -4.333 1.00 89.44 396 ASN A C 1
ATOM 3244 O O . ASN A 1 396 ? -8.550 15.693 -5.034 1.00 89.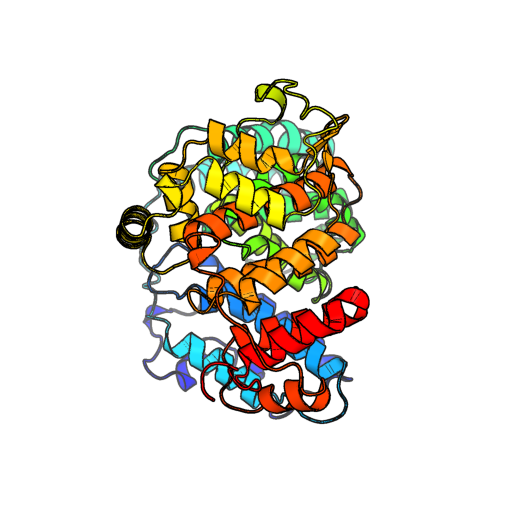44 396 ASN A O 1
ATOM 3248 N N . VAL A 1 397 ? -9.063 17.137 -3.384 1.00 87.69 397 VAL A N 1
ATOM 3249 C CA . VAL A 1 397 ? -7.667 17.465 -3.056 1.00 87.69 397 VAL A CA 1
ATOM 3250 C C . VAL A 1 397 ? -6.967 16.211 -2.548 1.00 87.69 397 VAL A C 1
ATOM 3252 O O . VAL A 1 397 ? -5.941 15.822 -3.092 1.00 87.69 397 VAL A O 1
ATOM 3255 N N . VAL A 1 398 ? -7.588 15.500 -1.602 1.00 88.81 398 VAL A N 1
ATOM 3256 C CA . VAL A 1 398 ? -7.036 14.253 -1.056 1.00 88.81 398 VAL A CA 1
ATOM 3257 C C . VAL A 1 398 ? -6.891 13.178 -2.140 1.00 88.81 398 VAL A C 1
ATOM 3259 O O . VAL A 1 398 ? -5.872 12.492 -2.185 1.00 88.81 398 VAL A O 1
ATOM 3262 N N . LYS A 1 399 ? -7.857 13.050 -3.066 1.00 90.81 399 LYS A N 1
ATOM 3263 C CA . LYS A 1 399 ? -7.729 12.125 -4.213 1.00 90.81 399 LYS A CA 1
ATOM 3264 C C . LYS A 1 399 ? -6.536 12.453 -5.100 1.00 90.81 399 LYS A C 1
ATOM 3266 O O . LYS A 1 399 ? -5.798 11.549 -5.483 1.00 90.81 399 LYS A O 1
ATOM 3271 N N . GLN A 1 400 ? -6.363 13.728 -5.440 1.00 87.56 400 GLN A N 1
ATOM 3272 C CA . GLN A 1 400 ? -5.242 14.166 -6.266 1.00 87.56 400 GLN A CA 1
ATOM 3273 C C . GLN A 1 400 ? -3.914 13.924 -5.548 1.00 87.56 400 GLN A C 1
ATOM 3275 O O . GLN A 1 400 ? -2.987 13.405 -6.164 1.00 87.56 400 GLN A O 1
ATOM 3280 N N . SER A 1 401 ? -3.848 14.195 -4.242 1.00 87.00 401 SER A N 1
ATOM 3281 C CA . SER A 1 401 ? -2.678 13.897 -3.415 1.00 87.00 401 SER A CA 1
ATOM 3282 C C . SER A 1 401 ? -2.358 12.400 -3.373 1.00 87.00 401 SER A C 1
ATOM 3284 O O . SER A 1 401 ? -1.196 12.040 -3.520 1.00 87.00 401 SER A O 1
ATOM 3286 N N . LEU A 1 402 ? -3.354 11.509 -3.257 1.00 90.81 402 LEU A N 1
ATOM 3287 C CA . LEU A 1 402 ? -3.134 10.052 -3.302 1.00 90.81 402 LEU A CA 1
ATOM 3288 C C . LEU A 1 402 ? -2.412 9.618 -4.583 1.00 90.81 402 LEU A C 1
ATOM 3290 O O . LEU A 1 402 ? -1.441 8.864 -4.522 1.00 90.81 402 LEU A O 1
ATOM 3294 N N . ILE A 1 403 ? -2.877 10.098 -5.737 1.00 90.75 403 ILE A N 1
ATOM 3295 C CA . ILE A 1 403 ? -2.280 9.766 -7.038 1.00 90.75 403 ILE A CA 1
ATOM 3296 C C . ILE A 1 403 ? -0.912 10.446 -7.191 1.00 90.75 403 ILE A C 1
ATOM 3298 O O . ILE A 1 403 ? 0.025 9.822 -7.686 1.00 90.75 403 ILE A O 1
ATOM 3302 N N . GLY A 1 404 ? -0.773 11.689 -6.723 1.00 87.69 404 GLY A N 1
ATOM 3303 C CA . GLY A 1 404 ? 0.492 12.424 -6.710 1.00 87.69 404 GLY A CA 1
ATOM 3304 C C . GLY A 1 404 ? 1.583 11.682 -5.938 1.00 87.69 404 GLY A C 1
ATOM 3305 O O . GLY A 1 404 ? 2.613 11.349 -6.513 1.00 87.69 404 GLY A O 1
ATOM 3306 N N . TYR A 1 405 ? 1.337 11.318 -4.679 1.00 88.31 405 TYR A N 1
ATOM 3307 C CA . TYR A 1 405 ? 2.318 10.583 -3.870 1.00 88.31 405 TYR A CA 1
ATOM 3308 C C . TYR A 1 405 ? 2.593 9.168 -4.395 1.00 88.31 405 TYR A C 1
ATOM 3310 O O . TYR A 1 405 ? 3.724 8.679 -4.319 1.00 88.31 405 TYR A O 1
ATOM 3318 N N . LEU A 1 406 ? 1.592 8.511 -4.991 1.00 91.62 406 LEU A N 1
ATOM 3319 C CA . LEU A 1 406 ? 1.807 7.256 -5.712 1.00 91.62 406 LEU A CA 1
ATOM 3320 C C . LEU A 1 406 ? 2.775 7.454 -6.891 1.00 91.62 406 LEU A C 1
ATOM 3322 O O . LEU A 1 406 ? 3.681 6.644 -7.086 1.00 91.62 406 LEU A O 1
ATOM 3326 N N . TRP A 1 407 ? 2.626 8.540 -7.651 1.00 90.44 407 TRP A N 1
ATOM 3327 C CA . TRP A 1 407 ? 3.521 8.885 -8.753 1.00 90.44 407 TRP A CA 1
ATOM 3328 C C . TRP A 1 407 ? 4.952 9.179 -8.289 1.00 90.44 407 TRP A C 1
ATOM 3330 O O . TRP A 1 407 ? 5.902 8.637 -8.859 1.00 90.44 407 TRP A O 1
ATOM 3340 N N . GLU A 1 408 ? 5.119 9.965 -7.225 1.00 87.00 408 GLU A N 1
ATOM 3341 C CA . GLU A 1 408 ? 6.434 10.234 -6.626 1.00 87.00 408 GLU A CA 1
ATOM 3342 C C . GLU A 1 408 ? 7.157 8.934 -6.265 1.00 87.00 408 GLU A C 1
ATOM 3344 O O . GLU A 1 408 ? 8.333 8.740 -6.589 1.00 87.00 408 GLU A O 1
ATOM 3349 N N . SER A 1 409 ? 6.420 8.002 -5.658 1.00 88.25 409 SER A N 1
ATOM 3350 C CA . SER A 1 409 ? 6.927 6.680 -5.301 1.00 88.25 409 SER A CA 1
ATOM 3351 C C . SER A 1 409 ? 7.413 5.900 -6.529 1.00 88.25 409 SER A C 1
ATOM 3353 O O . SER A 1 409 ? 8.452 5.238 -6.476 1.00 88.25 409 SER A O 1
ATOM 3355 N N . VAL A 1 410 ? 6.689 5.986 -7.653 1.00 90.06 410 VAL A N 1
ATOM 3356 C CA . VAL A 1 410 ? 7.049 5.322 -8.917 1.00 90.06 410 VAL A CA 1
ATOM 3357 C C . VAL A 1 410 ? 8.295 5.946 -9.553 1.00 90.06 410 VAL A C 1
ATOM 3359 O O . VAL A 1 410 ? 9.159 5.194 -10.010 1.00 90.06 410 VAL A O 1
ATOM 3362 N N . ILE A 1 411 ? 8.444 7.278 -9.545 1.00 88.38 411 ILE A N 1
ATOM 3363 C CA . ILE A 1 411 ? 9.680 7.939 -10.009 1.00 88.38 411 ILE A CA 1
ATOM 3364 C C . ILE A 1 411 ? 10.866 7.483 -9.161 1.00 88.38 411 ILE A C 1
ATOM 3366 O O . ILE A 1 411 ? 11.898 7.079 -9.699 1.00 88.38 411 ILE A O 1
ATOM 3370 N N . LEU A 1 412 ? 10.726 7.534 -7.835 1.00 87.31 412 LEU A N 1
ATOM 3371 C CA . LEU A 1 412 ? 11.802 7.160 -6.923 1.00 87.31 412 LEU A CA 1
ATOM 3372 C C . LEU A 1 412 ? 12.228 5.706 -7.142 1.00 87.31 412 LEU A C 1
ATOM 3374 O O . LEU A 1 412 ? 13.417 5.401 -7.229 1.00 87.31 412 LEU A O 1
ATOM 3378 N N . MET A 1 413 ? 11.252 4.816 -7.316 1.00 88.62 413 MET A N 1
ATOM 3379 C CA . MET A 1 413 ? 11.503 3.426 -7.665 1.00 88.62 413 MET A CA 1
ATOM 3380 C C . MET A 1 413 ? 12.227 3.299 -9.012 1.00 88.62 413 MET A C 1
ATOM 3382 O O . MET A 1 413 ? 13.206 2.566 -9.098 1.00 88.62 413 MET A O 1
ATOM 3386 N N . TYR A 1 414 ? 11.812 4.026 -10.051 1.00 89.00 414 TYR A N 1
ATOM 3387 C CA . TYR A 1 414 ? 12.489 4.020 -11.353 1.00 89.00 414 TYR A CA 1
ATOM 3388 C C . TYR A 1 414 ? 13.967 4.432 -11.257 1.00 89.00 414 TYR A C 1
ATOM 3390 O O . TYR A 1 414 ? 14.829 3.804 -11.882 1.00 89.00 414 TYR A O 1
ATOM 3398 N N . ILE A 1 415 ? 14.270 5.435 -10.427 1.00 87.12 415 ILE A N 1
ATOM 3399 C CA . ILE A 1 415 ? 15.643 5.860 -10.135 1.00 87.12 415 ILE A CA 1
ATOM 3400 C C . ILE A 1 415 ? 16.423 4.730 -9.452 1.00 87.12 415 ILE A C 1
ATOM 3402 O O . ILE A 1 415 ? 17.497 4.354 -9.921 1.00 87.12 415 ILE A O 1
ATOM 3406 N N . ILE A 1 416 ? 15.857 4.124 -8.402 1.00 85.44 416 ILE A N 1
ATOM 3407 C CA . ILE A 1 416 ? 16.473 3.003 -7.670 1.00 85.44 416 ILE A CA 1
ATOM 3408 C C . ILE A 1 416 ? 16.762 1.816 -8.606 1.00 85.44 416 ILE A C 1
ATOM 3410 O O . ILE A 1 416 ? 17.821 1.190 -8.516 1.00 85.44 416 ILE A O 1
ATOM 3414 N N . LEU A 1 417 ? 15.866 1.535 -9.556 1.00 86.50 417 LEU A N 1
ATOM 3415 C CA . LEU A 1 417 ? 16.053 0.479 -10.554 1.00 86.50 417 LEU A CA 1
ATOM 3416 C C . LEU A 1 417 ? 17.190 0.781 -11.540 1.00 86.50 417 LEU A C 1
ATOM 3418 O O . LEU A 1 417 ? 17.728 -0.151 -12.135 1.00 86.50 417 LEU A O 1
ATOM 3422 N N . GLY A 1 418 ? 17.616 2.038 -11.681 1.00 87.19 418 GLY A N 1
ATOM 3423 C CA . GLY A 1 418 ? 18.662 2.470 -12.613 1.00 87.19 418 GLY A CA 1
ATOM 3424 C C . GLY A 1 418 ? 18.147 2.815 -14.011 1.00 87.19 418 GLY A C 1
ATOM 3425 O O . GLY A 1 418 ? 18.891 2.689 -14.985 1.00 87.19 418 GLY A O 1
ATOM 3426 N N . GLY A 1 419 ? 16.885 3.234 -14.112 1.00 87.69 419 GLY A N 1
ATOM 3427 C CA . GLY A 1 419 ? 16.317 3.810 -15.326 1.00 87.69 419 GLY A CA 1
ATOM 3428 C C . GLY A 1 419 ? 16.087 2.813 -16.466 1.00 87.69 419 GLY A C 1
ATOM 3429 O O . GLY A 1 419 ? 15.961 1.605 -16.252 1.00 87.69 419 GLY A O 1
ATOM 3430 N N . THR A 1 420 ? 16.041 3.308 -17.708 1.00 86.94 420 THR A N 1
ATOM 3431 C CA . THR A 1 420 ? 15.707 2.504 -18.897 1.00 86.94 420 THR A CA 1
ATOM 3432 C C . THR A 1 420 ? 16.677 1.353 -19.133 1.00 86.94 420 THR A C 1
ATOM 3434 O O . THR A 1 420 ? 16.273 0.313 -19.649 1.00 86.94 420 THR A O 1
ATOM 3437 N N . LYS A 1 421 ? 17.938 1.479 -18.703 1.00 84.38 421 LYS A N 1
ATOM 3438 C CA . LYS A 1 421 ? 18.939 0.402 -18.793 1.00 84.38 421 LYS A CA 1
ATOM 3439 C C . LYS A 1 421 ? 18.519 -0.870 -18.055 1.00 84.38 421 LYS A C 1
ATOM 3441 O O . LYS A 1 421 ? 18.968 -1.954 -18.420 1.00 84.38 421 LYS A O 1
ATOM 3446 N N . ALA A 1 422 ? 17.681 -0.749 -17.027 1.00 82.81 422 ALA A N 1
ATOM 3447 C CA . ALA A 1 422 ? 17.148 -1.882 -16.280 1.00 82.81 422 ALA A CA 1
ATOM 3448 C C . ALA A 1 422 ? 15.883 -2.495 -16.909 1.00 82.81 422 ALA A C 1
ATOM 3450 O O . ALA A 1 422 ? 15.399 -3.509 -16.410 1.00 82.81 422 ALA A O 1
ATOM 3451 N N . LEU A 1 423 ? 15.350 -1.894 -17.980 1.00 85.44 423 LEU A N 1
ATOM 3452 C CA . LEU A 1 423 ? 14.112 -2.290 -18.652 1.00 85.44 423 LEU A CA 1
ATOM 3453 C C . LEU A 1 423 ? 14.412 -3.044 -19.954 1.00 85.44 423 LEU A C 1
ATOM 3455 O O . LEU A 1 423 ? 14.197 -2.530 -21.052 1.00 85.44 423 LEU A O 1
ATOM 3459 N N . ASN A 1 424 ? 14.930 -4.262 -19.834 1.00 82.62 424 ASN A N 1
ATOM 3460 C CA . ASN A 1 424 ? 15.436 -5.050 -20.962 1.00 82.62 424 ASN A CA 1
ATOM 3461 C C . ASN A 1 424 ? 14.750 -6.414 -21.145 1.00 82.62 424 ASN A C 1
ATOM 3463 O O . ASN A 1 424 ? 15.163 -7.183 -22.015 1.00 82.62 424 ASN A O 1
ATOM 3467 N N . GLN A 1 425 ? 13.742 -6.728 -20.329 1.00 80.38 425 GLN A N 1
ATOM 3468 C CA . GLN A 1 425 ? 13.046 -8.008 -20.400 1.00 80.38 425 GLN A CA 1
ATOM 3469 C C . GLN A 1 425 ? 11.884 -7.979 -21.390 1.00 80.38 425 GLN A C 1
ATOM 3471 O O . GLN A 1 425 ? 11.022 -7.101 -21.335 1.00 80.38 425 GLN A O 1
ATOM 3476 N N . ASP A 1 426 ? 11.834 -9.019 -22.221 1.00 83.38 426 ASP A N 1
ATOM 3477 C CA . ASP A 1 426 ? 10.731 -9.314 -23.124 1.00 83.38 426 ASP A CA 1
ATOM 3478 C C . ASP A 1 426 ? 10.264 -10.759 -22.916 1.00 83.38 426 ASP A C 1
ATOM 3480 O O . ASP A 1 426 ? 11.019 -11.725 -23.055 1.00 83.38 426 ASP A O 1
ATOM 3484 N N . PHE A 1 427 ? 8.978 -10.912 -22.623 1.00 80.00 427 PHE A N 1
ATOM 3485 C CA . PHE A 1 427 ? 8.345 -12.214 -22.410 1.00 80.00 427 PHE A CA 1
ATOM 3486 C C . PHE A 1 427 ? 7.484 -12.612 -23.604 1.00 80.00 427 PHE A C 1
ATOM 3488 O O . PHE A 1 427 ? 6.982 -11.741 -24.328 1.00 80.00 427 PHE A O 1
ATOM 3495 N N . SER A 1 428 ? 7.266 -13.922 -23.776 1.00 80.38 428 SER A N 1
ATOM 3496 C CA . SER A 1 428 ? 6.343 -14.475 -24.775 1.00 80.38 428 SER A CA 1
ATOM 3497 C C . SER A 1 428 ? 4.965 -13.807 -24.752 1.00 80.38 428 SER A C 1
ATOM 3499 O O . SER A 1 428 ? 4.489 -13.349 -23.711 1.00 80.38 428 SER A O 1
ATOM 3501 N N . ASP A 1 429 ? 4.311 -13.782 -25.913 1.00 82.31 429 ASP A N 1
ATOM 3502 C CA . ASP A 1 429 ? 2.947 -13.252 -26.053 1.00 82.31 429 ASP A CA 1
ATOM 3503 C C . ASP A 1 429 ? 1.882 -14.315 -25.741 1.00 82.31 429 ASP A C 1
ATOM 3505 O O . ASP A 1 429 ? 0.723 -13.987 -25.506 1.00 82.31 429 ASP A O 1
ATOM 3509 N N . SER A 1 430 ? 2.282 -15.590 -25.664 1.00 91.75 430 SER A N 1
ATOM 3510 C CA . SER A 1 430 ? 1.454 -16.652 -25.094 1.00 91.75 430 SER A CA 1
ATOM 3511 C C . SER A 1 430 ? 1.371 -16.469 -23.580 1.00 91.75 430 SER A C 1
ATOM 3513 O O . SER A 1 430 ? 2.365 -16.678 -22.881 1.00 91.75 430 SER A O 1
ATOM 3515 N N . ILE A 1 431 ? 0.194 -16.080 -23.093 1.00 95.19 431 ILE A N 1
ATOM 3516 C CA . ILE A 1 431 ? -0.102 -15.852 -21.677 1.00 95.19 431 ILE A CA 1
ATOM 3517 C C . ILE A 1 431 ? -1.153 -16.892 -21.245 1.00 95.19 431 ILE A C 1
ATOM 3519 O O . ILE A 1 431 ? -2.200 -16.973 -21.896 1.00 95.19 431 ILE A O 1
ATOM 3523 N N . PRO A 1 432 ? -0.907 -17.687 -20.186 1.00 95.44 432 PRO A N 1
ATOM 3524 C CA . PRO A 1 432 ? -1.896 -18.629 -19.660 1.00 95.44 432 PRO A CA 1
ATOM 3525 C C . PRO A 1 432 ? -3.210 -17.940 -19.259 1.00 95.44 432 PRO A C 1
ATOM 3527 O O . PRO A 1 432 ? -3.243 -16.735 -19.010 1.00 95.44 432 PRO A O 1
ATOM 3530 N N . ASP A 1 433 ? -4.309 -18.690 -19.191 1.00 95.50 433 ASP A N 1
ATOM 3531 C CA . ASP A 1 433 ? -5.572 -18.168 -18.659 1.00 95.50 433 ASP A CA 1
ATOM 3532 C C . ASP A 1 433 ? -5.552 -18.038 -17.122 1.00 95.50 433 ASP A C 1
ATOM 3534 O O . ASP A 1 433 ? -4.684 -18.585 -16.437 1.00 95.50 433 ASP A O 1
ATOM 3538 N N . TRP A 1 434 ? -6.516 -17.294 -16.566 1.00 94.69 434 TRP A N 1
ATOM 3539 C CA . TRP A 1 434 ? -6.612 -17.070 -15.119 1.00 94.69 434 TRP A CA 1
ATOM 3540 C C . TRP A 1 434 ? -6.782 -18.364 -14.327 1.00 94.69 434 TRP A C 1
ATOM 3542 O O . TRP A 1 434 ? -6.195 -18.496 -13.259 1.00 94.69 434 TRP A O 1
ATOM 3552 N N . LYS A 1 435 ? -7.519 -19.342 -14.867 1.00 91.69 435 LYS A N 1
ATOM 3553 C CA . LYS A 1 435 ? -7.697 -20.648 -14.225 1.00 91.69 435 LYS A CA 1
ATOM 3554 C C . LYS A 1 435 ? -6.352 -21.353 -14.034 1.00 91.69 435 LYS A C 1
ATOM 3556 O O . LYS A 1 435 ? -6.075 -21.851 -12.948 1.00 91.69 435 LYS A O 1
ATOM 3561 N N . THR A 1 436 ? -5.513 -21.344 -15.067 1.00 92.38 436 THR A N 1
ATOM 3562 C CA . THR A 1 436 ? -4.165 -21.918 -15.041 1.00 92.38 436 THR A CA 1
ATOM 3563 C C . THR A 1 436 ? -3.247 -21.145 -14.103 1.00 92.38 436 THR A C 1
ATOM 3565 O O . THR A 1 436 ? -2.488 -21.754 -13.360 1.00 92.38 436 THR A O 1
ATOM 3568 N N . ILE A 1 437 ? -3.289 -19.810 -14.111 1.00 93.75 437 ILE A N 1
ATOM 3569 C CA . ILE A 1 437 ? -2.459 -18.988 -13.214 1.00 93.75 437 ILE A CA 1
ATOM 3570 C C . ILE A 1 437 ? -2.824 -19.269 -11.757 1.00 93.75 437 ILE A C 1
ATOM 3572 O O . ILE A 1 437 ? -1.952 -19.563 -10.946 1.00 93.75 437 ILE A O 1
ATOM 3576 N N . ILE A 1 438 ? -4.113 -19.224 -11.428 1.00 91.06 438 ILE A N 1
ATOM 3577 C CA . ILE A 1 438 ? -4.576 -19.338 -10.048 1.00 91.06 438 ILE A CA 1
ATOM 3578 C C . ILE A 1 438 ? -4.300 -20.741 -9.510 1.00 91.06 438 ILE A C 1
ATOM 3580 O O . ILE A 1 438 ? -3.813 -20.835 -8.391 1.00 91.06 438 ILE A O 1
ATOM 3584 N N . SER A 1 439 ? -4.456 -21.812 -10.307 1.00 88.06 439 SER A N 1
ATOM 3585 C CA . SER A 1 439 ? -4.153 -23.191 -9.871 1.00 88.06 439 SER A CA 1
ATOM 3586 C C . SER A 1 439 ? -2.707 -23.405 -9.398 1.00 88.06 439 SER A C 1
ATOM 3588 O O . SER A 1 439 ? -2.417 -24.380 -8.713 1.00 88.06 439 SER A O 1
ATOM 3590 N N . HIS A 1 440 ? -1.776 -22.516 -9.757 1.00 89.81 440 HIS A N 1
ATOM 3591 C CA . HIS A 1 440 ? -0.393 -22.577 -9.275 1.00 89.81 440 HIS A CA 1
ATOM 3592 C C . HIS A 1 440 ? -0.214 -22.003 -7.862 1.00 89.81 440 HIS A C 1
ATOM 3594 O O . HIS A 1 440 ? 0.831 -22.228 -7.261 1.00 89.81 440 HIS A O 1
ATOM 3600 N N . LEU A 1 441 ? -1.229 -21.342 -7.293 1.00 87.00 441 LEU A N 1
ATOM 3601 C CA . LEU A 1 441 ? -1.219 -20.883 -5.899 1.00 87.00 441 LEU A CA 1
ATOM 3602 C C . LEU A 1 441 ? -1.365 -22.024 -4.869 1.00 87.00 441 LEU A C 1
ATOM 3604 O O . LEU A 1 441 ? -1.253 -21.785 -3.671 1.00 87.00 441 LEU A O 1
ATOM 3608 N N . GLU A 1 442 ? -1.579 -23.266 -5.317 1.00 76.56 442 GLU A N 1
ATOM 3609 C CA . GLU A 1 442 ? -1.735 -24.450 -4.457 1.00 76.56 442 GLU A CA 1
ATOM 3610 C C . GLU A 1 442 ? -0.438 -24.943 -3.801 1.00 76.56 442 GLU A C 1
ATOM 3612 O O . GLU A 1 442 ? -0.502 -25.714 -2.841 1.00 76.56 442 GLU A O 1
ATOM 3617 N N . LYS A 1 443 ? 0.737 -24.600 -4.348 1.00 71.19 443 LYS A N 1
ATOM 3618 C CA . LYS A 1 443 ? 2.010 -25.250 -3.990 1.00 71.19 443 LYS A CA 1
ATOM 3619 C C . LYS A 1 443 ? 3.138 -24.241 -3.833 1.00 71.19 443 LYS A C 1
ATOM 3621 O O . LYS A 1 443 ? 3.436 -23.533 -4.786 1.00 71.19 443 LYS A O 1
ATOM 3626 N N . ASP A 1 444 ? 3.793 -24.256 -2.670 1.00 67.94 444 ASP A N 1
ATOM 3627 C CA . ASP A 1 444 ? 5.047 -23.538 -2.387 1.00 67.94 444 ASP A CA 1
ATOM 3628 C C . ASP A 1 444 ? 5.066 -22.077 -2.877 1.00 67.94 444 ASP A C 1
ATOM 3630 O O . ASP A 1 444 ? 6.047 -21.621 -3.464 1.00 67.94 444 ASP A O 1
ATOM 3634 N N . VAL A 1 445 ? 3.971 -21.347 -2.641 1.00 76.56 445 VAL A N 1
ATOM 3635 C CA . VAL A 1 445 ? 3.865 -19.926 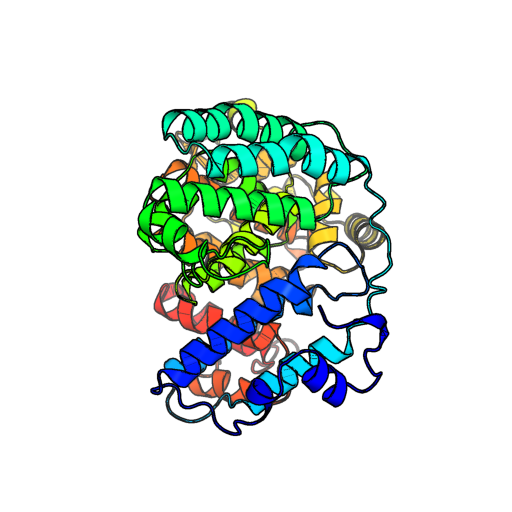-2.993 1.00 76.56 445 VAL A CA 1
ATOM 3636 C C . VAL A 1 445 ? 4.294 -19.028 -1.849 1.00 76.56 445 VAL A C 1
ATOM 3638 O O . VAL A 1 445 ? 3.955 -19.276 -0.690 1.00 76.56 445 VAL A O 1
ATOM 3641 N N . GLU A 1 446 ? 5.026 -17.971 -2.189 1.00 84.25 446 GLU A N 1
ATOM 3642 C CA . GLU A 1 446 ? 5.376 -16.920 -1.238 1.00 84.25 446 GLU A CA 1
ATOM 3643 C C . GLU A 1 446 ? 4.285 -15.843 -1.164 1.00 84.25 446 GLU A C 1
ATOM 3645 O O . GLU A 1 446 ? 3.436 -15.700 -2.050 1.00 84.25 446 GLU A O 1
ATOM 3650 N N . GLU A 1 447 ? 4.321 -15.035 -0.107 1.00 83.25 447 GLU A N 1
ATOM 3651 C CA . GLU A 1 447 ? 3.322 -14.010 0.189 1.00 83.25 447 GLU A CA 1
ATOM 3652 C C . GLU A 1 447 ? 3.083 -13.039 -0.978 1.00 83.25 447 GLU A C 1
ATOM 3654 O O . GLU A 1 447 ? 1.967 -12.573 -1.220 1.00 83.25 447 GLU A O 1
ATOM 3659 N N . HIS A 1 448 ? 4.136 -12.730 -1.730 1.00 89.44 448 HIS A N 1
ATOM 3660 C CA . HIS A 1 448 ? 4.083 -11.816 -2.863 1.00 89.44 448 HIS A CA 1
ATOM 3661 C C . HIS A 1 448 ? 3.368 -12.418 -4.073 1.00 89.44 448 HIS A C 1
ATOM 3663 O O . HIS A 1 448 ? 2.736 -11.671 -4.820 1.00 89.44 448 HIS A O 1
ATOM 3669 N N . ASP A 1 449 ? 3.430 -13.739 -4.254 1.00 91.12 449 ASP A N 1
ATOM 3670 C CA . ASP A 1 449 ? 2.763 -14.433 -5.358 1.00 91.12 449 ASP A CA 1
ATOM 3671 C C . ASP A 1 449 ? 1.256 -14.285 -5.222 1.00 91.12 449 ASP A C 1
ATOM 3673 O O . ASP A 1 449 ? 0.578 -13.837 -6.146 1.00 91.12 449 ASP A O 1
ATOM 3677 N N . ILE A 1 450 ? 0.752 -14.577 -4.024 1.00 90.19 450 ILE A N 1
ATOM 3678 C CA . ILE A 1 450 ? -0.665 -14.491 -3.692 1.00 90.19 450 ILE A CA 1
ATOM 3679 C C . ILE A 1 450 ? -1.172 -13.061 -3.891 1.00 90.19 450 ILE A C 1
ATOM 3681 O O . ILE A 1 450 ? -2.139 -12.846 -4.625 1.00 90.19 450 ILE A O 1
ATOM 3685 N N . LYS A 1 451 ? -0.506 -12.077 -3.268 1.00 91.69 451 LYS A N 1
ATOM 3686 C CA . LYS A 1 451 ? -0.914 -10.666 -3.347 1.00 91.69 451 LYS A CA 1
ATOM 3687 C C . LYS A 1 451 ? -0.932 -10.173 -4.789 1.00 91.69 451 LYS A C 1
ATOM 3689 O O . LYS A 1 451 ? -1.906 -9.554 -5.209 1.00 91.69 451 LYS A O 1
ATOM 3694 N N . LEU A 1 452 ? 0.132 -10.440 -5.551 1.00 95.50 452 LEU A N 1
ATOM 3695 C CA . LEU A 1 452 ? 0.244 -9.933 -6.913 1.00 95.50 452 LEU A CA 1
ATOM 3696 C C . LEU A 1 452 ? -0.755 -10.611 -7.852 1.00 95.50 452 LEU A C 1
ATOM 3698 O O . LEU A 1 452 ? -1.375 -9.917 -8.654 1.00 95.50 452 LEU A O 1
ATOM 3702 N N . VAL A 1 453 ? -0.938 -11.932 -7.759 1.00 95.50 453 VAL A N 1
ATOM 3703 C CA . VAL A 1 453 ? -1.904 -12.661 -8.596 1.00 95.50 453 VAL A CA 1
ATOM 3704 C C . VAL A 1 453 ? -3.325 -12.195 -8.303 1.00 95.50 453 VAL A C 1
ATOM 3706 O O . VAL A 1 453 ? -4.058 -11.899 -9.246 1.00 95.50 453 VAL A O 1
ATOM 3709 N N . TYR A 1 454 ? -3.691 -12.059 -7.023 1.00 95.50 454 TYR A N 1
ATOM 3710 C CA . TYR A 1 454 ? -4.987 -11.512 -6.625 1.00 95.50 454 TYR A CA 1
ATOM 3711 C C . TYR A 1 454 ? -5.195 -10.102 -7.184 1.00 95.50 454 TYR A C 1
ATOM 3713 O O . TYR A 1 454 ? -6.155 -9.864 -7.914 1.00 95.50 454 TYR A O 1
ATOM 3721 N N . THR A 1 455 ? -4.256 -9.188 -6.917 1.00 97.19 455 THR A N 1
ATOM 3722 C CA . THR A 1 455 ? -4.317 -7.813 -7.419 1.00 97.19 455 THR A CA 1
ATOM 3723 C C . THR A 1 455 ? -4.452 -7.772 -8.940 1.00 97.19 455 THR A C 1
ATOM 3725 O O . THR A 1 455 ? -5.312 -7.065 -9.455 1.00 97.19 455 THR A O 1
ATOM 3728 N N . CYS A 1 456 ? -3.639 -8.534 -9.675 1.00 98.25 456 CYS A N 1
ATOM 3729 C CA . CYS A 1 456 ? -3.702 -8.548 -11.133 1.00 98.25 456 CYS A CA 1
ATOM 3730 C C . CYS A 1 456 ? -5.046 -9.083 -11.642 1.00 98.25 456 CYS A C 1
ATOM 3732 O O . CYS A 1 456 ? -5.572 -8.561 -12.620 1.00 98.25 456 CYS A O 1
ATOM 3734 N N . CYS A 1 457 ? -5.602 -10.104 -10.990 1.00 96.88 457 CYS A N 1
ATOM 3735 C CA . CYS A 1 457 ? -6.903 -10.662 -11.340 1.00 96.88 457 CYS A CA 1
ATOM 3736 C C . CYS A 1 457 ? -8.035 -9.644 -11.133 1.00 96.88 457 CYS A C 1
ATOM 3738 O O . CYS A 1 457 ? -8.874 -9.482 -12.019 1.00 96.88 457 CYS A O 1
ATOM 3740 N N . GLU A 1 458 ? -8.059 -8.932 -10.004 1.00 96.81 458 GLU A N 1
ATOM 3741 C CA . GLU A 1 458 ? -9.088 -7.919 -9.738 1.00 96.81 458 GLU A CA 1
ATOM 3742 C C . GLU A 1 458 ? -8.952 -6.702 -10.653 1.00 96.81 458 GLU A C 1
ATOM 3744 O O . GLU A 1 458 ? -9.926 -6.273 -11.272 1.00 96.81 458 GLU A O 1
ATOM 3749 N N . GLU A 1 459 ? -7.739 -6.179 -10.818 1.00 98.06 459 GLU A N 1
ATOM 3750 C CA . GLU A 1 459 ? -7.521 -4.991 -11.644 1.00 98.06 459 GLU A CA 1
ATOM 3751 C C . GLU A 1 459 ? -7.748 -5.252 -13.135 1.00 98.06 459 GLU A C 1
ATOM 3753 O O . GLU A 1 459 ? -8.195 -4.362 -13.855 1.00 98.06 459 GLU A O 1
ATOM 3758 N N . ALA A 1 460 ? -7.527 -6.480 -13.607 1.00 97.88 460 ALA A N 1
ATOM 3759 C CA . ALA A 1 460 ? -7.863 -6.877 -14.971 1.00 97.88 460 ALA A CA 1
ATOM 3760 C C . ALA A 1 460 ? -9.368 -6.764 -15.279 1.00 97.88 460 ALA A C 1
ATOM 3762 O O . ALA A 1 460 ? -9.737 -6.523 -16.431 1.00 97.88 460 ALA A O 1
ATOM 3763 N N . LYS A 1 461 ? -10.238 -6.906 -14.266 1.00 96.88 461 LYS A N 1
ATOM 3764 C CA . LYS A 1 461 ? -11.691 -6.703 -14.405 1.00 96.88 461 LYS A CA 1
ATOM 3765 C C . LYS A 1 461 ? -12.034 -5.217 -14.531 1.00 96.88 461 LYS A C 1
ATOM 3767 O O . LYS A 1 461 ? -12.942 -4.863 -15.279 1.00 96.88 461 LYS A O 1
ATOM 3772 N N . VAL A 1 462 ? -11.307 -4.364 -13.806 1.00 97.62 462 VAL A N 1
ATOM 3773 C CA . VAL A 1 462 ? -11.523 -2.909 -13.761 1.00 97.62 462 VAL A CA 1
ATOM 3774 C C . VAL A 1 462 ? -10.946 -2.209 -14.992 1.00 97.62 462 VAL A C 1
ATOM 3776 O O . VAL A 1 462 ? -11.591 -1.322 -15.551 1.00 97.62 462 VAL A O 1
ATOM 3779 N N . TYR A 1 463 ? -9.774 -2.644 -15.463 1.00 97.56 463 TYR A N 1
ATOM 3780 C CA . TYR A 1 463 ? -9.069 -2.073 -16.613 1.00 97.56 463 TYR A CA 1
ATOM 3781 C C . TYR A 1 463 ? -8.916 -3.096 -17.755 1.00 97.56 463 TYR A C 1
ATOM 3783 O O . TYR A 1 463 ? -7.814 -3.603 -17.995 1.00 97.56 463 TYR A O 1
ATOM 3791 N N . PRO A 1 464 ? -9.978 -3.384 -18.540 1.00 97.06 464 PRO A N 1
ATOM 3792 C CA . PRO A 1 464 ? -9.926 -4.380 -19.615 1.00 97.06 464 PRO A CA 1
ATOM 3793 C C . PRO A 1 464 ? -8.847 -4.122 -20.677 1.00 97.06 464 PRO A C 1
ATOM 3795 O O . PRO A 1 464 ? -8.336 -5.062 -21.283 1.00 97.06 464 PRO A O 1
ATOM 3798 N N . LYS A 1 465 ? -8.459 -2.857 -20.898 1.00 97.25 465 LYS A N 1
ATOM 3799 C CA . LYS A 1 465 ? -7.369 -2.494 -21.823 1.00 97.25 465 LYS A CA 1
ATOM 3800 C C . LYS A 1 465 ? -6.007 -3.013 -21.346 1.00 97.25 465 LYS A C 1
ATOM 3802 O O . LYS A 1 465 ? -5.146 -3.332 -22.166 1.00 97.25 465 LYS A O 1
ATOM 3807 N N . LEU A 1 466 ? -5.828 -3.123 -20.029 1.00 97.44 466 LEU A N 1
ATOM 3808 C CA . LEU A 1 466 ? -4.604 -3.578 -19.373 1.00 97.44 466 LEU A CA 1
ATOM 3809 C C . LEU A 1 466 ? -4.660 -5.057 -18.954 1.00 97.44 466 LEU A C 1
ATOM 3811 O O . LEU A 1 466 ? -3.660 -5.567 -18.453 1.00 97.44 466 LEU A O 1
ATOM 3815 N N . GLU A 1 467 ? -5.773 -5.768 -19.196 1.00 97.50 467 GLU A N 1
ATOM 3816 C CA . GLU A 1 467 ? -5.974 -7.191 -18.841 1.00 97.50 467 GLU A CA 1
ATOM 3817 C C . GLU A 1 467 ? -4.764 -8.050 -19.217 1.00 97.50 467 GLU A C 1
ATOM 3819 O O . GLU A 1 467 ? -4.225 -8.783 -18.388 1.00 97.50 467 GLU A O 1
ATOM 3824 N N . HIS A 1 468 ? -4.281 -7.894 -20.451 1.00 97.00 468 HIS A N 1
ATOM 3825 C CA . HIS A 1 468 ? -3.151 -8.660 -20.960 1.00 97.00 468 HIS A CA 1
ATOM 3826 C C . HIS A 1 468 ? -1.855 -8.395 -20.174 1.00 97.00 468 HIS A C 1
ATOM 3828 O O . HIS A 1 468 ? -1.087 -9.326 -19.947 1.00 97.00 468 HIS A O 1
ATOM 3834 N N . LEU A 1 469 ? -1.607 -7.160 -19.721 1.00 96.88 469 LEU A N 1
ATOM 3835 C CA . LEU A 1 469 ? -0.430 -6.812 -18.918 1.00 96.88 469 LEU A CA 1
ATOM 3836 C C . LEU A 1 469 ? -0.543 -7.353 -17.492 1.00 96.88 469 LEU A C 1
ATOM 3838 O O . LEU A 1 469 ? 0.439 -7.885 -16.970 1.00 96.88 469 LEU A O 1
ATOM 3842 N N . TYR A 1 470 ? -1.724 -7.267 -16.876 1.00 98.19 470 TYR A N 1
ATOM 3843 C CA . TYR A 1 470 ? -1.979 -7.837 -15.551 1.00 98.19 470 TYR A CA 1
ATOM 3844 C C . TYR A 1 470 ? -1.807 -9.354 -15.557 1.00 98.19 470 TYR A C 1
ATOM 3846 O O . TYR A 1 470 ? -1.054 -9.904 -14.753 1.00 98.19 470 TYR A O 1
ATOM 3854 N N . ARG A 1 471 ? -2.428 -10.038 -16.521 1.00 97.50 471 ARG A N 1
ATOM 3855 C CA . ARG A 1 471 ? -2.318 -11.491 -16.661 1.00 97.50 471 ARG A CA 1
ATOM 3856 C C . ARG A 1 471 ? -0.885 -11.932 -16.952 1.00 97.50 471 ARG A C 1
ATOM 3858 O O . ARG A 1 471 ? -0.403 -12.898 -16.363 1.00 97.50 471 ARG A O 1
ATOM 3865 N N . LYS A 1 472 ? -0.160 -11.180 -17.788 1.00 96.75 472 LYS A N 1
ATOM 3866 C CA . LYS A 1 472 ? 1.273 -11.395 -18.040 1.00 96.75 472 LYS A CA 1
ATOM 3867 C C . LYS A 1 472 ? 2.110 -11.187 -16.775 1.00 96.75 472 LYS A C 1
ATOM 3869 O O . LYS A 1 472 ? 3.020 -11.966 -16.526 1.00 96.75 472 LYS A O 1
ATOM 3874 N N . SER A 1 473 ? 1.791 -10.197 -15.945 1.00 96.31 473 SER A N 1
ATOM 3875 C CA . SER A 1 473 ? 2.507 -9.932 -14.688 1.00 96.31 473 SER A CA 1
ATOM 3876 C C . SER A 1 473 ? 2.293 -11.050 -13.665 1.00 96.31 473 SER A C 1
ATOM 3878 O O . SER A 1 473 ? 3.262 -11.561 -13.107 1.00 96.31 473 SER A O 1
ATOM 3880 N N . ALA A 1 474 ? 1.052 -11.515 -13.501 1.00 96.25 474 ALA A N 1
ATOM 3881 C CA . ALA A 1 474 ? 0.732 -12.670 -12.664 1.00 96.25 474 ALA A CA 1
ATOM 3882 C C . ALA A 1 474 ? 1.439 -13.952 -13.151 1.00 96.25 474 ALA A C 1
ATOM 3884 O O . ALA A 1 474 ? 2.064 -14.662 -12.366 1.00 96.25 474 ALA A O 1
ATOM 3885 N N . ALA A 1 475 ? 1.423 -14.217 -14.461 1.00 95.44 475 ALA A N 1
ATOM 3886 C CA . ALA A 1 475 ? 2.119 -15.361 -15.046 1.00 95.44 475 ALA A CA 1
ATOM 3887 C C . ALA A 1 475 ? 3.651 -15.265 -14.908 1.00 95.44 475 ALA A C 1
ATOM 3889 O O . ALA A 1 475 ? 4.296 -16.273 -14.623 1.00 95.44 475 ALA A O 1
ATOM 3890 N N . LYS A 1 476 ? 4.242 -14.068 -15.077 1.00 93.94 476 LYS A N 1
ATOM 3891 C CA . LYS A 1 476 ? 5.678 -13.820 -14.850 1.00 93.94 476 LYS A CA 1
ATOM 3892 C C . LYS A 1 476 ? 6.058 -14.209 -13.428 1.00 93.94 476 LYS A C 1
ATOM 3894 O O . LYS A 1 476 ? 7.048 -14.910 -13.234 1.00 93.94 476 LYS A O 1
ATOM 3899 N N . ARG A 1 477 ? 5.257 -13.775 -12.453 1.00 93.06 477 ARG A N 1
ATOM 3900 C CA . ARG A 1 477 ? 5.516 -14.006 -11.035 1.00 93.06 477 ARG A CA 1
ATOM 3901 C C . ARG A 1 477 ? 5.599 -15.489 -10.693 1.00 93.06 477 ARG A C 1
ATOM 3903 O O . ARG A 1 477 ? 6.552 -15.924 -10.060 1.00 93.06 477 ARG A O 1
ATOM 3910 N N . LEU A 1 478 ? 4.656 -16.264 -11.219 1.00 92.56 478 LEU A N 1
ATOM 3911 C CA . LEU A 1 478 ? 4.596 -17.715 -11.047 1.00 92.56 478 LEU A CA 1
ATOM 3912 C C . LEU A 1 478 ? 5.520 -18.485 -12.006 1.00 92.56 478 LEU A C 1
ATOM 3914 O O . LEU A 1 478 ? 5.431 -19.706 -12.100 1.00 92.56 478 LEU A O 1
ATOM 3918 N N . LYS A 1 479 ? 6.405 -17.787 -12.736 1.00 92.19 479 LYS A N 1
ATOM 3919 C CA . LYS A 1 479 ? 7.357 -18.369 -13.700 1.00 92.19 479 LYS A CA 1
ATOM 3920 C C . LYS A 1 479 ? 6.679 -19.220 -14.784 1.00 92.19 479 LYS A C 1
ATOM 3922 O O . LYS A 1 479 ? 7.238 -20.207 -15.253 1.00 92.19 479 LYS A O 1
ATOM 3927 N N . LEU A 1 480 ? 5.482 -18.815 -15.210 1.00 92.06 480 LEU A N 1
ATOM 3928 C CA . LEU A 1 480 ? 4.685 -19.486 -16.246 1.00 92.06 480 LEU A CA 1
ATOM 3929 C C . LEU A 1 480 ? 4.930 -18.928 -17.656 1.00 92.06 480 LEU A C 1
ATOM 3931 O O . LEU A 1 480 ? 4.293 -19.362 -18.616 1.00 92.06 480 LEU A O 1
ATOM 3935 N N . LEU A 1 481 ? 5.819 -17.942 -17.788 1.00 91.19 481 LEU A N 1
ATOM 3936 C CA . LEU A 1 481 ? 6.207 -17.360 -19.069 1.00 91.19 481 LEU A CA 1
ATOM 3937 C C . LEU A 1 481 ? 7.563 -17.899 -19.520 1.00 91.19 481 LEU A C 1
ATOM 3939 O O . LEU A 1 481 ? 8.472 -18.077 -18.714 1.00 91.19 481 LEU A O 1
ATOM 3943 N N . ASN A 1 482 ? 7.718 -18.070 -20.832 1.00 79.69 482 ASN A N 1
ATOM 3944 C CA . ASN A 1 482 ? 9.010 -18.386 -21.431 1.00 79.69 482 ASN A CA 1
ATOM 3945 C C . ASN A 1 482 ? 9.766 -17.085 -21.744 1.00 79.69 482 ASN A C 1
ATOM 3947 O O . ASN A 1 482 ? 9.215 -16.175 -22.377 1.00 79.69 482 ASN A O 1
ATOM 3951 N N . ASN A 1 483 ? 11.037 -17.007 -21.342 1.00 69.25 483 ASN A N 1
ATOM 3952 C CA . ASN A 1 483 ? 11.914 -15.895 -21.714 1.00 69.25 483 ASN A CA 1
ATOM 3953 C C . ASN A 1 483 ? 12.256 -15.978 -23.206 1.00 69.25 483 ASN A C 1
ATOM 3955 O O . ASN A 1 483 ? 12.748 -17.005 -23.675 1.00 69.25 483 ASN A O 1
ATOM 3959 N N . LYS A 1 484 ? 12.044 -14.885 -23.956 1.00 61.75 484 LYS A N 1
ATOM 3960 C CA . LYS A 1 484 ? 12.378 -14.835 -25.393 1.00 61.75 484 LYS A CA 1
ATOM 3961 C C . LYS A 1 484 ? 13.895 -14.908 -25.656 1.00 61.75 484 LYS A C 1
ATOM 3963 O O . LYS A 1 484 ? 14.283 -15.255 -26.758 1.00 61.75 484 LYS A O 1
ATOM 3968 N N . GLN A 1 485 ? 14.741 -14.622 -24.658 1.00 55.22 485 GLN A N 1
ATOM 3969 C CA . GLN A 1 485 ? 16.213 -14.616 -24.773 1.00 55.22 485 GLN A CA 1
ATOM 3970 C C . GLN A 1 485 ? 16.882 -15.994 -24.567 1.00 55.22 485 GLN A C 1
ATOM 3972 O O . GLN A 1 485 ? 18.107 -16.083 -24.566 1.00 55.22 485 GLN A O 1
ATOM 3977 N N . SER A 1 486 ? 16.110 -17.066 -24.355 1.00 43.62 486 SER A N 1
ATOM 3978 C CA . SER A 1 486 ? 16.627 -18.440 -24.193 1.00 43.62 486 SER A CA 1
ATOM 3979 C C . SER A 1 486 ? 16.465 -19.312 -25.450 1.00 43.62 486 SER A C 1
ATOM 3981 O O . SER A 1 486 ? 16.640 -20.528 -25.379 1.00 43.62 486 SER A O 1
ATOM 3983 N N . GLN A 1 487 ? 16.127 -18.691 -26.582 1.00 37.41 487 GLN A N 1
ATOM 3984 C CA . GLN A 1 487 ? 16.148 -19.254 -27.936 1.00 37.41 487 GLN A CA 1
ATOM 3985 C C . GLN A 1 487 ? 17.103 -18.423 -28.786 1.00 37.41 487 GLN A C 1
ATOM 3987 O O . GLN A 1 487 ? 17.746 -19.026 -29.674 1.00 37.41 487 GLN A O 1
#

Radius of gyration: 22.83 Å; chains: 1; bounding box: 52×58×61 Å

Foldseek 3Di:
DPQLVPQDLDLVSNCCSQPPPVLVPDQFQDLVDPVNLVSLLVVLVSLLVPVLLCPPVDPQQDPCRNQLLLLLSLLLSVVVVPDPDDLDTVVLNVVQNSVRSNSHDRDNPPPPPPPPVLVCCCVPPVVVVVVVCVVDPDPVVLVCCVPPVVVVVCCCQQVNDPPPDRPRLNSLLVVLLVVLVSLCCNVPVPVQVVVVPDDDDPPRDDDQADDLLSLLVVLQDPVVLQLLQLCLLLLNSLLLLCLSCVSSRVGPSSVSSSSSSSSSSRDCLDPPPVPLPPPAQPPVRQDPALLSLLVVCCVVCVVLLDPVNLVVLCVQQPPDVSSSSVSLSVPDDSSVLVVSLCSQAHPPRAGPDDLVRQLVLLLQCLQQAPPPNVSSLSLNSSSLSLVSSLVSHPHVVSNRSNVSSSSSSSSSSCSSCSHCVRRHFDWDLDFDDLVVLSSLSNDDDHSSLSSLSSSLVVVCVVCVVCNSSSSSSSCVRSVVIDTPVVD

Secondary structure (DSSP, 8-state):
---GGG--S-HHHHHHHHS-HHHHS-----TTSHHHHHHHHHHHHHHHHHTSTTTTT-TTS-HIIIIIHHHHHHHHHHHHHHSSS-SS-HHHHHHHHHHHHTTPPPP-TT-----HHHHHHIIIIIHHHHHHHHH---HHHHHHIIIIIIHHHHHHHTSSS--SSPPPHHHHHHHHHHHHHHHHHHH-HHHHHTGGGS-S--S----SB--HHHHHHHHHSTTHHHHHTHHHHTTTHHHHHHHHHHHTTTBHHHHHHHHHHHHHT-------GGGG---PPPGGG--SSHHHHHHHHHHH-GGGGSHHHHHHHHHHHTT-HHHHHHHHHHHS-HHHHHHHHGGGB-GGG-BSS-HHHHHHHHHHHHHHB-S-HHHHHHHHHHHHHHHHHHTT---HHHHHHHHHHHHHHHHHHHHHHTGGGGB---B-S----HHHHHHGGGSS--HHHHHHHHHHHHHHHH-GGGHHHHHHHHHHHTT-SPBGGG-